Protein AF-A0A9D3Z2I5-F1 (afdb_monomer_lite)

Sequence (433 aa):
MPSQLVIQKYCATLNPNVELNVELECRASSSLKNYCTTLSPNVELNVELECRASSSLKKKHTTLFANAELNVELECRASSTFKKHCTTLSSNVVLNVELECRASSTFENKHTTLYANAELNVELECRASSTFENKHTTLYANAELNVELECRASSTFKKYCSTLSPNVELNVELECRASSTFENKHTILYANAELNVELECRASSTFENKHTTLYANAELNVELECRASSTFENKHTTLFANAELNVELECRASSTYKKHCTTLSPNVELNVKLECRASSSFKNKHTTLFANAELNVELECRASSTFKKHCTTLSSNVELNVELECRASSTFENKHTTLCECRTECRAGMPSQLHIQKLLYNTISECRTECRAGMPSQLHIQKLLYNTISECRPECRAGMPSQLDIQKVLFNTFSECRTECPAGMPSQLDIRK

Foldseek 3Di:
DDDQPAPADDADEEEAQDEDEAAEEEEGAAEYEAAEYEYEYAAEYHHEYEEYHAAEYHYEYYEYEYAAEYHAAYAYEHAAEYEYYAHEYEYAHEYEYHEHYEHAAEYEYEHAEYEYAAEYEEHYAYEHAAEYEYYHAEYEYAAEYAYAEHYEYAAEYEYYAYEYEYAHEYHEHYAYEHAAEYEYEHAEYEYAAEYAYAYAEEYAAEYEYEEEEYEYAHEYAEEAHYEYAAEYEYEEEEYEYAAEYAEAYAYEYAAEYEYEEYEYEYAHEYHEAAHYEYAAEYEYAEYEYEYAAEYAYHYAYEYAAEYYYHEDEHEYQAEYHYHDHYDYNHYYYYPAHEPPDNEHEADPDDEGEYEAADDAAYEHAEHEDEYDDDYEYEYEHEEDHHYEYEEAEYEYPYAAEYEYAAAYYDDYHYNDYDYDDPPPYDYDDHHHD

Structure (mmCIF, N/CA/C/O backbone):
data_AF-A0A9D3Z2I5-F1
#
_entry.id   AF-A0A9D3Z2I5-F1
#
loop_
_atom_site.group_PDB
_atom_site.id
_atom_site.type_symbol
_atom_site.label_atom_id
_atom_site.label_alt_id
_atom_site.label_comp_id
_atom_site.label_asym_id
_atom_site.label_entity_id
_atom_site.label_seq_id
_atom_site.pdbx_PDB_ins_code
_atom_site.Cartn_x
_atom_site.Cartn_y
_atom_site.Cartn_z
_atom_site.occupancy
_atom_site.B_iso_or_equiv
_atom_site.auth_seq_id
_atom_site.auth_comp_id
_atom_site.auth_asym_id
_atom_site.auth_atom_id
_atom_site.pdbx_PDB_model_num
ATOM 1 N N . MET A 1 1 ? -29.043 20.376 36.461 1.00 28.53 1 MET A N 1
ATOM 2 C CA . MET A 1 1 ? -27.597 20.100 36.599 1.00 28.53 1 MET A CA 1
ATOM 3 C C . MET A 1 1 ? -27.360 18.671 36.138 1.00 28.53 1 MET A C 1
ATOM 5 O O . ME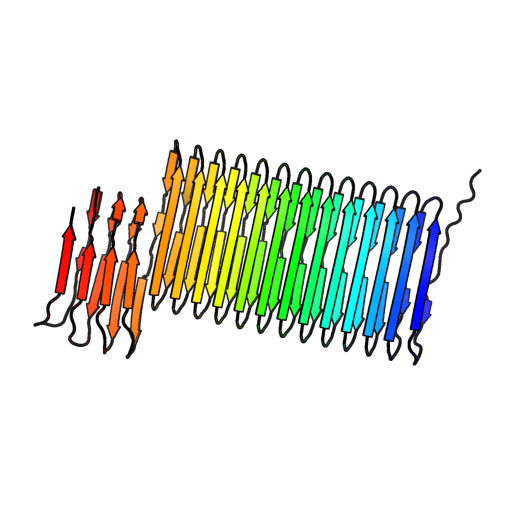T A 1 1 ? -27.882 17.780 36.795 1.00 28.53 1 MET A O 1
ATOM 9 N N . PRO A 1 2 ? -26.715 18.424 34.987 1.00 29.16 2 PRO A N 1
ATOM 10 C CA . PRO A 1 2 ? -26.521 17.065 34.500 1.00 29.16 2 PRO A CA 1
ATOM 11 C C . PRO A 1 2 ? -25.420 16.396 35.321 1.00 29.16 2 PRO A C 1
ATOM 13 O O . PRO A 1 2 ? -24.300 16.898 35.406 1.00 29.16 2 PRO A O 1
ATOM 16 N N . SER A 1 3 ? -25.770 15.283 35.951 1.00 26.14 3 SER A N 1
ATOM 17 C CA . SER A 1 3 ? -24.883 14.411 36.705 1.00 26.14 3 SER A CA 1
ATOM 18 C C . SER A 1 3 ? -23.795 13.837 35.793 1.00 26.14 3 SER A C 1
ATOM 20 O O . SER A 1 3 ? -24.055 13.216 34.763 1.00 26.14 3 SER A O 1
ATOM 22 N N . GLN A 1 4 ? -22.547 14.069 36.186 1.00 30.52 4 GLN A N 1
ATOM 23 C CA . GLN A 1 4 ? -21.349 13.548 35.545 1.00 30.52 4 GLN A CA 1
ATOM 24 C C . GLN A 1 4 ? -21.224 12.058 35.907 1.00 30.52 4 GLN A C 1
ATOM 26 O O . GLN A 1 4 ? -20.570 11.707 36.884 1.00 30.52 4 GLN A O 1
ATOM 31 N N . LEU A 1 5 ? -21.893 11.168 35.166 1.00 29.02 5 LEU A N 1
ATOM 32 C CA . LEU A 1 5 ? -21.716 9.727 35.358 1.00 29.02 5 LEU A CA 1
ATOM 33 C C . LEU A 1 5 ? -20.385 9.305 34.714 1.00 29.02 5 LEU A C 1
ATOM 35 O O . LEU A 1 5 ? -20.323 8.889 33.559 1.00 29.02 5 LEU A O 1
ATOM 39 N N . VAL A 1 6 ? -19.288 9.484 35.450 1.00 32.84 6 VAL A N 1
ATOM 40 C CA . VAL A 1 6 ? -17.993 8.898 35.099 1.00 32.84 6 VAL A CA 1
ATOM 41 C C . VAL A 1 6 ? -18.071 7.419 35.463 1.00 32.84 6 VAL A C 1
ATOM 43 O O . VAL A 1 6 ? -17.883 7.053 36.619 1.00 32.84 6 VAL A O 1
ATOM 46 N N . ILE A 1 7 ? -18.348 6.555 34.487 1.00 33.38 7 ILE A N 1
ATOM 47 C CA . ILE A 1 7 ? -18.140 5.115 34.667 1.00 33.38 7 ILE A CA 1
ATOM 48 C C . ILE A 1 7 ? -16.620 4.886 34.656 1.00 33.38 7 ILE A C 1
ATOM 50 O O . ILE A 1 7 ? -16.010 4.679 33.610 1.00 33.38 7 ILE A O 1
ATOM 54 N N . GLN A 1 8 ? -15.986 5.002 35.825 1.00 33.47 8 GLN A N 1
ATOM 55 C CA . GLN A 1 8 ? -14.657 4.454 36.093 1.00 33.47 8 GLN A CA 1
ATOM 56 C C . GLN A 1 8 ? -14.826 2.939 36.241 1.00 33.47 8 GLN A C 1
ATOM 58 O O . GLN A 1 8 ? -15.100 2.452 37.334 1.00 33.47 8 GLN A O 1
ATOM 63 N N . LYS A 1 9 ? -14.734 2.181 35.143 1.00 42.97 9 LYS A N 1
ATOM 64 C CA . LYS A 1 9 ? -14.610 0.721 35.246 1.00 42.97 9 LYS A CA 1
ATOM 65 C C . LYS A 1 9 ? -13.136 0.339 35.409 1.00 42.97 9 LYS A C 1
ATOM 67 O O . LYS A 1 9 ? -12.250 0.904 34.771 1.00 42.97 9 LYS A O 1
ATOM 72 N N . TYR A 1 10 ? -12.947 -0.549 36.376 1.00 37.25 10 TYR A N 1
ATOM 73 C CA . TYR A 1 10 ? -11.715 -0.990 37.016 1.00 37.25 10 TYR A CA 1
ATOM 74 C C . TYR A 1 10 ? -10.821 -1.820 36.088 1.00 37.25 10 TYR A C 1
ATOM 76 O O . TYR A 1 10 ? -11.314 -2.455 35.158 1.00 37.25 10 TYR A O 1
ATOM 84 N N . CYS A 1 11 ? -9.522 -1.871 36.407 1.00 34.12 11 CYS A N 1
ATOM 85 C CA . CYS A 1 11 ? -8.625 -2.920 35.929 1.00 34.12 11 CYS A CA 1
ATOM 86 C C . CYS A 1 11 ? -9.239 -4.283 36.277 1.00 34.12 11 CYS A C 1
ATOM 88 O O . CYS A 1 11 ? -9.377 -4.604 37.457 1.00 34.12 11 CYS A O 1
ATOM 90 N N . ALA A 1 12 ? -9.612 -5.067 35.272 1.00 49.56 12 ALA A N 1
ATOM 91 C CA . ALA A 1 12 ? -9.951 -6.471 35.445 1.00 49.56 12 ALA A CA 1
ATOM 92 C C . ALA A 1 12 ? -8.783 -7.298 34.907 1.00 49.56 12 ALA A C 1
ATOM 94 O O . ALA A 1 12 ? -8.370 -7.080 33.768 1.00 49.56 12 ALA A O 1
ATOM 95 N N . THR A 1 13 ? -8.259 -8.200 35.740 1.00 50.25 13 THR A N 1
ATOM 96 C CA . THR A 1 13 ? -7.368 -9.285 35.322 1.00 50.25 13 THR A CA 1
ATOM 97 C C . THR A 1 13 ? -8.170 -10.574 35.398 1.00 50.25 13 THR A C 1
ATOM 99 O O . THR A 1 13 ? -8.555 -10.983 36.493 1.00 50.25 13 THR A O 1
ATOM 102 N N . LEU A 1 14 ? -8.453 -11.195 34.256 1.00 57.19 14 LEU A N 1
ATOM 103 C CA . LEU A 1 14 ? -9.148 -12.483 34.186 1.00 57.19 14 LEU A CA 1
ATOM 104 C C . LEU A 1 14 ? -8.237 -13.491 33.483 1.00 57.19 14 LEU A C 1
ATOM 106 O O . LEU A 1 14 ? -7.759 -13.230 32.380 1.00 57.19 14 LEU A O 1
ATOM 110 N N . ASN A 1 15 ? -8.003 -14.631 34.133 1.00 58.53 15 ASN A N 1
ATOM 111 C CA . ASN A 1 15 ? -7.206 -15.741 33.606 1.00 58.53 15 ASN A CA 1
ATOM 112 C C . ASN A 1 15 ? -8.009 -17.055 33.697 1.00 58.53 15 ASN A C 1
ATOM 114 O O . ASN A 1 15 ? -7.761 -17.869 34.590 1.00 58.53 15 ASN A O 1
ATOM 118 N N . PRO A 1 16 ? -9.064 -17.223 32.880 1.00 60.34 16 PRO A N 1
ATOM 119 C CA . PRO A 1 16 ? -9.836 -18.455 32.874 1.00 60.34 16 PRO A CA 1
ATOM 120 C C . PRO A 1 16 ? -9.155 -19.550 32.033 1.00 60.34 16 PRO A C 1
ATOM 122 O O . PRO A 1 16 ? -8.525 -19.291 31.010 1.00 60.34 16 PRO A O 1
ATOM 125 N N . ASN A 1 17 ? -9.335 -20.806 32.449 1.00 61.91 17 ASN A N 1
ATOM 126 C CA . ASN A 1 17 ? -8.875 -22.001 31.722 1.00 61.91 17 ASN A CA 1
ATOM 127 C C . ASN A 1 17 ? -9.851 -22.456 30.619 1.00 61.91 17 ASN A C 1
ATOM 129 O O . ASN A 1 17 ? -9.841 -23.620 30.229 1.00 61.91 17 ASN A O 1
ATOM 133 N N . VAL A 1 18 ? -10.736 -21.572 30.172 1.00 67.00 18 VAL A N 1
ATOM 134 C CA . VAL A 1 18 ? -11.818 -21.853 29.220 1.00 67.00 18 VAL A CA 1
ATOM 135 C C . VAL A 1 18 ? -11.879 -20.739 28.181 1.00 67.00 18 VAL A C 1
ATOM 137 O O . VAL A 1 18 ? -11.293 -19.675 28.399 1.00 67.00 18 VAL A O 1
ATOM 140 N N . GLU A 1 19 ? -12.593 -20.988 27.084 1.00 72.44 19 GLU A N 1
ATOM 141 C CA . GLU A 1 19 ? -13.039 -19.940 26.162 1.00 72.44 19 GLU A CA 1
ATOM 142 C C . GLU A 1 19 ? -13.715 -18.813 26.955 1.00 72.44 19 GLU A C 1
ATOM 144 O O . GLU A 1 19 ? -14.550 -19.059 27.835 1.00 72.44 19 GLU A O 1
ATOM 149 N N . LEU A 1 20 ? -13.305 -17.576 26.682 1.00 74.00 20 LEU A N 1
ATOM 150 C CA . LEU A 1 20 ? -13.863 -16.392 27.312 1.00 74.00 20 LEU A CA 1
ATOM 151 C C . LEU A 1 20 ? -14.396 -15.450 26.240 1.00 74.00 20 LEU A C 1
ATOM 153 O O . LEU A 1 20 ? -13.626 -14.852 25.496 1.00 74.00 20 LEU A O 1
ATOM 157 N N . ASN A 1 21 ? -15.708 -15.240 26.272 1.00 76.44 21 ASN A N 1
ATOM 158 C CA . ASN A 1 21 ? -16.381 -14.250 25.445 1.00 76.44 21 ASN A CA 1
ATOM 159 C C . ASN A 1 21 ? -16.703 -13.032 26.317 1.00 76.44 21 ASN A C 1
ATOM 161 O O . ASN A 1 21 ? -17.388 -13.139 27.339 1.00 76.44 21 ASN A O 1
ATOM 165 N N . VAL A 1 22 ? -16.146 -11.877 25.955 1.00 73.69 22 VAL A N 1
ATOM 166 C CA . VAL A 1 22 ? -16.341 -10.601 26.645 1.00 73.69 22 VAL A CA 1
ATOM 167 C C . VAL A 1 22 ? -17.054 -9.647 25.709 1.00 73.69 22 VAL A C 1
ATOM 169 O O . VAL A 1 22 ? -16.431 -9.052 24.839 1.00 73.69 22 VAL A O 1
ATOM 172 N N . GLU A 1 23 ? -18.339 -9.443 25.963 1.00 75.19 23 GLU A N 1
ATOM 173 C CA . GLU A 1 23 ? -19.144 -8.434 25.284 1.00 75.19 23 GLU A CA 1
ATOM 174 C C . GLU A 1 23 ? -19.370 -7.246 26.227 1.00 75.19 23 GLU A C 1
ATOM 176 O O . GLU A 1 23 ? -19.780 -7.395 27.388 1.00 75.19 23 GLU A O 1
ATOM 181 N N . LEU A 1 24 ? -19.041 -6.042 25.765 1.00 67.88 24 LEU A N 1
ATOM 182 C CA . LEU A 1 24 ? -19.105 -4.830 26.577 1.00 67.88 24 LEU A CA 1
ATOM 183 C C . LEU A 1 24 ? -19.623 -3.644 25.764 1.00 67.88 24 LEU A C 1
ATOM 185 O O . LEU A 1 24 ? -18.855 -2.918 25.135 1.00 67.88 24 LEU A O 1
ATOM 189 N N . GLU A 1 25 ? -20.914 -3.352 25.912 1.00 73.88 25 GLU A N 1
ATOM 190 C CA . GLU A 1 25 ? -21.498 -2.111 25.411 1.00 73.88 25 GLU A CA 1
ATOM 191 C C . GLU A 1 25 ? -21.351 -0.979 26.442 1.00 73.88 25 GLU A C 1
ATOM 193 O O . GLU A 1 25 ? -21.756 -1.078 27.607 1.00 73.88 25 GLU A O 1
ATOM 198 N N . CYS A 1 26 ? -20.772 0.145 26.020 1.00 68.12 26 CYS A N 1
ATOM 199 C CA . CYS A 1 26 ? -20.610 1.320 26.863 1.00 68.12 26 CYS A CA 1
ATOM 200 C C . CYS A 1 26 ? -21.120 2.597 26.187 1.00 68.12 26 CYS A C 1
ATOM 202 O O . CYS A 1 26 ? -20.591 3.039 25.166 1.00 68.12 26 CYS A O 1
ATOM 204 N N . ARG A 1 27 ? -22.074 3.281 26.832 1.00 71.56 27 ARG A N 1
ATOM 205 C CA . ARG A 1 27 ? -22.586 4.589 26.393 1.00 71.56 27 ARG A CA 1
ATOM 206 C C . ARG A 1 27 ? -22.344 5.657 27.453 1.00 71.56 27 ARG A C 1
ATOM 208 O O . ARG A 1 27 ? -22.752 5.508 28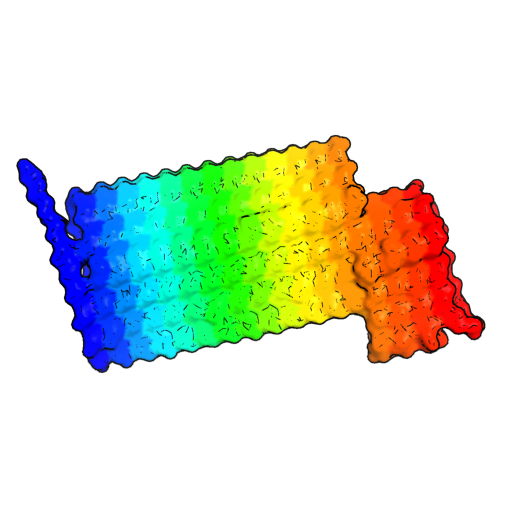.601 1.00 71.56 27 ARG A O 1
ATOM 215 N N . ALA A 1 28 ? -21.708 6.760 27.066 1.00 67.69 28 ALA A N 1
ATOM 216 C CA . ALA A 1 28 ? -21.479 7.910 27.936 1.00 67.69 28 ALA A CA 1
ATOM 217 C C . ALA A 1 28 ? -22.059 9.198 27.338 1.00 67.69 28 ALA A C 1
ATOM 219 O O . ALA A 1 28 ? -21.757 9.580 26.206 1.00 67.69 28 ALA A O 1
ATOM 220 N N . SER A 1 29 ? -22.829 9.927 28.150 1.00 69.94 29 SER A N 1
ATOM 221 C CA . SER A 1 29 ? -23.426 11.223 27.791 1.00 69.94 29 SER A CA 1
ATOM 222 C C . SER A 1 29 ? -22.418 12.368 27.682 1.00 69.94 29 SER A C 1
ATOM 224 O O . SER A 1 29 ? -22.796 13.466 27.277 1.00 69.94 29 SER A O 1
ATOM 226 N N . SER A 1 30 ? -21.152 12.137 28.041 1.00 73.19 30 SER A N 1
ATOM 227 C CA . SER A 1 30 ? -20.064 13.111 27.923 1.00 73.19 30 SER A CA 1
ATOM 228 C C . SER A 1 30 ? -18.767 12.436 27.474 1.00 73.19 30 SER A C 1
ATOM 230 O O . SER A 1 30 ? -18.436 12.445 26.290 1.00 73.19 30 SER A O 1
ATOM 232 N N . SER A 1 31 ? -18.011 11.836 28.386 1.00 75.44 31 SER A N 1
ATOM 233 C CA . SER A 1 31 ? -16.723 11.212 28.086 1.00 75.44 31 SER A CA 1
ATOM 234 C C . SER A 1 31 ? -16.627 9.825 28.686 1.00 75.44 31 SER A C 1
ATOM 236 O O . SER A 1 31 ? -17.022 9.638 29.836 1.00 75.44 31 SER A O 1
ATOM 238 N N . LEU A 1 32 ? -16.013 8.902 27.955 1.00 70.00 32 LEU A N 1
ATOM 239 C CA . LEU A 1 32 ? -15.672 7.585 28.465 1.00 70.00 32 LEU A CA 1
ATOM 240 C C . LEU A 1 32 ? -14.155 7.431 28.520 1.00 70.00 32 LEU A C 1
ATOM 242 O O . LEU A 1 32 ? -13.430 7.756 27.574 1.00 70.00 32 LEU A O 1
ATOM 246 N N . LYS A 1 33 ? -13.676 6.962 29.672 1.00 68.69 33 LYS A N 1
ATOM 247 C CA . LYS A 1 33 ? -12.266 6.676 29.908 1.00 68.69 33 LYS A CA 1
ATOM 248 C C . LYS A 1 33 ? -12.142 5.237 30.383 1.00 68.69 33 LYS A C 1
ATOM 250 O O . LYS A 1 33 ? -12.650 4.920 31.452 1.00 68.69 33 LYS A O 1
ATOM 255 N N . ASN A 1 34 ? -11.455 4.407 29.610 1.00 66.88 34 ASN A N 1
ATOM 256 C CA . ASN A 1 34 ? -11.047 3.079 30.048 1.00 66.88 34 ASN A CA 1
ATOM 257 C C . ASN A 1 34 ? -9.535 3.109 30.294 1.00 66.88 34 ASN A C 1
ATOM 259 O O . ASN A 1 34 ? -8.795 3.628 29.455 1.00 66.88 34 ASN A O 1
ATOM 263 N N . TYR A 1 35 ? -9.098 2.674 31.474 1.00 50.97 35 TYR A N 1
ATOM 264 C CA . TYR A 1 35 ? -7.749 2.962 31.964 1.00 50.97 35 TYR A CA 1
ATOM 265 C C . TYR A 1 35 ? -6.783 1.788 31.884 1.00 50.97 35 TYR A C 1
ATOM 267 O O . TYR A 1 35 ? -5.597 2.069 31.730 1.00 50.97 35 TYR A O 1
ATOM 275 N N . CYS A 1 36 ? -7.271 0.548 32.005 1.00 48.38 36 CYS A N 1
ATOM 276 C CA . CYS A 1 36 ? -6.490 -0.684 31.902 1.00 48.38 36 CYS A CA 1
ATOM 277 C C . CYS A 1 36 ? -7.432 -1.891 31.771 1.00 48.38 36 CYS A C 1
ATOM 279 O O . CYS A 1 36 ? -8.377 -2.029 32.549 1.00 48.38 36 CYS A O 1
ATOM 281 N N . THR A 1 37 ? -7.162 -2.793 30.834 1.00 65.62 37 THR A N 1
ATOM 282 C CA . THR A 1 37 ? -7.836 -4.100 30.753 1.00 65.62 37 THR A CA 1
ATOM 283 C C . THR A 1 37 ? -6.788 -5.150 30.412 1.00 65.62 37 THR A C 1
ATOM 285 O O . THR A 1 37 ? -6.103 -4.990 29.399 1.00 65.62 37 THR A O 1
ATOM 288 N N . THR A 1 38 ? -6.658 -6.177 31.260 1.00 63.59 38 THR A N 1
ATOM 289 C CA . THR A 1 38 ? -5.756 -7.309 31.030 1.00 63.59 38 THR A CA 1
ATOM 290 C C . THR A 1 38 ? -6.549 -8.609 31.030 1.00 63.59 38 THR A C 1
ATOM 292 O O . THR A 1 38 ? -7.073 -9.013 32.061 1.00 63.59 38 THR A O 1
ATOM 295 N N . LEU A 1 39 ? -6.647 -9.286 29.891 1.00 68.12 39 LEU A N 1
ATOM 296 C CA . LEU A 1 39 ? -7.293 -10.601 29.803 1.00 68.12 39 LEU A CA 1
ATOM 297 C C . LEU A 1 39 ? -6.272 -11.606 29.286 1.00 68.12 39 LEU A C 1
ATOM 299 O O . LEU A 1 39 ? -5.497 -11.283 28.386 1.00 68.12 39 LEU A O 1
ATOM 303 N N . SER A 1 40 ? -6.219 -12.785 29.898 1.00 68.94 40 SER A N 1
ATOM 304 C CA . SER A 1 40 ? -5.220 -13.806 29.570 1.00 68.94 40 SER A CA 1
ATOM 305 C C . SER A 1 40 ? -5.775 -15.230 29.683 1.00 68.94 40 SER A C 1
ATOM 307 O O . SER A 1 40 ? -5.272 -15.983 30.511 1.00 68.94 40 SER A O 1
ATOM 309 N N . PRO A 1 41 ? -6.838 -15.615 28.953 1.00 66.50 41 PRO A N 1
ATOM 310 C CA . PRO A 1 41 ? -7.310 -16.996 28.955 1.00 66.50 41 PRO A CA 1
ATOM 311 C C . PRO A 1 41 ? -6.328 -17.971 28.297 1.00 66.50 41 PRO A C 1
ATOM 313 O O . PRO A 1 41 ? -5.558 -17.631 27.397 1.00 66.50 41 PRO A O 1
ATOM 316 N N . ASN A 1 42 ? -6.410 -19.229 28.729 1.00 65.31 42 ASN A N 1
ATOM 317 C CA . ASN A 1 42 ? -5.556 -20.314 28.240 1.00 65.31 42 ASN A CA 1
ATOM 318 C C . ASN A 1 42 ? -6.047 -20.986 26.946 1.00 65.31 42 ASN A C 1
ATOM 320 O O . ASN A 1 42 ? -5.368 -21.892 26.468 1.00 65.31 42 ASN A O 1
ATOM 324 N N . VAL A 1 43 ? -7.194 -20.584 26.398 1.00 72.81 43 VAL A N 1
ATOM 325 C CA . VAL A 1 43 ? -7.770 -21.188 25.186 1.00 72.81 43 VAL A CA 1
ATOM 326 C C . VAL A 1 43 ? -8.060 -20.085 24.173 1.00 72.81 43 VAL A C 1
ATOM 328 O O . VAL A 1 43 ? -7.130 -19.613 23.525 1.00 72.81 43 VAL A O 1
ATOM 331 N N . GLU A 1 44 ? -9.301 -19.625 24.096 1.00 79.75 44 GLU A N 1
ATOM 332 C CA . GLU A 1 44 ? -9.763 -18.623 23.142 1.00 79.75 44 GLU A CA 1
ATOM 333 C C . GLU A 1 44 ? -10.313 -17.403 23.885 1.00 79.75 44 GLU A C 1
ATOM 335 O O . GLU A 1 44 ? -10.887 -17.522 24.977 1.00 79.75 44 GLU A O 1
ATOM 340 N N . LEU A 1 45 ? -10.087 -16.224 23.312 1.00 78.44 45 LEU A N 1
ATOM 341 C CA . LEU A 1 45 ? -10.589 -14.957 23.815 1.00 78.44 45 LEU A CA 1
ATOM 342 C C . LEU A 1 45 ? -11.283 -14.194 22.696 1.00 78.44 45 LEU A C 1
ATOM 344 O O . LEU A 1 45 ? -10.610 -13.670 21.812 1.00 78.44 45 LEU A O 1
ATOM 348 N N . ASN A 1 46 ? -12.593 -14.025 22.821 1.00 80.62 46 ASN A N 1
ATOM 349 C CA . ASN A 1 46 ? -13.351 -13.132 21.959 1.00 80.62 46 ASN A CA 1
ATOM 350 C C . ASN A 1 46 ? -13.714 -11.879 22.756 1.00 80.62 46 ASN A C 1
ATOM 352 O O . ASN A 1 46 ? -14.334 -11.958 23.821 1.00 80.62 46 ASN A O 1
ATOM 356 N N . VAL A 1 47 ? -13.280 -10.712 22.286 1.00 78.00 47 VAL A N 1
ATOM 357 C CA . VAL A 1 47 ? -13.591 -9.420 22.904 1.00 78.00 47 VAL A CA 1
ATOM 358 C C . VAL A 1 47 ? -14.329 -8.557 21.905 1.00 78.00 47 VAL A C 1
ATOM 360 O O . VAL A 1 47 ? -13.722 -8.050 20.968 1.00 78.00 47 VAL A O 1
ATOM 363 N N . GLU A 1 48 ? -15.598 -8.308 22.193 1.00 78.94 48 GLU A N 1
ATOM 364 C CA . GLU A 1 48 ? -16.439 -7.376 21.458 1.00 78.94 48 GLU A CA 1
ATOM 365 C C . GLU A 1 48 ? -16.724 -6.159 22.344 1.00 78.94 48 GLU A C 1
ATOM 367 O O . GLU A 1 48 ? -17.174 -6.268 23.495 1.00 78.94 48 GLU A O 1
ATOM 372 N N . LEU A 1 49 ? -16.391 -4.964 21.855 1.00 74.62 49 LEU A N 1
ATOM 373 C CA . LEU A 1 49 ? -16.481 -3.757 22.673 1.00 74.62 49 LEU A CA 1
ATOM 374 C C . LEU A 1 49 ? -17.004 -2.556 21.894 1.00 74.62 49 LEU A C 1
ATOM 376 O O . LEU A 1 49 ? -16.231 -1.765 21.341 1.00 74.62 49 LEU A O 1
ATOM 380 N N . GLU A 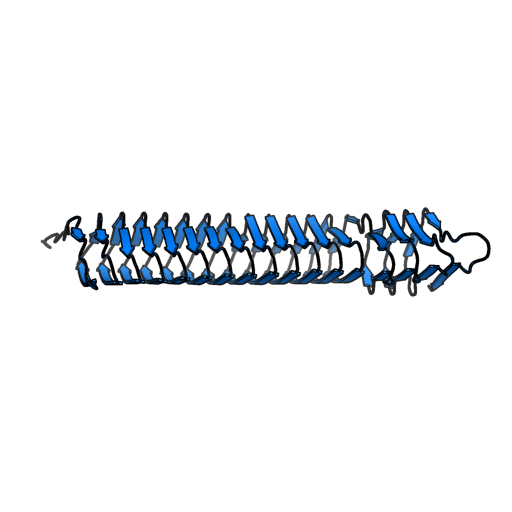1 50 ? -18.311 -2.338 21.998 1.00 79.06 50 GLU A N 1
ATOM 381 C CA . GLU A 1 50 ? -18.970 -1.161 21.455 1.00 79.06 50 GLU A CA 1
ATOM 382 C C . GLU A 1 50 ? -18.899 0.021 22.440 1.00 79.06 50 GLU A C 1
ATOM 384 O O . GLU A 1 50 ? -19.370 -0.015 23.581 1.00 79.06 50 GLU A O 1
ATOM 389 N N . CYS A 1 51 ? -18.303 1.130 22.007 1.00 72.75 51 CYS A N 1
ATOM 390 C CA . CYS A 1 51 ? -18.161 2.343 22.806 1.00 72.75 51 CYS A CA 1
ATOM 391 C C . CYS A 1 51 ? -18.751 3.561 22.099 1.00 72.75 51 CYS A C 1
ATOM 393 O O . CYS A 1 51 ? -18.254 3.987 21.057 1.00 72.75 51 CYS A O 1
ATOM 395 N N . ARG A 1 52 ? -19.714 4.234 22.738 1.00 75.81 52 ARG A N 1
ATOM 396 C CA . ARG A 1 52 ? -20.264 5.515 22.269 1.00 75.81 52 ARG A CA 1
ATOM 397 C C . ARG A 1 52 ? -20.090 6.613 23.314 1.00 75.81 52 ARG A C 1
ATOM 399 O O . ARG A 1 52 ? -20.565 6.493 24.444 1.00 75.81 52 ARG A O 1
ATOM 406 N N . ALA A 1 53 ? -19.453 7.719 22.935 1.00 76.12 53 ALA A N 1
ATOM 407 C CA . ALA A 1 53 ? -19.371 8.920 23.768 1.00 76.12 53 ALA A CA 1
ATOM 408 C C . ALA A 1 53 ? -19.764 10.180 22.990 1.00 76.12 53 ALA A C 1
ATOM 410 O O . ALA A 1 53 ? -19.269 10.431 21.891 1.00 76.12 53 ALA A O 1
ATOM 411 N N . SER A 1 54 ? -20.594 11.026 23.600 1.00 75.75 54 SER A N 1
ATOM 412 C CA . SER A 1 54 ? -21.035 12.295 22.997 1.00 75.75 54 SER A CA 1
ATOM 413 C C . SER A 1 54 ? -19.931 13.355 22.865 1.00 75.75 54 SER A C 1
ATOM 415 O O . SER A 1 54 ? -20.135 14.377 22.221 1.00 75.75 54 SER A O 1
ATOM 417 N N . SER A 1 55 ? -18.768 13.166 23.496 1.00 79.19 55 SER A N 1
ATOM 418 C CA . SER A 1 55 ? -17.620 14.064 23.330 1.00 79.19 55 SER A CA 1
ATOM 419 C C . SER A 1 55 ? -16.329 13.296 23.075 1.00 79.19 55 SER A C 1
ATOM 421 O O . SER A 1 55 ? -15.751 13.402 21.996 1.00 79.19 55 SER A O 1
ATOM 423 N N . SER A 1 56 ? -15.847 12.508 24.037 1.00 80.56 56 SER A N 1
ATOM 424 C CA . SER A 1 56 ? -14.515 11.918 23.940 1.00 80.56 56 SER A CA 1
ATOM 425 C C . SER A 1 56 ? -14.426 10.506 24.486 1.00 80.56 56 SER A C 1
ATOM 427 O O . SER A 1 56 ? -14.954 10.190 25.551 1.00 80.56 56 SER A O 1
ATOM 429 N N . LEU A 1 57 ? -13.687 9.686 23.746 1.00 76.69 57 LEU A N 1
ATOM 430 C CA . LEU A 1 57 ? -13.269 8.349 24.125 1.00 76.69 57 LEU A CA 1
ATOM 431 C C . LEU A 1 57 ? -11.765 8.361 24.361 1.00 76.69 57 LEU A C 1
ATOM 433 O O . LEU A 1 57 ? -10.993 8.805 23.510 1.00 76.69 57 LEU A O 1
ATOM 437 N N . LYS A 1 58 ? -11.346 7.887 25.532 1.00 77.12 58 LYS A N 1
ATOM 438 C CA . LYS A 1 58 ? -9.935 7.681 25.857 1.00 77.12 58 LYS A CA 1
ATOM 439 C C . LYS A 1 58 ? -9.756 6.259 26.369 1.00 77.12 58 LYS A C 1
ATOM 441 O O . LYS A 1 58 ? -10.163 5.966 27.489 1.00 77.12 58 LYS A O 1
ATOM 446 N N . LYS A 1 59 ? -9.137 5.397 25.567 1.00 72.62 59 LYS A N 1
ATOM 447 C CA . LYS A 1 59 ? -8.682 4.071 25.996 1.00 72.62 59 LYS A CA 1
ATOM 448 C C . LYS A 1 59 ? -7.184 4.162 26.289 1.00 72.62 59 LYS A C 1
ATOM 450 O O . LYS A 1 59 ? -6.412 4.622 25.447 1.00 72.62 59 LYS A O 1
ATOM 455 N N . LYS A 1 60 ? -6.783 3.796 27.501 1.00 65.31 60 LYS A N 1
ATOM 456 C CA . LYS A 1 60 ? -5.385 3.680 27.916 1.00 65.31 60 LYS A CA 1
ATOM 457 C C . LYS A 1 60 ? -5.101 2.221 28.258 1.00 65.31 60 LYS A C 1
ATOM 459 O O . LYS A 1 60 ? -5.916 1.616 28.938 1.00 65.31 60 LYS A O 1
ATOM 464 N N . HIS A 1 61 ? -3.958 1.718 27.796 1.00 64.25 61 HIS A N 1
ATOM 465 C CA . HIS A 1 61 ? -3.354 0.435 28.157 1.00 64.25 61 HIS A CA 1
ATOM 466 C C . HIS A 1 61 ? -4.314 -0.756 28.060 1.00 64.25 61 HIS A C 1
ATOM 468 O O . HIS A 1 61 ? -4.961 -1.150 29.025 1.00 64.25 61 HIS A O 1
ATOM 474 N N . THR A 1 62 ? -4.388 -1.359 26.881 1.00 74.88 62 THR A N 1
ATOM 475 C CA . THR A 1 62 ? -5.112 -2.620 26.687 1.00 74.88 62 THR A CA 1
ATOM 476 C C . THR A 1 62 ? -4.097 -3.716 26.430 1.00 74.88 62 THR A C 1
ATOM 478 O O . THR A 1 62 ? -3.317 -3.595 25.488 1.00 74.88 62 THR A O 1
ATOM 481 N N . THR A 1 63 ? -4.102 -4.760 27.256 1.00 76.94 63 THR A N 1
ATOM 482 C CA . THR A 1 63 ? -3.253 -5.936 27.065 1.00 76.94 63 THR A CA 1
ATOM 483 C C . THR A 1 63 ? -4.121 -7.181 27.011 1.00 76.94 63 THR A C 1
ATOM 485 O O . THR A 1 63 ? -4.679 -7.574 28.026 1.00 76.94 63 THR A O 1
ATOM 488 N N . LEU A 1 64 ? -4.259 -7.804 25.849 1.00 77.62 64 LEU A N 1
ATOM 489 C CA . LEU A 1 64 ? -4.998 -9.060 25.718 1.00 77.62 64 LEU A CA 1
ATOM 490 C C . LEU A 1 64 ? -4.030 -10.143 25.265 1.00 77.62 64 LEU A C 1
ATOM 492 O O . LEU A 1 64 ? -3.191 -9.905 24.398 1.00 77.62 64 LEU A O 1
ATOM 496 N N . PHE A 1 65 ? -4.131 -11.304 25.887 1.00 78.62 65 PHE A N 1
ATOM 497 C CA . PHE A 1 65 ? -3.324 -12.468 25.578 1.00 78.62 65 PHE A CA 1
ATOM 498 C C . PHE A 1 65 ? -4.237 -13.683 25.454 1.00 78.62 65 PHE A C 1
ATOM 500 O O . PHE A 1 65 ? -5.103 -13.860 26.304 1.00 78.62 65 PHE A O 1
ATOM 507 N N . ALA A 1 66 ? -4.039 -14.526 24.451 1.00 74.25 66 ALA A N 1
ATOM 508 C CA . ALA A 1 66 ? -4.675 -15.837 24.392 1.00 74.25 66 ALA A CA 1
ATOM 509 C C . ALA A 1 66 ? -3.665 -16.904 23.975 1.00 74.25 66 ALA A C 1
ATOM 511 O O . ALA A 1 66 ? -2.805 -16.675 23.128 1.00 74.25 66 ALA A O 1
ATOM 512 N N . ASN A 1 67 ? -3.762 -18.096 24.555 1.00 75.00 67 ASN A N 1
ATOM 513 C CA . ASN A 1 67 ? -2.856 -19.180 24.180 1.00 75.00 67 ASN A CA 1
ATOM 514 C C . ASN A 1 67 ? -3.201 -19.824 22.835 1.00 75.00 67 ASN A C 1
ATOM 516 O O . ASN A 1 67 ? -2.287 -20.347 22.212 1.00 75.00 67 ASN A O 1
ATOM 520 N N . ALA A 1 68 ? -4.461 -19.837 22.401 1.00 80.06 68 ALA A N 1
ATOM 521 C CA . ALA A 1 68 ? -4.831 -20.321 21.075 1.00 80.06 68 ALA A CA 1
ATOM 522 C C . ALA A 1 68 ? -5.190 -19.134 20.181 1.00 80.06 68 ALA A C 1
ATOM 524 O O . ALA A 1 68 ? -4.338 -18.638 19.444 1.00 80.06 68 ALA A O 1
ATOM 525 N N . GLU A 1 69 ? -6.412 -18.633 20.315 1.00 84.88 69 GLU A N 1
ATOM 526 C CA . GLU A 1 69 ? -6.978 -17.628 19.422 1.00 84.88 69 GLU A CA 1
ATOM 527 C C . GLU A 1 69 ? -7.449 -16.397 20.197 1.00 84.88 69 GLU A C 1
ATOM 529 O O . GLU A 1 69 ? -8.002 -16.500 21.295 1.00 84.88 69 GLU A O 1
ATOM 534 N N . LEU A 1 70 ? -7.174 -15.219 19.643 1.00 84.94 70 LEU A N 1
ATOM 535 C CA . LEU A 1 70 ? -7.626 -13.942 20.177 1.00 84.94 70 LEU A CA 1
ATOM 536 C C . LEU A 1 70 ? -8.326 -13.169 19.065 1.00 84.94 70 LEU A C 1
ATOM 538 O O . LEU A 1 70 ? -7.664 -12.697 18.144 1.00 84.94 70 LEU A O 1
ATOM 542 N N . ASN A 1 71 ? -9.632 -12.981 19.210 1.00 86.56 71 ASN A N 1
ATOM 543 C CA . ASN A 1 71 ? -10.437 -12.150 18.328 1.00 86.56 71 ASN A CA 1
ATOM 544 C C . ASN A 1 71 ? -10.842 -10.883 19.075 1.00 86.56 71 ASN A C 1
ATOM 546 O O . ASN A 1 71 ? -11.372 -10.928 20.190 1.00 86.56 71 ASN A O 1
ATOM 550 N N . VAL A 1 72 ? -10.539 -9.727 18.494 1.00 84.19 72 VAL A N 1
ATOM 551 C CA . VAL A 1 72 ? -10.816 -8.427 19.105 1.00 84.19 72 VAL A CA 1
ATOM 552 C C . VAL A 1 72 ? -11.541 -7.552 18.106 1.00 84.19 72 VAL A C 1
ATOM 554 O O . VAL A 1 72 ? -10.915 -7.023 17.194 1.00 84.19 72 VAL A O 1
ATOM 557 N N . GLU A 1 73 ? -12.820 -7.320 18.364 1.00 86.12 73 GLU A N 1
ATOM 558 C CA . GLU A 1 73 ? -13.665 -6.406 17.610 1.00 86.12 73 GLU A CA 1
ATOM 559 C C . GLU A 1 73 ? -13.971 -5.177 18.477 1.00 86.12 73 GLU A C 1
ATOM 561 O O . GLU A 1 73 ? -14.536 -5.274 19.574 1.00 86.12 73 GLU A O 1
ATOM 566 N N . LEU A 1 74 ? -13.549 -3.985 18.042 1.00 80.56 74 LEU A N 1
ATOM 567 C CA . LEU A 1 74 ? -13.877 -2.742 18.752 1.00 80.56 74 LEU A CA 1
ATOM 568 C C . LEU A 1 74 ? -14.538 -1.729 17.821 1.00 80.56 74 LEU A C 1
AT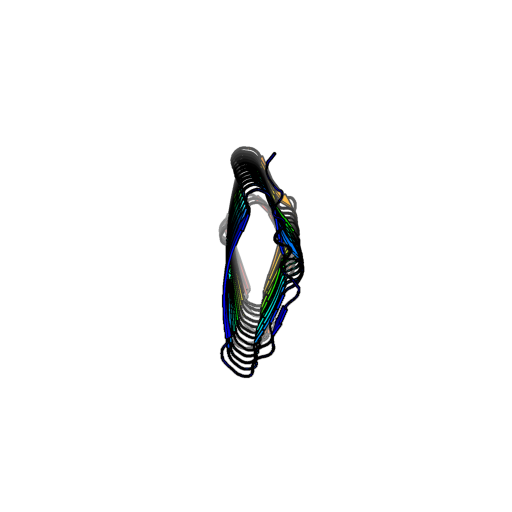OM 570 O O . LEU A 1 74 ? -13.848 -1.008 17.100 1.00 80.56 74 LEU A O 1
ATOM 574 N N . GLU A 1 75 ? -15.843 -1.529 17.998 1.00 84.25 75 GLU A N 1
ATOM 575 C CA . GLU A 1 75 ? -16.547 -0.394 17.409 1.00 84.25 75 GLU A CA 1
ATOM 576 C C . GLU A 1 75 ? -16.522 0.814 18.365 1.00 84.25 75 GLU A C 1
ATOM 578 O O . GLU A 1 75 ? -16.956 0.772 19.521 1.00 84.25 75 GLU A O 1
ATOM 583 N N . CYS A 1 76 ? -15.989 1.948 17.912 1.00 78.56 76 CYS A N 1
ATOM 584 C CA . CYS A 1 76 ? -15.862 3.150 18.735 1.00 78.56 76 CYS A CA 1
ATOM 585 C C . CYS A 1 76 ? -16.370 4.405 18.020 1.00 78.56 76 CYS A C 1
ATOM 587 O O . CYS A 1 76 ? -15.814 4.844 17.015 1.00 78.56 76 CYS A O 1
ATOM 589 N N . ARG A 1 77 ? -17.361 5.082 18.615 1.00 82.12 77 ARG A N 1
ATOM 590 C CA . ARG A 1 77 ? -17.914 6.352 18.115 1.00 82.12 77 ARG A CA 1
ATOM 591 C C . ARG A 1 77 ? -17.754 7.478 19.135 1.00 82.12 77 ARG A C 1
ATOM 593 O O . ARG A 1 77 ? -18.299 7.425 20.240 1.00 82.12 77 ARG A O 1
ATOM 600 N N . ALA A 1 78 ? -17.042 8.536 18.752 1.00 81.25 78 ALA A N 1
ATOM 601 C CA . ALA A 1 78 ? -16.904 9.759 19.544 1.00 81.25 78 ALA A CA 1
ATOM 602 C C . ALA A 1 78 ? -17.337 10.992 18.742 1.00 81.25 78 ALA A C 1
ATOM 604 O O . ALA A 1 78 ? -16.799 11.261 17.669 1.00 81.25 78 ALA A O 1
ATOM 605 N N . SER A 1 79 ? -18.236 11.820 19.284 1.00 80.19 79 SER A N 1
ATOM 606 C CA . SER A 1 79 ? -18.672 13.039 18.573 1.00 80.19 79 SER A CA 1
ATOM 607 C C . SER A 1 79 ? -17.620 14.156 18.539 1.00 80.19 79 SER A C 1
ATOM 609 O O . SER A 1 79 ? -17.859 15.208 17.957 1.00 80.19 79 SER A O 1
ATOM 611 N N . SER A 1 80 ? -16.451 13.972 19.157 1.00 83.31 80 SER A N 1
ATOM 612 C CA . SER A 1 80 ? -15.311 14.877 18.990 1.00 83.31 80 SER A CA 1
ATOM 613 C C . SER A 1 80 ? -13.998 14.112 18.861 1.00 83.31 80 SER A C 1
ATOM 615 O O . SER A 1 80 ? -13.396 14.114 17.790 1.00 83.31 80 SER A O 1
ATOM 617 N N . THR A 1 81 ? -13.525 13.457 19.923 1.00 83.12 81 THR A N 1
ATOM 618 C CA . THR A 1 81 ? -12.156 12.915 19.940 1.00 83.12 81 THR A CA 1
ATOM 619 C C . THR A 1 81 ? -12.110 11.462 20.386 1.00 83.12 81 THR A C 1
ATOM 621 O O . THR A 1 81 ? -12.585 11.136 21.473 1.00 83.12 81 THR A O 1
ATOM 624 N N . PHE A 1 82 ? -11.441 10.620 19.606 1.00 81.12 82 PHE A N 1
ATOM 625 C CA . PHE A 1 82 ? -11.051 9.273 20.003 1.00 81.12 82 PHE A CA 1
ATOM 626 C C . PHE A 1 82 ? -9.535 9.207 20.206 1.00 81.12 82 PHE A C 1
ATOM 628 O O . PHE A 1 82 ? -8.772 9.574 19.314 1.00 81.12 82 PHE A O 1
ATOM 635 N N . LYS A 1 83 ? -9.095 8.756 21.387 1.00 81.38 83 LYS A N 1
ATOM 636 C CA . LYS A 1 83 ? -7.680 8.508 21.689 1.00 81.38 83 LYS A CA 1
ATOM 637 C C . LYS A 1 83 ? -7.473 7.092 22.205 1.00 81.38 83 LYS A C 1
ATOM 639 O O . LYS A 1 83 ? -8.017 6.746 23.258 1.00 81.38 83 LYS A O 1
ATOM 644 N N . LYS A 1 84 ? -6.627 6.325 21.522 1.00 77.44 84 LYS A N 1
ATOM 645 C CA . LYS A 1 84 ? -6.119 5.028 21.979 1.00 77.44 84 LYS A CA 1
ATOM 646 C C . LYS A 1 84 ? -4.641 5.176 22.325 1.00 77.44 84 LYS A C 1
ATOM 648 O O . LYS A 1 84 ? -3.858 5.708 21.540 1.00 77.44 84 LYS A O 1
ATOM 653 N N . HIS A 1 85 ? -4.268 4.750 23.523 1.00 70.88 85 HIS A N 1
ATOM 654 C CA . HIS A 1 85 ? -2.886 4.749 23.985 1.00 70.88 85 HIS A CA 1
ATOM 655 C C . HIS A 1 85 ? -2.490 3.342 24.410 1.00 70.88 85 HIS A C 1
ATOM 657 O O . HIS A 1 85 ? -3.092 2.825 25.346 1.00 70.88 85 HIS A O 1
ATOM 663 N N . CYS A 1 86 ? -1.447 2.801 23.784 1.00 60.56 86 CYS A N 1
ATOM 664 C CA . CYS A 1 86 ? -0.775 1.554 24.134 1.00 60.56 86 CYS A CA 1
ATOM 665 C C . CYS A 1 86 ? -1.723 0.351 24.108 1.00 60.56 86 CYS A C 1
ATOM 667 O O . CYS A 1 86 ? -2.383 0.033 25.096 1.00 60.56 86 CYS A O 1
ATOM 669 N N . THR A 1 87 ? -1.777 -0.315 22.961 1.00 80.81 87 THR A N 1
ATOM 670 C CA . THR A 1 87 ? -2.485 -1.591 22.806 1.00 80.81 87 THR A CA 1
ATOM 671 C C . THR A 1 87 ? -1.453 -2.677 22.572 1.00 80.81 87 THR A C 1
ATOM 673 O O . THR A 1 87 ? -0.646 -2.540 21.657 1.00 80.81 87 THR A O 1
ATOM 676 N N . THR A 1 88 ? -1.488 -3.731 23.377 1.00 82.88 88 THR A N 1
ATOM 677 C CA . THR A 1 88 ? -0.676 -4.931 23.196 1.00 82.88 88 THR A CA 1
ATOM 678 C C . THR A 1 88 ? -1.610 -6.123 23.097 1.00 82.88 88 THR A C 1
ATOM 680 O O . THR A 1 88 ? -2.257 -6.460 24.081 1.00 82.88 88 THR A O 1
ATOM 683 N N . LEU A 1 89 ? -1.717 -6.737 21.928 1.00 83.56 89 LEU A N 1
ATOM 684 C CA . LEU A 1 89 ? -2.509 -7.955 21.749 1.00 83.56 89 LEU A CA 1
ATOM 685 C C . LEU A 1 89 ? -1.564 -9.076 21.339 1.00 83.56 89 LEU A C 1
ATOM 687 O O . LEU A 1 89 ? -0.653 -8.846 20.544 1.00 83.56 89 LEU A O 1
ATOM 691 N N . SER A 1 90 ? -1.743 -10.255 21.918 1.00 84.50 90 SER A N 1
ATOM 692 C CA . SER A 1 90 ? -0.874 -11.390 21.651 1.00 84.50 90 SER A CA 1
ATOM 693 C C . SER A 1 90 ? -1.654 -12.696 21.617 1.00 84.50 90 SER A C 1
ATOM 695 O O . SER A 1 90 ? -2.481 -12.944 22.492 1.00 84.50 90 SER A O 1
ATOM 697 N N . SER A 1 91 ? -1.354 -13.543 20.638 1.00 84.31 91 SER A N 1
ATOM 698 C CA . SER A 1 91 ? -1.801 -14.934 20.626 1.00 84.31 91 SER A CA 1
ATOM 699 C C . SER A 1 91 ? -0.677 -15.905 20.253 1.00 84.31 91 SER A C 1
ATOM 701 O O . SER A 1 91 ? 0.291 -15.513 19.593 1.00 84.31 91 SER A O 1
ATOM 703 N N . ASN A 1 92 ? -0.781 -17.177 20.669 1.00 80.50 92 ASN A N 1
ATOM 704 C CA . ASN A 1 92 ? 0.163 -18.208 20.207 1.00 80.50 92 ASN A CA 1
ATOM 705 C C . ASN A 1 92 ? -0.294 -18.958 18.945 1.00 80.50 92 ASN A C 1
ATOM 707 O O . ASN A 1 92 ? 0.467 -19.797 18.462 1.00 80.50 92 ASN A O 1
ATOM 711 N N . VAL A 1 93 ? -1.489 -18.706 18.417 1.00 84.19 93 VAL A N 1
ATOM 712 C CA . VAL A 1 93 ? -1.914 -19.285 17.137 1.00 84.19 93 VAL A CA 1
ATOM 713 C C . VAL A 1 93 ? -2.397 -18.159 16.235 1.00 84.19 93 VAL A C 1
ATOM 715 O O . VAL A 1 93 ? -1.581 -17.638 15.476 1.00 84.19 93 VAL A O 1
ATOM 718 N N . VAL A 1 94 ? -3.653 -17.732 16.373 1.00 87.50 94 VAL A N 1
ATOM 719 C CA . VAL A 1 94 ? -4.277 -16.722 15.503 1.00 87.50 94 VAL A CA 1
ATOM 720 C C . VAL A 1 94 ? -4.654 -15.483 16.305 1.00 87.50 94 VAL A C 1
ATOM 722 O O . VAL A 1 94 ? -5.120 -15.582 17.443 1.00 87.50 94 VAL A O 1
ATOM 725 N N . LEU A 1 95 ? -4.374 -14.299 15.770 1.00 88.50 95 LEU A N 1
ATOM 726 C CA . LEU A 1 95 ? -4.836 -13.024 16.315 1.00 88.50 95 LEU A CA 1
ATOM 727 C C . LEU A 1 95 ? -5.582 -12.270 15.219 1.00 88.50 95 LEU A C 1
ATOM 729 O O . LEU A 1 95 ? -4.956 -11.804 14.272 1.00 88.50 95 LEU A O 1
ATOM 733 N N . ASN A 1 96 ? -6.888 -12.095 15.400 1.00 90.00 96 ASN A N 1
ATOM 734 C CA . ASN A 1 96 ? -7.712 -11.267 14.530 1.00 90.00 96 ASN A CA 1
ATOM 735 C C . ASN A 1 96 ? -8.090 -9.983 15.267 1.00 90.00 96 ASN A C 1
ATOM 737 O O . ASN A 1 96 ? -8.550 -10.001 16.414 1.00 90.00 96 ASN A O 1
ATOM 741 N N . VAL A 1 97 ? -7.852 -8.843 14.627 1.00 88.12 97 VAL A N 1
ATOM 742 C CA . VAL A 1 97 ? -8.126 -7.528 15.204 1.00 88.12 97 VAL A CA 1
ATOM 743 C C . VAL A 1 97 ? -8.902 -6.702 14.201 1.00 88.12 97 VAL A C 1
ATOM 745 O O . VAL A 1 97 ? -8.322 -6.216 13.237 1.00 88.12 97 VAL A O 1
ATOM 748 N N . GLU A 1 98 ? -10.174 -6.475 14.500 1.00 90.00 98 GLU A N 1
ATOM 749 C CA . GLU A 1 98 ? -11.059 -5.607 13.737 1.00 90.00 98 GLU A CA 1
ATOM 750 C C . GLU A 1 98 ? -11.377 -4.349 14.551 1.00 90.00 98 GLU A C 1
ATOM 752 O O . GLU A 1 98 ? -11.723 -4.380 15.741 1.00 90.00 98 GLU A O 1
ATOM 757 N N . LEU A 1 99 ? -11.184 -3.188 13.936 1.00 84.25 99 LEU A N 1
ATOM 758 C CA . LEU A 1 99 ? -11.322 -1.905 14.608 1.00 84.25 99 LEU A CA 1
ATOM 759 C C . LEU A 1 99 ? -12.057 -0.908 13.719 1.00 84.25 99 LEU A C 1
ATOM 761 O O . LEU A 1 99 ? -11.434 -0.228 12.908 1.00 84.25 99 LEU A O 1
ATOM 765 N N . GLU A 1 100 ? -13.347 -0.700 13.979 1.00 88.00 100 GLU A N 1
ATOM 766 C CA . GLU A 1 100 ? -14.098 0.391 13.361 1.00 88.00 100 GLU A CA 1
ATOM 767 C C . GLU A 1 100 ? -14.139 1.610 14.294 1.00 88.00 100 GLU A C 1
ATOM 769 O O . GLU A 1 100 ? -14.697 1.598 15.398 1.00 88.00 100 GLU A O 1
ATOM 774 N N . CYS A 1 101 ? -13.548 2.725 13.869 1.00 82.31 101 CYS A N 1
ATOM 775 C CA . CYS A 1 101 ? -13.496 3.936 14.681 1.00 82.31 101 CYS A CA 1
ATOM 776 C C . CYS A 1 101 ? -13.974 5.180 13.932 1.00 82.31 101 CYS A C 1
ATOM 778 O O . CYS A 1 101 ? -13.410 5.600 12.921 1.00 82.31 101 CYS A O 1
ATOM 780 N N . ARG A 1 102 ? -14.962 5.872 14.510 1.00 85.25 102 ARG A N 1
ATOM 781 C CA . ARG A 1 102 ? -15.504 7.132 13.987 1.00 85.25 102 ARG A CA 1
ATOM 782 C C . ARG A 1 102 ? -15.339 8.266 14.992 1.00 85.25 102 ARG A C 1
ATOM 784 O O . ARG A 1 102 ? -15.858 8.216 16.110 1.00 85.25 102 ARG A O 1
ATOM 791 N N . ALA A 1 103 ? -14.658 9.329 14.573 1.00 83.69 103 ALA A N 1
ATOM 792 C CA . ALA A 1 103 ? -14.503 10.554 15.350 1.00 83.69 103 ALA A CA 1
ATOM 793 C C . ALA A 1 103 ? -14.909 11.788 14.533 1.00 83.69 103 ALA A C 1
ATOM 795 O O . ALA A 1 103 ? -14.339 12.061 13.477 1.00 83.69 103 ALA A O 1
ATOM 796 N N . SER A 1 104 ? -15.831 12.610 15.041 1.00 83.50 104 SER A N 1
ATOM 797 C CA . SER A 1 104 ? -16.249 13.823 14.309 1.00 83.50 104 SER A CA 1
ATOM 798 C C . SER A 1 104 ? -15.194 14.936 14.289 1.00 83.50 104 SER A C 1
ATOM 800 O O . SER A 1 104 ? -15.415 15.987 13.699 1.00 83.50 104 SER A O 1
ATOM 802 N N . SER A 1 105 ? -14.047 14.758 14.945 1.00 85.69 105 SER A N 1
ATOM 803 C CA . SER A 1 105 ? -12.908 15.666 14.807 1.00 85.69 105 SER A CA 1
ATOM 804 C C . SER A 1 105 ? -11.599 14.897 14.690 1.00 85.69 105 SER A C 1
ATOM 806 O O . SER A 1 105 ? -11.005 14.875 13.613 1.00 85.69 105 SER A O 1
ATOM 808 N N . THR A 1 106 ? -11.138 14.256 15.765 1.00 85.88 106 THR A N 1
ATOM 809 C CA . THR A 1 106 ? -9.781 13.693 15.805 1.00 85.88 106 THR A CA 1
ATOM 810 C C . THR A 1 106 ? -9.781 12.235 16.230 1.00 85.88 106 THR A C 1
ATOM 812 O O . THR A 1 106 ? -10.330 11.897 17.281 1.00 85.88 106 THR A O 1
ATOM 815 N N . PHE A 1 107 ? -9.100 11.405 15.447 1.00 84.12 107 PHE A N 1
ATOM 816 C CA . PHE A 1 107 ? -8.692 10.061 15.824 1.00 84.12 107 PHE A CA 1
ATOM 817 C C . PHE A 1 107 ? -7.179 10.044 16.056 1.00 84.12 107 PHE A C 1
ATOM 819 O O . PHE A 1 107 ? -6.410 10.450 15.185 1.00 84.12 107 PHE A O 1
ATOM 826 N N . GLU A 1 108 ? -6.753 9.591 17.232 1.00 84.94 108 GLU A N 1
ATOM 827 C CA . GLU A 1 108 ? -5.342 9.474 17.601 1.00 84.94 108 GLU A CA 1
ATOM 828 C C . GLU A 1 108 ? -5.077 8.079 18.183 1.00 84.94 108 GLU A C 1
ATOM 830 O O . GLU A 1 108 ? -5.585 7.742 19.255 1.00 84.94 108 GLU A O 1
ATOM 835 N N . ASN A 1 109 ? -4.251 7.283 17.507 1.00 82.50 109 ASN A N 1
ATOM 836 C CA . ASN A 1 109 ? -3.732 6.020 18.026 1.00 82.50 109 ASN A CA 1
ATOM 837 C C . ASN A 1 109 ? -2.230 6.156 18.305 1.00 82.50 109 ASN A C 1
ATOM 839 O O . ASN A 1 109 ? -1.467 6.585 17.438 1.00 82.50 109 ASN A O 1
ATOM 843 N N . LYS A 1 110 ? -1.802 5.812 19.523 1.00 77.62 110 LYS A N 1
ATOM 844 C CA . LYS A 1 110 ? -0.388 5.787 19.912 1.00 77.62 110 LYS A CA 1
ATOM 845 C C . LYS A 1 110 ? 0.006 4.416 20.413 1.00 77.62 110 LYS A C 1
ATOM 847 O O . LYS A 1 110 ? -0.553 3.979 21.415 1.00 77.62 110 LYS A O 1
ATOM 852 N N . HIS A 1 111 ? 1.055 3.856 19.821 1.00 78.50 111 HIS A N 1
ATOM 853 C CA . HIS A 1 111 ? 1.701 2.610 20.217 1.00 78.50 111 HIS A CA 1
ATOM 854 C C . HIS A 1 111 ? 0.736 1.426 20.150 1.00 78.50 111 HIS A C 1
ATOM 856 O O . HIS A 1 111 ? -0.013 1.149 21.086 1.00 78.50 111 HIS A O 1
ATOM 862 N N . THR A 1 112 ? 0.755 0.732 19.022 1.00 85.00 112 THR A N 1
ATOM 863 C CA . THR A 1 112 ? 0.066 -0.548 18.860 1.00 85.00 112 THR A CA 1
ATOM 864 C C . THR A 1 112 ? 1.112 -1.624 18.625 1.00 85.00 112 THR A C 1
ATOM 866 O O . THR A 1 112 ? 1.950 -1.473 17.741 1.00 85.00 112 THR A O 1
ATOM 869 N N . THR A 1 113 ? 1.074 -2.678 19.431 1.00 86.31 113 THR A N 1
ATOM 870 C CA . THR A 1 113 ? 1.915 -3.862 19.289 1.00 86.31 113 THR A CA 1
ATOM 871 C C . THR A 1 113 ? 1.008 -5.075 19.194 1.00 86.31 113 THR A C 1
ATOM 873 O O . THR A 1 113 ? 0.294 -5.366 20.150 1.00 86.31 113 THR A O 1
ATOM 876 N N . LEU A 1 114 ? 1.017 -5.758 18.057 1.00 86.69 114 LEU A N 1
ATOM 877 C CA . LEU A 1 114 ? 0.264 -6.994 17.859 1.00 86.69 114 LEU A CA 1
ATOM 878 C C . LEU A 1 114 ? 1.250 -8.117 17.555 1.00 86.69 114 LEU A C 1
ATOM 880 O O . LEU A 1 114 ? 2.204 -7.915 16.801 1.00 86.69 114 LEU A O 1
ATOM 884 N N . TYR A 1 115 ? 1.033 -9.264 18.182 1.00 86.56 115 TYR A N 1
ATOM 885 C CA . TYR A 1 115 ? 1.894 -10.428 18.064 1.00 86.56 115 TYR A CA 1
ATOM 886 C C . TYR A 1 115 ? 1.048 -11.680 17.855 1.00 86.56 115 TYR A C 1
ATOM 888 O O . TYR A 1 115 ? 0.201 -11.988 18.691 1.00 86.56 115 TYR A O 1
ATOM 896 N N . ALA A 1 116 ? 1.326 -12.432 16.802 1.00 83.75 116 ALA A N 1
ATOM 897 C CA . ALA A 1 116 ? 0.843 -13.796 16.658 1.00 83.75 116 ALA A CA 1
ATOM 898 C C . ALA A 1 116 ? 2.015 -14.747 16.438 1.00 83.75 116 ALA A C 1
ATOM 900 O O . ALA A 1 116 ? 3.027 -14.395 15.835 1.00 83.75 116 ALA A O 1
ATOM 901 N N . ASN A 1 117 ? 1.887 -15.982 16.905 1.00 80.88 117 ASN A N 1
ATOM 902 C CA . ASN A 1 117 ? 2.867 -17.009 16.567 1.00 80.88 117 ASN A CA 1
ATOM 903 C C . ASN A 1 117 ? 2.590 -17.664 15.217 1.00 80.88 117 ASN A C 1
ATOM 905 O O . ASN A 1 117 ? 3.557 -18.106 14.617 1.00 80.88 117 ASN A O 1
ATOM 909 N N . ALA A 1 118 ? 1.347 -17.785 14.751 1.00 84.75 118 ALA A N 1
ATOM 910 C CA . ALA A 1 118 ? 1.071 -18.301 13.413 1.00 84.75 118 ALA A CA 1
ATOM 911 C C . ALA A 1 118 ? 0.602 -17.155 12.519 1.00 84.75 118 ALA A C 1
ATOM 913 O O . ALA A 1 118 ? 1.396 -16.662 11.721 1.00 84.75 118 ALA A O 1
ATOM 914 N N . GLU A 1 119 ? -0.618 -16.675 12.732 1.00 89.12 119 GLU A N 1
ATOM 915 C CA . GLU A 1 119 ? -1.303 -15.767 11.812 1.00 89.12 119 GLU A CA 1
ATOM 916 C C . GLU A 1 119 ? -1.825 -14.526 12.539 1.00 89.12 119 GLU A C 1
ATOM 918 O O . GLU A 1 119 ? -2.414 -14.619 13.622 1.00 89.12 119 GLU A O 1
ATOM 923 N N . LEU A 1 120 ? -1.584 -13.356 11.955 1.00 89.06 120 LEU A N 1
ATOM 924 C CA . LEU A 1 120 ? -2.083 -12.076 12.444 1.00 89.06 120 LEU A CA 1
ATOM 925 C C . LEU A 1 120 ? -2.862 -11.378 11.333 1.00 89.06 120 LEU A C 1
ATOM 927 O O . LEU A 1 120 ? -2.262 -10.930 10.359 1.00 89.06 120 LEU A O 1
ATOM 931 N N . ASN A 1 121 ? -4.162 -11.199 11.543 1.00 91.69 121 ASN A N 1
ATOM 932 C CA . ASN A 1 121 ? -5.028 -10.434 10.655 1.00 91.69 121 ASN A CA 1
ATOM 933 C C . ASN A 1 121 ? -5.451 -9.140 11.348 1.00 91.69 121 ASN A C 1
ATOM 935 O O . ASN A 1 121 ? -5.923 -9.141 12.492 1.00 91.69 121 ASN A O 1
ATOM 939 N N . VAL A 1 122 ? -5.240 -8.011 10.677 1.00 89.00 122 VAL A N 1
ATOM 940 C CA . VAL A 1 122 ? -5.549 -6.685 11.214 1.00 89.00 122 VAL A CA 1
ATOM 941 C C . VAL A 1 122 ? -6.355 -5.908 10.196 1.00 89.00 122 VAL A C 1
ATOM 943 O O . VAL A 1 122 ? -5.809 -5.490 9.181 1.00 89.00 122 VAL A O 1
ATOM 946 N N . GLU A 1 123 ? -7.604 -5.625 10.539 1.00 90.94 123 GLU A N 1
ATOM 947 C CA . GLU A 1 123 ? -8.488 -4.753 9.779 1.00 90.94 123 GLU A CA 1
ATOM 948 C C . GLU A 1 123 ? -8.787 -3.495 10.603 1.00 90.94 123 GLU A C 1
ATOM 950 O O . GLU A 1 123 ? -9.185 -3.540 11.775 1.00 90.94 123 GLU A O 1
ATOM 955 N N . LEU A 1 124 ? -8.523 -2.326 10.025 1.00 85.62 124 LEU A N 1
ATOM 956 C CA . LEU A 1 124 ? -8.727 -1.048 10.701 1.00 85.62 124 LEU A CA 1
ATOM 957 C C . LEU A 1 124 ? -9.450 -0.071 9.774 1.00 85.62 124 LEU A C 1
ATOM 959 O O . LEU A 1 124 ? -8.822 0.591 8.949 1.00 85.62 124 LEU A O 1
ATOM 963 N N . GLU A 1 125 ? -10.751 0.114 10.002 1.00 88.88 125 GLU A N 1
ATOM 964 C CA . GLU A 1 125 ? -11.538 1.158 9.350 1.00 88.88 125 GLU A CA 1
ATOM 965 C C . GLU A 1 125 ? -11.628 2.394 10.256 1.00 88.88 125 GLU A C 1
ATOM 967 O O . GLU A 1 125 ? -12.173 2.384 11.366 1.00 88.88 125 GLU A O 1
ATOM 972 N N . CYS A 1 126 ? -11.093 3.523 9.795 1.00 82.75 126 CYS A N 1
ATOM 973 C CA . CYS A 1 126 ? -11.072 4.747 10.588 1.00 82.75 126 CYS A CA 1
ATOM 974 C C . CYS A 1 126 ? -11.550 5.975 9.825 1.00 82.75 126 CYS A C 1
ATOM 976 O O . CYS A 1 126 ? -10.985 6.387 8.812 1.00 82.75 126 CYS A O 1
ATOM 978 N N . ARG A 1 127 ? -12.538 6.666 10.403 1.00 85.69 127 ARG A N 1
ATOM 979 C CA . ARG A 1 127 ? -13.096 7.908 9.856 1.00 85.69 127 ARG A CA 1
ATOM 980 C C . ARG A 1 127 ? -12.947 9.056 10.844 1.00 85.69 127 ARG A C 1
ATOM 982 O O . ARG A 1 127 ? -13.531 9.048 11.930 1.00 85.69 127 ARG A O 1
ATOM 989 N N . ALA A 1 128 ? -12.216 10.091 10.439 1.00 85.12 128 ALA A N 1
ATOM 990 C CA . ALA A 1 128 ? -12.067 11.331 11.191 1.00 85.12 128 ALA A CA 1
ATOM 991 C C . ALA A 1 128 ? -12.510 12.542 10.357 1.00 85.12 128 ALA A C 1
ATOM 993 O O . ALA A 1 128 ? -12.002 12.779 9.262 1.00 85.12 128 ALA A O 1
ATOM 994 N N . SER A 1 129 ? -13.416 13.379 10.870 1.00 84.56 129 SER A N 1
ATOM 995 C CA . SER A 1 129 ? -13.845 14.570 10.108 1.00 84.56 129 SER A CA 1
ATOM 996 C C . SER A 1 129 ? -12.811 15.701 10.086 1.00 84.56 129 SER A C 1
ATOM 998 O O . SER A 1 129 ? -13.024 16.700 9.409 1.00 84.56 129 SER A O 1
ATOM 1000 N N . SER A 1 130 ? -11.693 15.581 10.802 1.00 86.25 130 SER A N 1
ATOM 1001 C CA . SER A 1 130 ? -10.569 16.512 10.682 1.00 86.25 130 SER A CA 1
ATOM 1002 C C . SER A 1 130 ? -9.246 15.766 10.561 1.00 86.25 130 SER A C 1
ATOM 1004 O O . SER A 1 130 ? -8.651 15.753 9.484 1.00 86.25 130 SER A O 1
ATOM 1006 N N . THR A 1 131 ? -8.779 15.132 11.636 1.00 86.56 131 THR A N 1
ATOM 1007 C CA . THR A 1 131 ? -7.423 14.570 11.684 1.00 86.56 131 THR A CA 1
ATOM 1008 C C . THR A 1 131 ? -7.436 13.105 12.081 1.00 86.56 131 THR A C 1
ATOM 1010 O O . THR A 1 131 ? -7.990 12.747 13.119 1.00 86.56 131 THR A O 1
ATOM 1013 N N . PHE A 1 132 ? -6.765 12.285 11.279 1.00 85.25 132 PHE A N 1
ATOM 1014 C CA . PHE A 1 132 ? -6.357 10.941 11.651 1.00 85.25 132 PHE A CA 1
ATOM 1015 C C . PHE A 1 132 ? -4.851 10.929 11.913 1.00 85.25 132 PHE A C 1
ATOM 1017 O O . PHE A 1 132 ? -4.062 11.368 11.071 1.00 85.25 132 PHE A O 1
ATOM 1024 N N . GLU A 1 133 ? -4.450 10.428 13.077 1.00 86.44 133 GLU A N 1
ATOM 1025 C CA . GLU A 1 133 ? -3.050 10.257 13.440 1.00 86.44 133 GLU A CA 1
ATOM 1026 C C . GLU A 1 133 ? -2.805 8.861 14.023 1.00 86.44 133 GLU A C 1
ATOM 1028 O O . GLU A 1 133 ? -3.366 8.501 15.059 1.00 86.44 133 GLU A O 1
ATOM 1033 N N . ASN A 1 134 ? -1.915 8.100 13.387 1.00 83.31 134 ASN A N 1
ATOM 1034 C CA . ASN A 1 134 ? -1.393 6.840 13.906 1.00 83.31 134 ASN A CA 1
ATOM 1035 C C . ASN A 1 134 ? 0.116 6.975 14.152 1.00 83.31 134 ASN A C 1
ATOM 1037 O O . ASN A 1 134 ? 0.884 7.345 13.260 1.00 83.31 134 ASN A O 1
ATOM 1041 N N . LYS A 1 135 ? 0.528 6.701 15.390 1.00 80.44 135 LYS A N 1
ATOM 1042 C CA . LYS A 1 135 ? 1.912 6.757 15.855 1.00 80.44 135 LYS A CA 1
ATOM 1043 C C . LYS A 1 135 ? 2.360 5.391 16.343 1.00 80.44 135 LYS A C 1
ATOM 1045 O O . LYS A 1 135 ? 1.784 4.893 17.306 1.00 80.44 135 LYS A O 1
ATOM 1050 N N . HIS A 1 136 ? 3.469 4.900 15.793 1.00 78.12 136 HIS A N 1
ATOM 1051 C CA . HIS A 1 136 ? 4.188 3.706 16.235 1.00 78.12 136 HIS A CA 1
ATOM 1052 C C . HIS A 1 136 ? 3.311 2.454 16.224 1.00 78.12 136 HIS A C 1
ATOM 1054 O O . HIS A 1 136 ? 2.645 2.132 17.207 1.00 78.12 136 HIS A O 1
ATOM 1060 N N . THR A 1 137 ? 3.336 1.743 15.105 1.00 84.94 137 THR A N 1
ATOM 1061 C CA . THR A 1 137 ? 2.687 0.438 14.975 1.00 84.94 137 THR A CA 1
ATOM 1062 C C . THR A 1 137 ? 3.756 -0.624 14.756 1.00 84.94 137 THR A C 1
ATOM 1064 O O . THR A 1 137 ? 4.607 -0.467 13.882 1.00 84.94 137 THR A O 1
ATOM 1067 N N . THR A 1 138 ? 3.719 -1.683 15.557 1.00 85.94 138 THR A N 1
ATOM 1068 C CA . THR A 1 138 ? 4.591 -2.850 15.438 1.00 85.94 138 THR A CA 1
ATOM 1069 C C . THR A 1 138 ? 3.721 -4.090 15.334 1.00 85.94 138 THR A C 1
ATOM 1071 O O . THR A 1 138 ? 2.977 -4.384 16.267 1.00 85.94 138 THR A O 1
ATOM 1074 N N . LEU A 1 139 ? 3.805 -4.799 14.216 1.00 85.38 139 LEU A N 1
ATOM 1075 C CA . LEU A 1 139 ? 3.059 -6.031 13.978 1.00 85.38 139 LEU A CA 1
ATOM 1076 C C . LEU A 1 139 ? 4.052 -7.153 13.697 1.00 85.38 139 LEU A C 1
ATOM 1078 O O . LEU A 1 139 ? 5.002 -6.969 12.930 1.00 85.38 139 LEU A O 1
ATOM 1082 N N . TYR A 1 140 ? 3.843 -8.291 14.340 1.00 85.00 140 TYR A N 1
ATOM 1083 C CA . TYR A 1 140 ? 4.705 -9.452 14.212 1.00 85.00 140 TYR A CA 1
ATOM 1084 C C . TYR A 1 140 ? 3.867 -10.723 14.115 1.00 85.00 140 TYR A C 1
ATOM 1086 O O . TYR A 1 140 ? 2.954 -10.918 14.918 1.00 85.00 140 TYR A O 1
ATOM 1094 N N . ALA A 1 141 ? 4.225 -11.584 13.167 1.00 81.88 141 ALA A N 1
ATOM 1095 C CA . ALA A 1 141 ? 3.699 -12.937 13.028 1.00 81.88 141 ALA A CA 1
ATOM 1096 C C . ALA A 1 141 ? 4.862 -13.904 12.752 1.00 81.88 141 ALA A C 1
ATOM 1098 O O . ALA A 1 141 ? 5.843 -13.484 12.144 1.00 81.88 141 ALA A O 1
ATOM 1099 N N . ASN A 1 142 ? 4.813 -15.187 13.139 1.00 79.50 142 ASN A N 1
ATOM 1100 C CA . ASN A 1 142 ? 5.837 -16.106 12.607 1.00 79.50 142 ASN A CA 1
ATOM 1101 C C . ASN A 1 142 ? 5.481 -16.659 11.233 1.00 79.50 142 ASN A C 1
ATOM 1103 O O . ASN A 1 142 ? 6.408 -16.931 10.487 1.00 79.50 142 ASN A O 1
ATOM 1107 N N . ALA A 1 143 ? 4.213 -16.864 10.885 1.00 83.25 143 ALA A N 1
ATOM 1108 C CA . ALA A 1 143 ? 3.863 -17.314 9.542 1.00 83.25 143 ALA A CA 1
ATOM 1109 C C . ALA A 1 143 ? 3.403 -16.116 8.715 1.00 83.25 143 ALA A C 1
ATOM 1111 O O . ALA A 1 143 ? 4.216 -15.516 8.012 1.00 83.25 143 ALA A O 1
ATOM 1112 N N . GLU A 1 144 ? 2.150 -15.721 8.880 1.00 87.19 144 GLU A N 1
ATOM 1113 C CA . GLU A 1 144 ? 1.464 -14.811 7.970 1.00 87.19 144 GLU A CA 1
ATOM 1114 C C . GLU A 1 144 ? 0.962 -13.570 8.708 1.00 87.19 144 GLU A C 1
ATOM 1116 O O . GLU A 1 144 ? 0.477 -13.642 9.843 1.00 87.19 144 GLU A O 1
ATOM 1121 N N . LEU A 1 145 ? 1.126 -12.412 8.075 1.00 88.06 145 LEU A N 1
ATOM 1122 C CA . LEU A 1 145 ? 0.596 -11.144 8.550 1.00 88.06 145 LEU A CA 1
ATOM 1123 C C . LEU A 1 145 ? -0.179 -10.472 7.420 1.00 88.06 145 LEU A C 1
ATOM 1125 O O . LEU A 1 145 ? 0.429 -10.012 6.455 1.00 88.06 145 LEU A O 1
ATOM 1129 N N . ASN A 1 146 ? -1.487 -10.331 7.614 1.00 90.94 146 ASN A N 1
ATOM 1130 C CA . ASN A 1 146 ? -2.371 -9.592 6.723 1.00 90.94 146 ASN A CA 1
ATOM 1131 C C . ASN A 1 146 ? -2.819 -8.300 7.407 1.00 90.94 146 ASN A C 1
ATOM 1133 O O . ASN A 1 146 ? -3.276 -8.298 8.555 1.00 90.94 146 ASN A O 1
ATOM 1137 N N . VAL A 1 147 ? -2.637 -7.173 6.724 1.00 88.50 147 VAL A N 1
ATOM 1138 C CA . VAL A 1 147 ? -2.980 -5.852 7.255 1.00 88.50 147 VAL A CA 1
ATOM 1139 C C . VAL A 1 147 ? -3.762 -5.073 6.222 1.00 88.50 147 VAL A C 1
ATOM 1141 O O . VAL A 1 147 ? -3.190 -4.633 5.230 1.00 88.50 147 VAL A O 1
ATOM 1144 N N . GLU A 1 148 ? -5.021 -4.808 6.541 1.00 90.81 148 GLU A N 1
ATOM 1145 C CA . GLU A 1 148 ? -5.907 -3.944 5.777 1.00 90.81 148 GLU A CA 1
ATOM 1146 C C . GLU A 1 148 ? -6.195 -2.663 6.573 1.00 90.81 148 GLU A C 1
ATOM 1148 O O . GLU A 1 148 ? -6.545 -2.673 7.761 1.00 90.81 148 GLU A O 1
ATOM 1153 N N . LEU A 1 149 ? -5.985 -1.511 5.937 1.00 86.06 149 LEU A N 1
ATOM 1154 C CA . LEU A 1 149 ? -6.225 -0.207 6.550 1.00 86.06 149 LEU A CA 1
ATOM 1155 C C . LEU A 1 149 ? -7.008 0.698 5.608 1.00 86.06 149 LEU A C 1
ATOM 1157 O O . LEU A 1 149 ? -6.409 1.348 4.749 1.00 86.06 149 LEU A O 1
ATOM 1161 N N . GLU A 1 150 ? -8.297 0.879 5.881 1.00 89.00 150 GLU A N 1
ATOM 1162 C CA . GLU A 1 150 ? -9.088 1.931 5.249 1.00 89.00 150 GLU A CA 1
ATOM 1163 C C . GLU A 1 150 ? -9.169 3.154 6.173 1.00 89.00 150 GLU A C 1
ATOM 1165 O O . GLU A 1 150 ? -9.731 3.144 7.274 1.00 89.00 150 GLU A O 1
ATOM 1170 N N . CYS A 1 151 ? -8.593 4.272 5.738 1.00 83.12 151 CYS A N 1
ATOM 1171 C CA . CYS A 1 151 ? -8.575 5.491 6.533 1.00 83.12 151 CYS A CA 1
ATOM 1172 C C . CYS A 1 151 ? -9.041 6.716 5.760 1.00 83.12 151 CYS A C 1
ATOM 1174 O O . CYS A 1 151 ? -8.445 7.141 4.767 1.00 83.12 151 CYS A O 1
ATOM 1176 N N . ARG A 1 152 ? -10.043 7.401 6.317 1.00 85.94 152 ARG A N 1
ATOM 1177 C CA . ARG A 1 152 ? -10.581 8.642 5.761 1.00 85.94 152 ARG A CA 1
ATOM 1178 C C . ARG A 1 152 ? -10.474 9.803 6.738 1.00 85.94 152 ARG A C 1
ATOM 1180 O O . ARG A 1 152 ? -11.081 9.803 7.810 1.00 85.94 152 ARG A O 1
ATOM 1187 N N . ALA A 1 153 ? -9.772 10.852 6.317 1.00 84.94 153 ALA A N 1
ATOM 1188 C CA . ALA A 1 153 ? -9.680 12.116 7.034 1.00 84.94 153 ALA A CA 1
ATOM 1189 C C . ALA A 1 153 ? -10.172 13.285 6.168 1.00 84.94 153 ALA A C 1
ATOM 1191 O O . ALA A 1 153 ? -9.637 13.540 5.090 1.00 84.94 153 ALA A O 1
ATOM 1192 N N . SER A 1 154 ? -11.140 14.076 6.641 1.00 84.38 154 SER A N 1
ATOM 1193 C CA . SER A 1 154 ? -11.596 15.242 5.856 1.00 84.38 154 SER A CA 1
ATOM 1194 C C . SER A 1 154 ? -10.594 16.402 5.831 1.00 84.38 154 SER A C 1
ATOM 1196 O O . SER A 1 154 ? -10.852 17.404 5.174 1.00 84.38 154 SER A O 1
ATOM 1198 N N . SER A 1 155 ? -9.465 16.309 6.535 1.00 86.38 155 SER A N 1
ATOM 1199 C CA . SER A 1 155 ? -8.364 17.264 6.399 1.00 86.38 155 SER A CA 1
ATOM 1200 C C . SER A 1 155 ? -7.020 16.550 6.322 1.00 86.38 155 SER A C 1
ATOM 1202 O O . SER A 1 155 ? -6.400 16.538 5.260 1.00 86.38 155 SER A O 1
ATOM 1204 N N . THR A 1 156 ? -6.557 15.947 7.417 1.00 86.62 156 THR A N 1
ATOM 1205 C CA . THR A 1 156 ? -5.171 15.474 7.519 1.00 86.62 156 THR A CA 1
ATOM 1206 C C . THR A 1 156 ? -5.093 14.017 7.948 1.00 86.62 156 THR A C 1
ATOM 1208 O O . THR A 1 156 ? -5.647 13.648 8.982 1.00 86.62 156 THR A O 1
ATOM 1211 N N . PHE A 1 157 ? -4.340 13.222 7.195 1.00 84.94 157 PHE A N 1
ATOM 1212 C CA . PHE A 1 157 ? -3.930 11.874 7.567 1.00 84.94 157 PHE A CA 1
ATOM 1213 C C . PHE A 1 157 ? -2.428 11.850 7.862 1.00 84.94 157 PHE A C 1
ATOM 1215 O O . PHE A 1 157 ? -1.626 12.351 7.070 1.00 84.94 157 PHE A O 1
ATOM 1222 N N . LYS A 1 158 ? -2.051 11.272 9.004 1.00 85.50 158 LYS A N 1
ATOM 1223 C CA . LYS A 1 158 ? -0.662 11.144 9.454 1.00 85.50 158 LYS A CA 1
ATOM 1224 C C . LYS A 1 158 ? -0.374 9.734 9.956 1.00 85.50 158 LYS A C 1
ATOM 1226 O O . LYS A 1 158 ? -0.959 9.311 10.954 1.00 85.50 158 LYS A O 1
ATOM 1231 N N . LYS A 1 159 ? 0.584 9.054 9.326 1.00 82.31 159 LYS A N 1
ATOM 1232 C CA . LYS A 1 159 ? 1.139 7.773 9.784 1.00 82.31 159 LYS A CA 1
ATOM 1233 C C . LYS A 1 159 ? 2.619 7.948 10.114 1.00 82.31 159 LYS A C 1
ATOM 1235 O O . LYS A 1 159 ? 3.396 8.450 9.301 1.00 82.31 159 LYS A O 1
ATOM 1240 N N . TYR A 1 160 ? 2.993 7.568 11.329 1.00 77.12 160 TYR A N 1
ATOM 1241 C CA . TYR A 1 160 ? 4.358 7.659 11.836 1.00 77.12 160 TYR A CA 1
ATOM 1242 C C . TYR A 1 160 ? 4.844 6.288 12.283 1.00 77.12 160 TYR A C 1
ATOM 1244 O O . TYR A 1 160 ? 4.227 5.700 13.168 1.00 77.12 160 TYR A O 1
ATOM 1252 N N . CYS A 1 161 ? 5.987 5.852 11.755 1.00 56.44 161 CYS A N 1
ATOM 1253 C CA . CYS A 1 161 ? 6.753 4.693 12.210 1.00 56.44 161 CYS A CA 1
ATOM 1254 C C . CYS A 1 161 ? 5.918 3.409 12.256 1.00 56.44 161 CYS A C 1
ATOM 1256 O O . CYS A 1 161 ? 5.289 3.094 13.266 1.00 56.44 161 CYS A O 1
ATOM 1258 N N . SER A 1 162 ? 5.913 2.662 11.160 1.00 80.75 162 SER A N 1
ATOM 1259 C CA . SER A 1 162 ? 5.310 1.327 11.111 1.00 80.75 162 SER A CA 1
ATOM 1260 C C . SER A 1 162 ? 6.384 0.283 10.850 1.00 80.75 162 SER A C 1
ATOM 1262 O O . SER A 1 162 ? 7.204 0.469 9.952 1.00 80.75 162 SER A O 1
ATOM 1264 N N . THR A 1 163 ? 6.385 -0.774 11.657 1.00 81.06 163 THR A N 1
ATOM 1265 C CA . THR A 1 163 ? 7.279 -1.924 11.523 1.00 81.06 163 THR A CA 1
ATOM 1266 C C . THR A 1 163 ? 6.443 -3.189 11.483 1.00 81.06 163 THR A C 1
ATOM 1268 O O . THR A 1 163 ? 5.760 -3.499 12.457 1.00 81.06 163 THR A O 1
ATOM 1271 N N . LEU A 1 164 ? 6.465 -3.879 10.351 1.00 83.12 164 LEU A N 1
ATOM 1272 C CA . LEU A 1 164 ? 5.742 -5.129 10.143 1.00 83.12 164 LEU A CA 1
ATOM 1273 C C . LEU A 1 164 ? 6.772 -6.187 9.756 1.00 83.12 164 LEU A C 1
ATOM 1275 O O . LEU A 1 164 ? 7.617 -5.921 8.899 1.00 83.12 164 LEU A O 1
ATOM 1279 N N . SER A 1 165 ? 6.755 -7.326 10.444 1.00 81.19 165 SER A N 1
ATOM 1280 C CA . SER A 1 165 ? 7.815 -8.327 10.316 1.00 81.19 165 SER A CA 1
ATOM 1281 C C . SER A 1 165 ? 7.305 -9.759 10.498 1.00 81.19 165 SER A C 1
ATOM 1283 O O . SER A 1 165 ? 7.536 -10.324 11.570 1.00 81.19 165 SER A O 1
ATOM 1285 N N . PRO A 1 166 ? 6.629 -10.366 9.510 1.00 76.12 166 PRO A N 1
ATOM 1286 C CA . PRO A 1 166 ? 6.373 -11.797 9.528 1.00 76.12 166 PRO A CA 1
ATOM 1287 C C . PRO A 1 166 ? 7.602 -12.618 9.128 1.00 76.12 166 PRO A C 1
ATOM 1289 O O . PRO A 1 166 ? 8.488 -12.122 8.424 1.00 76.12 166 PRO A O 1
ATOM 1292 N N . ASN A 1 167 ? 7.666 -13.891 9.546 1.00 75.44 167 ASN A N 1
ATOM 1293 C CA . ASN A 1 167 ? 8.728 -14.772 9.048 1.00 75.44 167 ASN A CA 1
ATOM 1294 C C . ASN A 1 167 ? 8.395 -15.441 7.714 1.00 75.44 167 ASN A C 1
ATOM 1296 O O . ASN A 1 167 ? 9.348 -15.887 7.090 1.00 75.44 167 ASN A O 1
ATOM 1300 N N . VAL A 1 168 ? 7.141 -15.543 7.267 1.00 79.06 168 VAL A N 1
ATOM 1301 C CA . VAL A 1 168 ? 6.818 -16.154 5.964 1.00 79.06 168 VAL A CA 1
ATOM 1302 C C . VAL A 1 168 ? 6.287 -15.089 5.017 1.00 79.06 168 VAL A C 1
ATOM 1304 O O . VAL A 1 168 ? 7.057 -14.608 4.187 1.00 79.06 168 VAL A O 1
ATOM 1307 N N . GLU A 1 169 ? 5.042 -14.662 5.192 1.00 86.31 169 GLU A N 1
ATOM 1308 C CA . GLU A 1 169 ? 4.334 -13.820 4.225 1.00 86.31 169 GLU A CA 1
ATOM 1309 C C . GLU A 1 169 ? 3.773 -12.558 4.880 1.00 86.31 169 GLU A C 1
ATOM 1311 O O . GLU A 1 169 ? 3.258 -12.597 6.003 1.00 86.31 169 GLU A O 1
ATOM 1316 N N . LEU A 1 170 ? 3.912 -11.429 4.184 1.00 86.06 170 LEU A N 1
ATOM 1317 C CA . LEU A 1 170 ? 3.339 -10.144 4.563 1.00 86.06 170 LEU A CA 1
ATOM 1318 C C . LEU A 1 170 ? 2.472 -9.603 3.429 1.00 86.06 170 LEU A C 1
ATOM 1320 O O . LEU A 1 170 ? 3.021 -9.179 2.413 1.00 86.06 170 LEU A O 1
ATOM 1324 N N . ASN A 1 171 ? 1.169 -9.483 3.665 1.00 89.75 171 ASN A N 1
ATOM 1325 C CA . ASN A 1 171 ? 0.262 -8.761 2.781 1.00 89.75 171 ASN A CA 1
ATOM 1326 C C . ASN A 1 171 ? -0.196 -7.470 3.461 1.00 89.75 171 ASN A C 1
ATOM 1328 O O . ASN A 1 171 ? -0.696 -7.466 4.590 1.00 89.75 171 ASN A O 1
ATOM 1332 N N . VAL A 1 172 ? 0.034 -6.340 2.797 1.00 88.19 172 VAL A N 1
ATOM 1333 C CA . VAL A 1 172 ? -0.318 -5.015 3.311 1.00 88.19 172 VAL A CA 1
ATOM 1334 C C . VAL A 1 172 ? -1.122 -4.273 2.264 1.00 88.19 172 VAL A C 1
ATOM 1336 O O . VAL A 1 172 ? -0.555 -3.828 1.270 1.00 88.19 172 VAL A O 1
ATOM 1339 N N . GLU A 1 173 ? -2.399 -4.057 2.555 1.00 90.12 173 GLU A N 1
ATOM 1340 C CA . GLU A 1 173 ? -3.300 -3.222 1.773 1.00 90.12 173 GLU A CA 1
ATOM 1341 C C . GLU A 1 173 ? -3.650 -1.961 2.567 1.00 90.12 173 GLU A C 1
ATOM 1343 O O . GLU A 1 173 ? -4.046 -1.988 3.738 1.00 90.12 173 GLU A O 1
ATOM 1348 N N . LEU A 1 174 ? -3.427 -0.801 1.959 1.00 86.19 174 LEU A N 1
ATOM 1349 C CA . LEU A 1 174 ? -3.622 0.484 2.616 1.00 86.19 174 LEU A CA 1
ATOM 1350 C C . LEU A 1 174 ? -4.380 1.430 1.683 1.00 86.19 174 LEU A C 1
ATOM 1352 O O . LEU A 1 174 ? -3.778 2.033 0.794 1.00 86.19 174 LEU A O 1
ATOM 1356 N N . GLU A 1 175 ? -5.660 1.673 1.966 1.00 88.94 175 GLU A N 1
ATOM 1357 C CA . GLU A 1 175 ? -6.444 2.707 1.293 1.00 88.94 175 GLU A CA 1
ATOM 1358 C C . GLU A 1 175 ? -6.572 3.949 2.186 1.00 88.94 175 GLU A C 1
ATOM 1360 O O . GLU A 1 175 ? -7.168 3.951 3.267 1.00 88.94 175 GLU A O 1
ATOM 1365 N N . CYS A 1 176 ? -6.007 5.072 1.743 1.00 83.88 176 CYS A N 1
ATOM 1366 C CA . CYS A 1 176 ? -6.012 6.302 2.529 1.00 83.88 176 CYS A CA 1
ATOM 1367 C C . CYS A 1 176 ? -6.502 7.514 1.738 1.00 83.88 176 CYS A C 1
ATOM 1369 O O . CYS A 1 176 ? -5.918 7.934 0.736 1.00 83.88 176 CYS A O 1
ATOM 13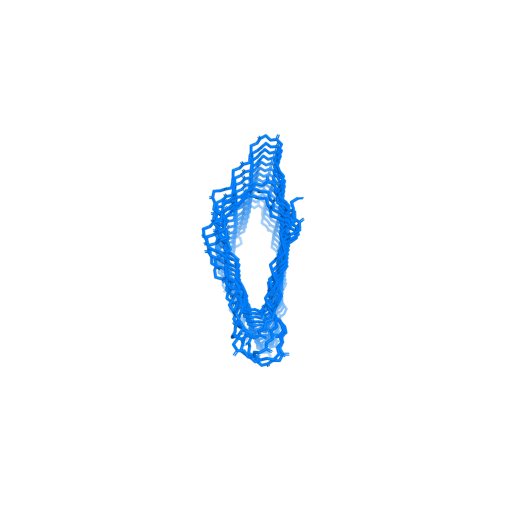71 N N . ARG A 1 177 ? -7.533 8.183 2.269 1.00 86.19 177 ARG A N 1
ATOM 1372 C CA . ARG A 1 177 ? -8.130 9.386 1.675 1.00 86.19 177 ARG A CA 1
ATOM 1373 C C . ARG A 1 177 ? -8.046 10.577 2.623 1.00 86.19 177 ARG A C 1
ATOM 1375 O O . ARG A 1 177 ? -8.656 10.586 3.693 1.00 86.19 177 ARG A O 1
ATOM 1382 N N . ALA A 1 178 ? -7.349 11.628 2.195 1.00 85.69 178 ALA A N 1
ATOM 1383 C CA . ALA A 1 178 ? -7.256 12.900 2.904 1.00 85.69 178 ALA A CA 1
ATOM 1384 C C . ALA A 1 178 ? -7.726 14.070 2.026 1.00 85.69 178 ALA A C 1
ATOM 1386 O O . ALA A 1 178 ? -7.183 14.311 0.949 1.00 85.69 178 ALA A O 1
ATOM 1387 N N . SER A 1 179 ? -8.687 14.878 2.485 1.00 85.06 179 SER A N 1
ATOM 1388 C CA . SER A 1 179 ? -9.128 16.035 1.680 1.00 85.06 179 SER A CA 1
ATOM 1389 C C . SER A 1 179 ? -8.125 17.195 1.652 1.00 85.06 179 SER A C 1
ATOM 1391 O O . SER A 1 179 ? -8.368 18.177 0.961 1.00 85.06 179 SER A O 1
ATOM 1393 N N . SER A 1 180 ? -7.020 17.132 2.398 1.00 87.00 180 SER A N 1
ATOM 1394 C CA . SER A 1 180 ? -5.939 18.118 2.308 1.00 87.00 180 SER A CA 1
ATOM 1395 C C . SER A 1 180 ? -4.580 17.432 2.234 1.00 87.00 180 SER A C 1
ATOM 1397 O O . SER A 1 180 ? -3.982 17.387 1.157 1.00 87.00 180 SER A O 1
ATOM 1399 N N . THR A 1 181 ? -4.111 16.845 3.337 1.00 87.12 181 THR A N 1
ATOM 1400 C CA . THR A 1 181 ? -2.730 16.359 3.442 1.00 87.12 181 THR A CA 1
ATOM 1401 C C . THR A 1 181 ? -2.676 14.904 3.869 1.00 87.12 181 THR A C 1
ATOM 1403 O O . THR A 1 181 ? -3.247 14.538 4.896 1.00 87.12 181 THR A O 1
ATOM 1406 N N . PHE A 1 182 ? -1.914 14.109 3.127 1.00 86.00 182 PHE A N 1
ATOM 1407 C CA . PHE A 1 182 ? -1.453 12.792 3.537 1.00 86.00 182 PHE A CA 1
ATOM 1408 C C . PHE A 1 182 ? 0.045 12.860 3.850 1.00 86.00 182 PHE A C 1
ATOM 1410 O O . PHE A 1 182 ? 0.839 13.281 3.007 1.00 86.00 182 PHE A O 1
ATOM 1417 N N . GLU A 1 183 ? 0.434 12.456 5.058 1.00 86.56 183 GLU A N 1
ATOM 1418 C CA . GLU A 1 183 ? 1.834 12.333 5.462 1.00 86.56 183 GLU A CA 1
ATOM 1419 C C . GLU A 1 183 ? 2.118 10.922 5.994 1.00 86.56 183 GLU A C 1
ATOM 1421 O O . GLU A 1 183 ? 1.552 10.508 7.008 1.00 86.56 183 GLU A O 1
ATOM 1426 N N . ASN A 1 184 ? 3.061 10.224 5.358 1.00 83.75 184 ASN A N 1
ATOM 1427 C CA . ASN A 1 184 ? 3.646 8.990 5.873 1.00 83.75 184 ASN A CA 1
ATOM 1428 C C . ASN A 1 184 ? 5.142 9.196 6.168 1.00 83.75 184 ASN A C 1
ATOM 1430 O O . ASN A 1 184 ? 5.929 9.622 5.313 1.00 83.75 184 ASN A O 1
ATOM 1434 N N . LYS A 1 185 ? 5.543 8.903 7.407 1.00 81.50 185 LYS A N 1
ATOM 1435 C CA . LYS A 1 185 ? 6.940 8.922 7.837 1.00 81.50 185 LYS A CA 1
ATOM 1436 C C . LYS A 1 185 ? 7.361 7.547 8.349 1.00 81.50 185 LYS A C 1
ATOM 1438 O O . LYS A 1 185 ? 6.756 7.048 9.292 1.00 81.50 185 LYS A O 1
ATOM 1443 N N . HIS A 1 186 ? 8.489 7.052 7.840 1.00 78.38 186 HIS A N 1
ATOM 1444 C CA . HIS A 1 186 ? 9.186 5.852 8.315 1.00 78.38 186 HIS A CA 1
ATOM 1445 C C . HIS A 1 186 ? 8.305 4.600 8.290 1.00 78.38 186 HIS A C 1
ATOM 1447 O O . HIS A 1 186 ? 7.683 4.230 9.281 1.00 78.38 186 HIS A O 1
ATOM 1453 N N . THR A 1 187 ? 8.277 3.928 7.149 1.00 84.62 187 THR A N 1
ATOM 1454 C CA . THR A 1 187 ? 7.698 2.588 7.025 1.00 84.62 187 THR A CA 1
ATOM 1455 C C . THR A 1 187 ? 8.830 1.590 6.818 1.00 84.62 187 THR A C 1
ATOM 1457 O O . THR A 1 187 ? 9.686 1.816 5.964 1.00 84.62 187 THR A O 1
ATOM 1460 N N . ILE A 1 188 ? 8.859 0.534 7.628 1.00 84.38 188 ILE A N 1
ATOM 1461 C CA . ILE A 1 188 ? 9.795 -0.585 7.510 1.00 84.38 188 ILE A CA 1
ATOM 1462 C C . ILE A 1 188 ? 8.961 -1.860 7.441 1.00 84.38 188 ILE A C 1
ATOM 1464 O O . ILE A 1 188 ? 8.293 -2.188 8.420 1.00 84.38 188 ILE A O 1
ATOM 1468 N N . LEU A 1 189 ? 8.995 -2.559 6.312 1.00 84.56 189 LEU A N 1
ATOM 1469 C CA . LEU A 1 189 ? 8.355 -3.868 6.162 1.00 84.56 189 LEU A CA 1
ATOM 1470 C C . LEU A 1 189 ? 9.432 -4.903 5.849 1.00 84.56 189 LEU A C 1
ATOM 1472 O O . LEU A 1 189 ? 10.351 -4.626 5.073 1.00 84.56 189 LEU A O 1
ATOM 1476 N N . TYR A 1 190 ? 9.331 -6.061 6.484 1.00 83.06 190 TYR A N 1
ATOM 1477 C CA . TYR A 1 190 ? 10.288 -7.150 6.362 1.00 83.06 190 TYR A CA 1
ATOM 1478 C C . TYR A 1 190 ? 9.542 -8.478 6.265 1.00 83.06 190 TYR A C 1
ATOM 1480 O O . TYR A 1 190 ? 8.721 -8.743 7.131 1.00 83.06 190 TYR A O 1
ATOM 1488 N N . ALA A 1 191 ? 9.857 -9.324 5.288 1.00 80.88 191 ALA A N 1
ATOM 1489 C CA . ALA A 1 191 ? 9.373 -10.707 5.232 1.00 80.88 191 ALA A CA 1
ATOM 1490 C C . ALA A 1 191 ? 10.508 -11.670 4.842 1.00 80.88 191 ALA A C 1
ATOM 1492 O O . ALA A 1 191 ? 11.384 -11.295 4.055 1.00 80.88 191 ALA A O 1
ATOM 1493 N N . ASN A 1 192 ? 10.523 -12.913 5.363 1.00 78.06 192 ASN A N 1
ATOM 1494 C CA . ASN A 1 192 ? 11.535 -13.888 4.910 1.00 78.06 192 ASN A CA 1
ATOM 1495 C C . ASN A 1 192 ? 11.143 -14.685 3.657 1.00 78.06 192 ASN A C 1
ATOM 1497 O O . ASN A 1 192 ? 12.023 -15.334 3.094 1.00 78.06 192 ASN A O 1
ATOM 1501 N N . ALA A 1 193 ? 9.886 -14.706 3.229 1.00 82.75 193 ALA A N 1
ATOM 1502 C CA . ALA A 1 193 ? 9.537 -15.276 1.933 1.00 82.75 193 ALA A CA 1
ATOM 1503 C C . ALA A 1 193 ? 9.024 -14.157 1.037 1.00 82.75 193 ALA A C 1
ATOM 1505 O O . ALA A 1 193 ? 9.810 -13.598 0.271 1.00 82.75 193 ALA A O 1
ATOM 1506 N N . GLU A 1 194 ? 7.769 -13.772 1.218 1.00 87.06 194 GLU A N 1
ATOM 1507 C CA . GLU A 1 194 ? 7.050 -12.906 0.292 1.00 87.06 194 GLU A CA 1
ATOM 1508 C C . GLU A 1 194 ? 6.512 -11.662 1.000 1.00 87.06 194 GLU A C 1
ATOM 1510 O O . GLU A 1 194 ? 6.050 -11.716 2.144 1.00 87.06 194 GLU A O 1
ATOM 1515 N N . LEU A 1 195 ? 6.628 -10.520 0.329 1.00 88.31 195 LEU A N 1
ATOM 1516 C CA . LEU A 1 195 ? 6.088 -9.248 0.783 1.00 88.31 195 LEU A CA 1
ATOM 1517 C C . LEU A 1 195 ? 5.297 -8.610 -0.356 1.00 88.31 195 LEU A C 1
ATOM 1519 O O . LEU A 1 195 ? 5.892 -8.125 -1.318 1.00 88.31 195 LEU A O 1
ATOM 1523 N N . ASN A 1 196 ? 3.982 -8.540 -0.181 1.00 90.69 196 ASN A N 1
ATOM 1524 C CA . ASN A 1 196 ? 3.061 -7.867 -1.082 1.00 90.69 196 ASN A CA 1
ATOM 1525 C C . ASN A 1 196 ? 2.561 -6.580 -0.424 1.00 90.69 196 ASN A C 1
ATOM 1527 O O . ASN A 1 196 ? 2.054 -6.573 0.702 1.00 90.69 196 ASN A O 1
ATOM 1531 N N . VAL A 1 197 ? 2.754 -5.457 -1.111 1.00 88.38 197 VAL A N 1
ATOM 1532 C CA . VAL A 1 197 ? 2.371 -4.136 -0.611 1.00 88.38 197 VAL A CA 1
ATOM 1533 C C . VAL A 1 197 ? 1.563 -3.416 -1.668 1.00 88.38 197 VAL A C 1
ATOM 1535 O O . VAL A 1 197 ? 2.120 -2.992 -2.678 1.00 88.38 197 VAL A O 1
ATOM 1538 N N . GLU A 1 198 ? 0.292 -3.191 -1.367 1.00 90.56 198 GLU A N 1
ATOM 1539 C CA . GLU A 1 198 ? -0.611 -2.360 -2.147 1.00 90.56 198 GLU A CA 1
ATOM 1540 C C . GLU A 1 198 ? -0.966 -1.100 -1.349 1.00 90.56 198 GLU A C 1
ATOM 1542 O O . GLU A 1 198 ? -1.379 -1.136 -0.184 1.00 90.56 198 GLU A O 1
ATOM 1547 N N . LEU A 1 199 ? -0.734 0.067 -1.949 1.00 86.06 199 LEU A N 1
ATOM 1548 C CA . LEU A 1 199 ? -0.994 1.348 -1.300 1.00 86.06 199 LEU A CA 1
ATOM 1549 C C . LEU A 1 199 ? -1.707 2.298 -2.264 1.00 86.06 199 LEU A C 1
ATOM 1551 O O . LEU A 1 199 ? -1.068 2.930 -3.110 1.00 86.06 199 LEU A O 1
ATOM 1555 N N . GLU A 1 200 ? -3.011 2.486 -2.049 1.00 89.31 200 GLU A N 1
ATOM 1556 C CA . GLU A 1 200 ? -3.807 3.514 -2.716 1.00 89.31 200 GLU A CA 1
ATOM 1557 C C . GLU A 1 200 ? -3.951 4.747 -1.812 1.00 89.31 200 GLU A C 1
ATOM 1559 O O . GLU A 1 200 ? -4.533 4.735 -0.722 1.00 89.31 200 GLU A O 1
ATOM 1564 N N . CYS A 1 201 ? -3.416 5.878 -2.263 1.00 84.38 201 CYS A N 1
ATOM 1565 C CA . CYS A 1 201 ? -3.452 7.119 -1.501 1.00 84.38 201 CYS A CA 1
ATOM 1566 C C . CYS A 1 201 ? -3.957 8.303 -2.309 1.00 84.38 201 CYS A C 1
ATOM 1568 O O . CYS A 1 201 ? -3.380 8.703 -3.325 1.00 84.38 201 CYS A O 1
ATOM 1570 N N . ARG A 1 202 ? -4.970 8.987 -1.768 1.00 86.69 202 ARG A N 1
ATOM 1571 C CA . ARG A 1 202 ? -5.537 10.193 -2.372 1.00 86.69 202 ARG A CA 1
ATOM 1572 C C . ARG A 1 202 ? -5.492 11.387 -1.428 1.00 86.69 202 ARG A C 1
ATOM 1574 O O . ARG A 1 202 ? -6.112 11.387 -0.366 1.00 86.69 202 ARG A O 1
ATOM 1581 N N . ALA A 1 203 ? -4.826 12.450 -1.874 1.00 86.69 203 ALA A N 1
ATOM 1582 C CA . ALA A 1 203 ? -4.781 13.742 -1.202 1.00 86.69 203 ALA A CA 1
ATOM 1583 C C . ALA A 1 203 ? -5.284 14.872 -2.118 1.00 86.69 203 ALA A C 1
ATOM 1585 O O . ALA A 1 203 ? -4.784 15.066 -3.229 1.00 86.69 203 ALA A O 1
ATOM 1586 N N . SER A 1 204 ? -6.236 15.693 -1.667 1.00 85.56 204 SER A N 1
ATOM 1587 C CA . SER A 1 204 ? -6.678 16.836 -2.492 1.00 85.56 204 SER A CA 1
ATOM 1588 C C . SER A 1 204 ? -5.679 17.996 -2.518 1.00 85.56 204 SER A C 1
ATOM 1590 O O . SER A 1 204 ? -5.853 18.917 -3.304 1.00 85.56 204 SER A O 1
ATOM 1592 N N . SER A 1 205 ? -4.629 17.989 -1.695 1.00 87.25 205 SER A N 1
ATOM 1593 C CA . SER A 1 205 ? -3.557 18.987 -1.774 1.00 87.25 205 SER A CA 1
ATOM 1594 C C . SER A 1 205 ? -2.190 18.319 -1.843 1.00 87.25 205 SER A C 1
ATOM 1596 O O . SER A 1 205 ? -1.585 18.274 -2.918 1.00 87.25 205 SER A O 1
ATOM 1598 N N . THR A 1 206 ? -1.721 17.746 -0.734 1.00 87.50 206 THR A N 1
ATOM 1599 C CA . THR A 1 206 ? -0.333 17.293 -0.609 1.00 87.50 206 THR A CA 1
ATOM 1600 C C . THR A 1 206 ? -0.256 15.838 -0.184 1.00 87.50 206 THR A C 1
ATOM 1602 O O . THR A 1 206 ? -0.845 15.450 0.822 1.00 87.50 206 THR A O 1
ATOM 1605 N N . PHE A 1 207 ? 0.536 15.062 -0.915 1.00 86.88 207 PHE A N 1
ATOM 1606 C CA . PHE A 1 207 ? 1.007 13.751 -0.499 1.00 86.88 207 PHE A CA 1
ATOM 1607 C C . PHE A 1 207 ? 2.504 13.834 -0.196 1.00 86.88 207 PHE A C 1
ATOM 1609 O O . PHE A 1 207 ? 3.284 14.263 -1.050 1.00 86.88 207 PHE A O 1
ATOM 1616 N N . GLU A 1 208 ? 2.910 13.422 1.005 1.00 86.75 208 GLU A N 1
ATOM 1617 C CA . GLU A 1 208 ? 4.316 13.341 1.394 1.00 86.75 208 GLU A CA 1
ATOM 1618 C C . GLU A 1 208 ? 4.671 11.964 1.976 1.00 86.75 208 GLU A C 1
ATOM 1620 O O . GLU A 1 208 ? 4.106 11.540 2.986 1.00 86.75 208 GLU A O 1
ATOM 1625 N N . ASN A 1 209 ? 5.675 11.311 1.384 1.00 84.50 209 ASN A N 1
ATOM 1626 C CA . ASN A 1 209 ? 6.327 10.116 1.917 1.00 84.50 209 ASN A CA 1
ATOM 1627 C C . ASN A 1 209 ? 7.828 10.383 2.116 1.00 84.50 209 ASN A C 1
ATOM 1629 O O . ASN A 1 209 ? 8.543 10.760 1.183 1.00 84.50 209 ASN A O 1
ATOM 1633 N N . LYS A 1 210 ? 8.320 10.225 3.349 1.00 78.94 210 LYS A N 1
ATOM 1634 C CA . LYS A 1 210 ? 9.700 10.600 3.697 1.00 78.94 210 LYS A CA 1
ATOM 1635 C C . LYS A 1 210 ? 10.703 9.441 3.656 1.00 78.94 210 LYS A C 1
ATOM 1637 O O . LYS A 1 210 ? 11.807 9.643 3.159 1.00 78.94 210 LYS A O 1
ATOM 1642 N N . HIS A 1 211 ? 10.343 8.268 4.176 1.00 81.44 211 HIS A N 1
ATOM 1643 C CA . HIS A 1 211 ? 11.256 7.129 4.326 1.00 81.44 211 HIS A CA 1
ATOM 1644 C C . HIS A 1 211 ? 10.475 5.819 4.290 1.00 81.44 211 HIS A C 1
ATOM 1646 O O . HIS A 1 211 ? 9.683 5.562 5.198 1.00 81.44 211 HIS A O 1
ATOM 1652 N N . THR A 1 212 ? 10.723 5.009 3.270 1.00 86.06 212 THR A N 1
ATOM 1653 C CA . THR A 1 212 ? 10.161 3.664 3.131 1.00 86.06 212 THR A CA 1
ATOM 1654 C C . THR A 1 212 ? 11.298 2.684 2.871 1.00 86.06 212 THR A C 1
ATOM 1656 O O . THR A 1 212 ? 12.088 2.904 1.953 1.00 86.06 212 THR A O 1
ATOM 1659 N N . THR A 1 213 ? 11.380 1.635 3.683 1.00 86.44 213 THR A N 1
ATOM 1660 C CA . THR A 1 213 ? 12.313 0.521 3.508 1.00 86.44 213 THR A CA 1
ATOM 1661 C C . THR A 1 213 ? 11.515 -0.769 3.464 1.00 86.44 213 THR A C 1
ATOM 1663 O O . THR A 1 213 ? 10.874 -1.107 4.456 1.00 86.44 213 THR A O 1
ATOM 1666 N N . LEU A 1 214 ? 11.557 -1.478 2.341 1.00 85.94 214 LEU A N 1
ATOM 1667 C CA . LEU A 1 214 ? 10.925 -2.787 2.192 1.00 85.94 214 LEU A CA 1
ATOM 1668 C C . LEU A 1 214 ? 12.006 -3.829 1.922 1.00 85.94 214 LEU A C 1
ATOM 1670 O O . LEU A 1 214 ? 12.927 -3.579 1.138 1.00 85.94 214 LEU A O 1
ATOM 1674 N N . TYR A 1 215 ? 11.900 -4.965 2.596 1.00 84.31 215 TYR A N 1
ATOM 1675 C CA . TYR A 1 215 ? 12.833 -6.071 2.471 1.00 84.31 215 TYR A CA 1
ATOM 1676 C C . TYR A 1 215 ? 12.068 -7.384 2.364 1.00 84.31 215 TYR A C 1
ATOM 1678 O O . TYR A 1 215 ? 11.281 -7.706 3.255 1.00 84.31 215 TYR A O 1
ATOM 1686 N N . ALA A 1 216 ? 12.361 -8.156 1.325 1.00 82.81 216 ALA A N 1
ATOM 1687 C CA . ALA A 1 216 ? 11.969 -9.552 1.233 1.00 82.81 216 ALA A CA 1
ATOM 1688 C C . ALA A 1 216 ? 13.193 -10.439 1.011 1.00 82.81 216 ALA A C 1
ATOM 1690 O O . ALA A 1 216 ? 14.183 -10.035 0.400 1.00 82.81 216 ALA A O 1
ATOM 1691 N N . ASN A 1 217 ? 13.137 -11.672 1.495 1.00 79.81 217 ASN A N 1
ATOM 1692 C CA . ASN A 1 217 ? 14.185 -12.646 1.212 1.00 79.81 217 ASN A CA 1
ATOM 1693 C C . ASN A 1 217 ? 13.928 -13.418 -0.082 1.00 79.81 217 ASN A C 1
ATOM 1695 O O . ASN A 1 217 ? 14.910 -13.771 -0.719 1.00 79.81 217 ASN A O 1
ATOM 1699 N N . ALA A 1 218 ? 12.683 -13.689 -0.480 1.00 83.94 218 ALA A N 1
ATOM 1700 C CA . ALA A 1 218 ? 12.394 -14.285 -1.782 1.00 83.94 218 ALA A CA 1
ATOM 1701 C C . ALA A 1 218 ? 11.863 -13.208 -2.728 1.00 83.94 218 ALA A C 1
ATOM 1703 O O . ALA A 1 218 ? 12.642 -12.685 -3.526 1.00 83.94 218 ALA A O 1
ATOM 1704 N N . GLU A 1 219 ? 10.604 -12.818 -2.572 1.00 87.12 219 GLU A N 1
ATOM 1705 C CA . GLU A 1 219 ? 9.884 -11.981 -3.531 1.00 87.12 219 GLU A CA 1
ATOM 1706 C C . GLU A 1 219 ? 9.289 -10.739 -2.863 1.00 87.12 219 GLU A C 1
ATOM 1708 O O . GLU A 1 219 ? 8.771 -10.792 -1.745 1.00 87.12 219 GLU A O 1
ATOM 1713 N N . LEU A 1 220 ? 9.408 -9.600 -3.542 1.00 88.38 220 LEU A N 1
ATOM 1714 C CA . LEU A 1 220 ? 8.824 -8.333 -3.122 1.00 88.38 220 LEU A CA 1
ATOM 1715 C C . LEU A 1 220 ? 7.997 -7.750 -4.265 1.00 88.38 220 LEU A C 1
ATOM 1717 O O . LEU A 1 220 ? 8.565 -7.290 -5.256 1.00 88.38 220 LEU A O 1
ATOM 1721 N N . ASN A 1 221 ? 6.685 -7.682 -4.067 1.00 90.81 221 ASN A N 1
ATOM 1722 C CA . ASN A 1 221 ? 5.752 -7.034 -4.977 1.00 90.81 221 ASN A CA 1
ATOM 1723 C C . ASN A 1 221 ? 5.240 -5.737 -4.346 1.00 90.81 221 ASN A C 1
ATOM 1725 O O . ASN A 1 221 ? 4.728 -5.715 -3.224 1.00 90.81 221 ASN A O 1
ATOM 1729 N N . VAL A 1 222 ? 5.424 -4.623 -5.051 1.00 88.88 222 VAL A N 1
ATOM 1730 C CA . VAL A 1 222 ? 5.025 -3.296 -4.573 1.00 88.88 222 VAL A CA 1
ATOM 1731 C C . VAL A 1 222 ? 4.200 -2.597 -5.634 1.00 88.88 222 VAL A C 1
ATOM 1733 O O . VAL A 1 222 ? 4.744 -2.173 -6.655 1.00 88.88 222 VAL A O 1
ATOM 1736 N N . GLU A 1 223 ? 2.926 -2.386 -5.329 1.00 90.50 223 GLU A N 1
ATOM 1737 C CA . GLU A 1 223 ? 2.011 -1.566 -6.107 1.00 90.50 223 GLU A CA 1
ATOM 1738 C C . GLU A 1 223 ? 1.658 -0.289 -5.333 1.00 90.50 223 GLU A C 1
ATOM 1740 O O . GLU A 1 223 ? 1.238 -0.299 -4.172 1.00 90.50 223 GLU A O 1
ATOM 1745 N N . LEU A 1 224 ? 1.886 0.862 -5.963 1.00 86.19 224 LEU A N 1
ATOM 1746 C CA . LEU A 1 224 ? 1.609 2.163 -5.366 1.00 86.19 224 LEU A CA 1
ATOM 1747 C C . LEU A 1 224 ? 0.820 3.032 -6.333 1.00 86.19 224 LEU A C 1
ATOM 1749 O O . LEU A 1 224 ? 1.401 3.596 -7.266 1.00 86.19 224 LEU A O 1
ATOM 1753 N N . GLU A 1 225 ? -0.445 3.286 -6.013 1.00 89.00 225 GLU A N 1
ATOM 1754 C CA . GLU A 1 225 ? -1.230 4.312 -6.686 1.00 89.00 225 GLU A CA 1
ATOM 1755 C C . GLU A 1 225 ? -1.384 5.547 -5.792 1.00 89.00 225 GLU A C 1
ATOM 1757 O O . GLU A 1 225 ? -2.005 5.544 -4.729 1.00 89.00 225 GLU A O 1
ATOM 1762 N N . CYS A 1 226 ? -0.819 6.672 -6.225 1.00 84.44 226 CYS A N 1
ATOM 1763 C CA . CYS A 1 226 ? -0.874 7.913 -5.462 1.00 84.44 226 CYS A CA 1
ATOM 1764 C C . CYS A 1 226 ? -1.372 9.095 -6.287 1.00 84.44 226 CYS A C 1
ATOM 1766 O O . CYS A 1 226 ? -0.801 9.466 -7.317 1.00 84.44 226 CYS A O 1
ATOM 1768 N N . ARG A 1 227 ? -2.388 9.790 -5.767 1.00 86.31 227 ARG A N 1
ATOM 1769 C CA . ARG A 1 227 ? -2.986 10.968 -6.406 1.00 86.31 227 ARG A CA 1
ATOM 1770 C C . ARG A 1 227 ? -2.959 12.177 -5.478 1.00 86.31 227 ARG A C 1
ATOM 1772 O O . ARG A 1 227 ? -3.590 12.180 -4.423 1.00 86.31 227 ARG A O 1
ATOM 1779 N N . ALA A 1 228 ? -2.289 13.243 -5.911 1.00 86.94 228 ALA A N 1
ATOM 1780 C CA . ALA A 1 228 ? -2.270 14.540 -5.238 1.00 86.94 228 ALA A CA 1
ATOM 1781 C C . ALA A 1 228 ? -2.765 15.656 -6.172 1.00 86.94 228 ALA A C 1
ATOM 1783 O O . ALA A 1 228 ? -2.249 15.823 -7.275 1.00 86.94 228 ALA A O 1
ATOM 1784 N N . SER A 1 229 ? -3.726 16.485 -5.750 1.00 85.31 229 SER A N 1
ATOM 1785 C CA . SER A 1 229 ? -4.190 17.581 -6.635 1.00 85.31 229 SER A CA 1
ATOM 1786 C C . SER A 1 229 ? -3.245 18.790 -6.662 1.00 85.31 229 SER A C 1
ATOM 1788 O O . SER A 1 229 ? -3.417 19.685 -7.479 1.00 85.31 229 SER A O 1
ATOM 1790 N N . SER A 1 230 ? -2.225 18.842 -5.803 1.00 86.69 230 SER A N 1
ATOM 1791 C CA . SER A 1 230 ? -1.181 19.867 -5.882 1.00 86.69 230 SER A CA 1
ATOM 1792 C C . SER A 1 230 ? 0.205 19.239 -5.913 1.00 86.69 230 SER A C 1
ATOM 1794 O O . SER A 1 230 ? 0.851 19.235 -6.963 1.00 86.69 230 SER A O 1
ATOM 1796 N N . THR A 1 231 ? 0.671 18.693 -4.790 1.00 86.38 231 THR A N 1
ATOM 1797 C CA . THR A 1 231 ? 2.066 18.261 -4.650 1.00 86.38 231 THR A CA 1
ATOM 1798 C C . THR A 1 231 ? 2.164 16.807 -4.226 1.00 86.38 231 THR A C 1
ATOM 1800 O O . THR A 1 231 ? 1.588 16.414 -3.217 1.00 86.38 231 THR A O 1
ATOM 1803 N N . PHE A 1 232 ? 2.957 16.039 -4.964 1.00 86.12 232 PHE A N 1
ATOM 1804 C CA . PHE A 1 232 ? 3.443 14.731 -4.549 1.00 86.12 232 PHE A CA 1
ATOM 1805 C C . PHE A 1 232 ? 4.939 14.831 -4.240 1.00 86.12 232 PHE A C 1
ATOM 1807 O O . PHE A 1 232 ? 5.721 15.284 -5.081 1.00 86.12 232 PHE A O 1
ATOM 1814 N N . GLU A 1 233 ? 5.342 14.418 -3.041 1.00 85.75 233 GLU A N 1
ATOM 1815 C CA . GLU A 1 233 ? 6.737 14.415 -2.604 1.00 85.75 233 GLU A CA 1
ATOM 1816 C C . GLU A 1 233 ? 7.117 13.055 -2.003 1.00 85.75 233 GLU A C 1
ATOM 1818 O O . GLU A 1 233 ? 6.586 12.653 -0.971 1.00 85.75 233 GLU A O 1
ATOM 1823 N N . ASN A 1 234 ? 8.071 12.364 -2.630 1.00 83.19 234 ASN A N 1
ATOM 1824 C CA . ASN A 1 234 ? 8.702 11.155 -2.101 1.00 83.19 234 ASN A CA 1
ATOM 1825 C C . ASN A 1 234 ? 10.207 11.404 -1.903 1.00 83.19 234 ASN A C 1
ATOM 1827 O O . ASN A 1 234 ? 10.910 11.815 -2.833 1.00 83.19 234 ASN A O 1
ATOM 1831 N N . LYS A 1 235 ? 10.711 11.203 -0.681 1.00 78.00 235 LYS A N 1
ATOM 1832 C CA . LYS A 1 235 ? 12.111 11.503 -0.351 1.00 78.00 235 LYS A CA 1
ATOM 1833 C C . LYS A 1 235 ? 13.037 10.301 -0.471 1.00 78.00 235 LYS A C 1
ATOM 1835 O O . LYS A 1 235 ? 13.959 10.357 -1.277 1.00 78.00 235 LYS A O 1
ATOM 1840 N N . HIS A 1 236 ? 12.824 9.255 0.318 1.00 80.19 236 HIS A N 1
ATOM 1841 C CA . HIS A 1 236 ? 13.712 8.097 0.357 1.00 80.19 236 HIS A CA 1
ATOM 1842 C C . HIS A 1 236 ? 12.904 6.808 0.308 1.00 80.19 236 HIS A C 1
ATOM 1844 O O . HIS A 1 236 ? 12.106 6.537 1.205 1.00 80.19 236 HIS A O 1
ATOM 1850 N N . THR A 1 237 ? 13.141 6.020 -0.733 1.00 85.50 237 THR A N 1
ATOM 1851 C CA . THR A 1 237 ? 12.580 4.676 -0.881 1.00 85.50 237 THR A CA 1
ATOM 1852 C C . THR A 1 237 ? 13.722 3.696 -1.127 1.00 85.50 237 THR A C 1
ATOM 1854 O O . THR A 1 237 ? 14.509 3.905 -2.050 1.00 85.50 237 THR A O 1
ATOM 1857 N N . THR A 1 238 ? 13.812 2.653 -0.312 1.00 85.38 238 THR A N 1
ATOM 1858 C CA . THR A 1 238 ? 14.782 1.566 -0.467 1.00 85.38 238 THR A CA 1
ATOM 1859 C C . THR A 1 238 ? 14.025 0.251 -0.510 1.00 85.38 238 THR A C 1
ATOM 1861 O O . THR A 1 238 ? 13.361 -0.083 0.467 1.00 85.38 238 THR A O 1
ATOM 1864 N N . LEU A 1 239 ? 14.125 -0.481 -1.615 1.00 86.19 239 LEU A N 1
ATOM 1865 C CA . LEU A 1 239 ? 13.509 -1.797 -1.771 1.00 86.19 239 LEU A CA 1
ATOM 1866 C C . LEU A 1 239 ? 14.601 -2.829 -2.051 1.00 86.19 239 LEU A C 1
ATOM 1868 O O . LEU A 1 239 ? 15.494 -2.591 -2.871 1.00 86.19 239 LEU A O 1
ATOM 1872 N N . PHE A 1 240 ? 14.531 -3.957 -1.359 1.00 83.06 240 PHE A N 1
ATOM 1873 C CA . PHE A 1 240 ? 15.480 -5.051 -1.493 1.00 83.06 240 PHE A CA 1
ATOM 1874 C C . PHE A 1 240 ? 14.735 -6.386 -1.508 1.00 83.06 240 PHE A C 1
ATOM 1876 O O . PHE A 1 240 ? 13.855 -6.606 -0.678 1.00 83.06 240 PHE A O 1
ATOM 1883 N N . ALA A 1 241 ? 15.137 -7.270 -2.417 1.00 81.62 241 ALA A N 1
ATOM 1884 C CA . ALA A 1 241 ? 14.708 -8.664 -2.462 1.00 81.62 241 ALA A CA 1
ATOM 1885 C C . ALA A 1 241 ? 15.933 -9.564 -2.697 1.00 81.62 241 ALA A C 1
ATOM 1887 O O . ALA A 1 241 ? 16.876 -9.111 -3.341 1.00 81.62 241 ALA A O 1
ATOM 1888 N N . ASN A 1 242 ? 15.988 -10.823 -2.240 1.00 78.62 242 ASN A N 1
ATOM 1889 C CA . ASN A 1 242 ? 17.070 -11.688 -2.748 1.00 78.62 242 ASN A CA 1
ATOM 1890 C C . ASN A 1 242 ? 16.724 -12.322 -4.091 1.00 78.62 242 ASN A C 1
ATOM 1892 O O . ASN A 1 242 ? 17.632 -12.441 -4.900 1.00 78.62 242 ASN A O 1
ATOM 1896 N N . ALA A 1 243 ? 15.487 -12.738 -4.356 1.00 82.12 243 ALA A N 1
ATOM 1897 C CA . ALA A 1 243 ? 15.148 -13.288 -5.665 1.00 82.12 243 ALA A CA 1
ATOM 1898 C C . ALA A 1 243 ? 14.613 -12.175 -6.567 1.00 82.12 243 ALA A C 1
ATOM 1900 O O . ALA A 1 243 ? 15.383 -11.576 -7.320 1.00 82.12 243 ALA A O 1
ATOM 1901 N N . GLU A 1 244 ? 13.338 -11.846 -6.425 1.00 86.12 244 GLU A N 1
ATOM 1902 C CA . GLU A 1 244 ? 12.609 -11.027 -7.386 1.00 86.12 244 GLU A CA 1
ATOM 1903 C C . GLU A 1 244 ? 12.028 -9.777 -6.724 1.00 86.12 244 GLU A C 1
ATOM 1905 O O . GLU A 1 244 ? 11.543 -9.810 -5.591 1.00 86.12 244 GLU A O 1
ATOM 1910 N N . LEU A 1 245 ? 12.126 -8.650 -7.425 1.00 87.75 245 LEU A N 1
ATOM 1911 C CA . LEU A 1 245 ? 11.517 -7.391 -7.024 1.00 87.75 245 LEU A CA 1
ATOM 1912 C C . LEU A 1 245 ? 10.684 -6.842 -8.180 1.00 87.75 245 LEU A C 1
ATOM 1914 O O . LEU A 1 245 ? 11.244 -6.368 -9.171 1.00 87.75 245 LEU A O 1
ATOM 1918 N N . ASN A 1 246 ? 9.367 -6.819 -7.992 1.00 89.88 246 ASN A N 1
ATOM 1919 C CA . ASN A 1 246 ? 8.412 -6.211 -8.907 1.00 89.88 246 ASN A CA 1
ATOM 1920 C C . ASN A 1 246 ? 7.873 -4.916 -8.298 1.00 89.88 246 ASN A C 1
ATOM 1922 O O . ASN A 1 246 ? 7.365 -4.882 -7.176 1.00 89.88 246 ASN A O 1
ATOM 1926 N N . VAL A 1 247 ? 8.026 -3.809 -9.022 1.00 88.00 247 VAL A N 1
ATOM 1927 C CA . VAL A 1 247 ? 7.637 -2.479 -8.544 1.00 88.00 247 VAL A CA 1
ATOM 1928 C C . VAL A 1 247 ? 6.821 -1.767 -9.606 1.00 88.00 247 VAL A C 1
ATOM 1930 O O . VAL A 1 247 ? 7.375 -1.322 -10.613 1.00 88.00 247 VAL A O 1
ATOM 1933 N N . GLU A 1 248 ? 5.538 -1.562 -9.329 1.00 89.44 248 GLU A N 1
ATOM 1934 C CA . GLU A 1 248 ? 4.643 -0.720 -10.115 1.00 89.44 248 GLU A CA 1
ATOM 1935 C C . GLU A 1 248 ? 4.272 0.527 -9.305 1.00 89.44 248 GLU A C 1
ATOM 1937 O O . GLU A 1 248 ? 3.636 0.455 -8.256 1.00 89.44 248 GLU A O 1
ATOM 1942 N N . LEU A 1 249 ? 4.706 1.710 -9.756 1.00 85.25 249 LEU A N 1
ATOM 1943 C CA . LEU A 1 249 ? 4.294 2.973 -9.134 1.00 85.25 249 LEU A CA 1
ATOM 1944 C C . LEU A 1 249 ? 3.575 3.849 -10.158 1.00 85.25 249 LEU A C 1
ATOM 1946 O O . LEU A 1 249 ? 4.208 4.376 -11.080 1.00 85.25 249 LEU A O 1
ATOM 1950 N N . GLU A 1 250 ? 2.292 4.114 -9.914 1.00 88.00 250 GLU A N 1
ATOM 1951 C CA . GLU A 1 250 ? 1.521 5.132 -10.614 1.00 88.00 250 GLU A CA 1
ATOM 1952 C C . GLU A 1 250 ? 1.329 6.358 -9.714 1.00 88.00 250 GLU A C 1
ATOM 1954 O O . GLU A 1 250 ? 0.685 6.335 -8.664 1.00 88.00 250 GLU A O 1
ATOM 1959 N N . CYS A 1 251 ? 1.888 7.494 -10.123 1.00 83.88 251 CYS A N 1
ATOM 1960 C CA . CYS A 1 251 ? 1.771 8.728 -9.360 1.00 83.88 251 CYS A CA 1
ATOM 1961 C C . CYS A 1 251 ? 1.281 9.897 -10.210 1.00 83.88 251 CYS A C 1
ATOM 1963 O O . CYS A 1 251 ? 1.890 10.275 -11.216 1.00 83.88 251 CYS A O 1
ATOM 1965 N N . ARG A 1 252 ? 0.225 10.569 -9.743 1.00 84.81 252 ARG A N 1
ATOM 1966 C CA . ARG A 1 252 ? -0.356 11.742 -10.407 1.00 84.81 252 ARG A CA 1
ATOM 1967 C C . ARG A 1 252 ? -0.353 12.958 -9.489 1.00 84.81 252 ARG A C 1
ATOM 1969 O O . ARG A 1 252 ? -0.931 12.936 -8.405 1.00 84.81 252 ARG A O 1
ATOM 1976 N N . ALA A 1 253 ? 0.248 14.048 -9.961 1.00 85.44 253 ALA A N 1
ATOM 1977 C CA . ALA A 1 253 ? 0.222 15.355 -9.314 1.00 85.44 253 ALA A CA 1
ATOM 1978 C C . ALA A 1 253 ? -0.313 16.434 -10.270 1.00 85.44 253 ALA A C 1
ATOM 1980 O O . ALA A 1 253 ? 0.255 16.653 -11.339 1.00 85.44 253 ALA A O 1
ATOM 1981 N N . SER A 1 254 ? -1.361 17.181 -9.908 1.00 83.56 254 SER A N 1
ATOM 1982 C CA . SER A 1 254 ? -1.859 18.243 -10.811 1.00 83.56 254 SER A CA 1
ATOM 1983 C C . SER A 1 254 ? -0.962 19.484 -10.859 1.00 83.56 254 SER A C 1
ATOM 1985 O O . SER A 1 254 ? -1.157 20.344 -11.707 1.00 83.56 254 SER A O 1
ATOM 1987 N N . SER A 1 255 ? 0.045 19.603 -9.991 1.00 85.31 255 SER A N 1
ATOM 1988 C CA . SER A 1 255 ? 1.050 20.664 -10.101 1.00 85.31 255 SER A CA 1
ATOM 1989 C C . SER A 1 255 ? 2.461 20.098 -10.088 1.00 85.31 255 SER A C 1
ATOM 1991 O O . SER A 1 255 ? 3.150 20.138 -11.109 1.00 85.31 255 SER A O 1
ATOM 1993 N N . THR A 1 256 ? 2.912 19.566 -8.955 1.00 84.25 256 THR A N 1
ATOM 1994 C CA . THR A 1 256 ? 4.331 19.269 -8.747 1.00 84.25 256 THR A CA 1
ATOM 1995 C C . THR A 1 256 ? 4.553 17.848 -8.263 1.00 84.25 256 THR A C 1
ATOM 1997 O O . THR A 1 256 ? 4.014 17.443 -7.238 1.00 84.25 256 THR A O 1
ATOM 2000 N N . TYR A 1 257 ? 5.424 17.127 -8.961 1.00 82.44 257 TYR A N 1
ATOM 2001 C CA . TYR A 1 257 ? 5.955 15.840 -8.539 1.00 82.44 257 TYR A CA 1
ATOM 2002 C C . TYR A 1 257 ? 7.431 15.983 -8.162 1.00 82.44 257 TYR A C 1
ATOM 2004 O O . TYR A 1 257 ? 8.230 16.501 -8.951 1.00 82.44 257 TYR A O 1
ATOM 2012 N N . LYS A 1 258 ? 7.808 15.526 -6.964 1.00 82.62 258 LYS A N 1
ATOM 2013 C CA . LYS A 1 258 ? 9.198 15.483 -6.496 1.00 82.62 258 LYS A CA 1
ATOM 2014 C C . LYS A 1 258 ? 9.561 14.093 -5.986 1.00 82.62 258 LYS A C 1
ATOM 2016 O O . LYS A 1 258 ? 8.931 13.595 -5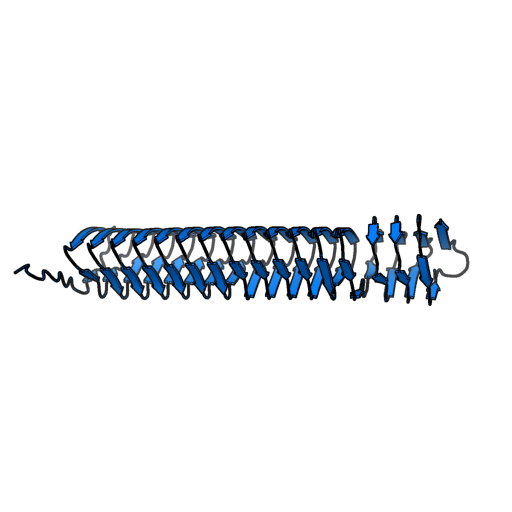.058 1.00 82.62 258 LYS A O 1
ATOM 2021 N N . LYS A 1 259 ? 10.640 13.532 -6.523 1.00 79.94 259 LYS A N 1
ATOM 2022 C CA . LYS A 1 259 ? 11.283 12.301 -6.053 1.00 79.94 259 LYS A CA 1
ATOM 2023 C C . LYS A 1 259 ? 12.755 12.590 -5.769 1.00 79.94 259 LYS A C 1
ATOM 2025 O O . LYS A 1 259 ? 13.437 13.179 -6.606 1.00 79.94 259 LYS A O 1
ATOM 2030 N N . HIS A 1 260 ? 13.244 12.274 -4.573 1.00 68.56 260 HIS A N 1
ATOM 2031 C CA . HIS A 1 260 ? 14.627 12.595 -4.204 1.00 68.56 260 HIS A CA 1
ATOM 2032 C C . HIS A 1 260 ? 15.577 11.416 -4.382 1.00 68.56 260 HIS A C 1
ATOM 2034 O O . HIS A 1 260 ? 16.512 11.551 -5.160 1.00 68.56 260 HIS A O 1
ATOM 2040 N N . CYS A 1 261 ? 15.355 10.301 -3.691 1.00 62.75 261 CYS A N 1
ATOM 2041 C CA . CYS A 1 261 ? 16.239 9.142 -3.710 1.00 62.75 261 CYS A CA 1
ATOM 2042 C C . CYS A 1 261 ? 15.430 7.847 -3.753 1.00 62.75 261 CYS A C 1
ATOM 2044 O O . CYS A 1 261 ? 14.545 7.616 -2.924 1.00 62.75 261 CYS A O 1
ATOM 2046 N N . THR A 1 262 ? 15.765 6.975 -4.693 1.00 81.06 262 THR A N 1
ATOM 2047 C CA . THR A 1 262 ? 15.220 5.619 -4.750 1.00 81.06 262 THR A CA 1
ATOM 2048 C C . THR A 1 262 ? 16.326 4.633 -5.047 1.00 81.06 262 THR A C 1
ATOM 2050 O O . THR A 1 262 ? 17.072 4.850 -5.998 1.00 81.06 262 THR A O 1
ATOM 2053 N N . THR A 1 263 ? 16.411 3.582 -4.239 1.00 80.81 263 THR A N 1
ATOM 2054 C CA . THR A 1 263 ? 17.369 2.490 -4.403 1.00 80.81 263 THR A CA 1
ATOM 2055 C C . THR A 1 263 ? 16.604 1.179 -4.463 1.00 80.81 263 THR A C 1
ATOM 2057 O O . THR A 1 263 ? 15.944 0.832 -3.486 1.00 80.81 263 THR A O 1
ATOM 2060 N N . LEU A 1 264 ? 16.688 0.475 -5.588 1.00 82.94 264 LEU A N 1
ATOM 2061 C CA . LEU A 1 264 ? 16.102 -0.853 -5.781 1.00 82.94 264 LEU A CA 1
ATOM 2062 C C . LEU A 1 264 ? 17.237 -1.835 -6.073 1.00 82.94 264 LEU A C 1
ATOM 2064 O O . LEU A 1 264 ? 18.074 -1.539 -6.928 1.00 82.94 264 LEU A O 1
ATOM 2068 N N . SER A 1 265 ? 17.304 -2.943 -5.334 1.00 79.75 265 SER A N 1
ATOM 2069 C CA . SER A 1 265 ? 18.448 -3.859 -5.407 1.00 79.75 265 SER A CA 1
ATOM 2070 C C . SER A 1 265 ? 18.076 -5.323 -5.146 1.00 79.75 265 SER A C 1
ATOM 2072 O O . SER A 1 265 ? 18.346 -5.797 -4.041 1.00 79.75 265 SER A O 1
ATOM 2074 N N . PRO A 1 266 ? 17.479 -6.058 -6.101 1.00 76.31 266 PRO A N 1
ATOM 2075 C CA . PRO A 1 266 ? 17.343 -7.501 -5.979 1.00 76.31 266 PRO A CA 1
ATOM 2076 C C . PRO A 1 266 ? 18.619 -8.262 -6.353 1.00 76.31 266 PRO A C 1
ATOM 2078 O O . PRO A 1 266 ? 19.449 -7.757 -7.115 1.00 76.31 266 PRO A O 1
ATOM 2081 N N . ASN A 1 267 ? 18.780 -9.500 -5.860 1.00 73.94 267 ASN A N 1
ATOM 2082 C CA . ASN A 1 267 ? 19.898 -10.330 -6.321 1.00 73.94 267 ASN A CA 1
ATOM 2083 C C . ASN A 1 267 ? 19.617 -11.073 -7.627 1.00 73.94 267 ASN A C 1
ATOM 2085 O O . ASN A 1 267 ? 20.601 -11.410 -8.272 1.00 73.94 267 ASN A O 1
ATOM 2089 N N . VAL A 1 268 ? 18.375 -11.354 -8.028 1.00 75.50 268 VAL A N 1
ATOM 2090 C CA . VAL A 1 268 ? 18.103 -12.071 -9.289 1.00 75.50 268 VAL A CA 1
ATOM 2091 C C . VAL A 1 268 ? 17.483 -11.122 -10.304 1.00 75.50 268 VAL A C 1
ATOM 2093 O O . VAL A 1 268 ? 18.204 -10.653 -11.184 1.00 75.50 268 VAL A O 1
ATOM 2096 N N . GLU A 1 269 ? 16.210 -10.778 -10.147 1.00 82.50 269 GLU A N 1
ATOM 2097 C CA . GLU A 1 269 ? 15.445 -10.045 -11.158 1.00 82.50 269 GLU A CA 1
ATOM 2098 C C . GLU A 1 269 ? 14.799 -8.784 -10.582 1.00 82.50 269 GLU A C 1
ATOM 2100 O O . GLU A 1 269 ? 14.271 -8.786 -9.467 1.00 82.50 269 GLU A O 1
ATOM 2105 N N . LEU A 1 270 ? 14.871 -7.691 -11.345 1.00 82.50 270 LEU A N 1
ATOM 2106 C CA . LEU A 1 270 ? 14.222 -6.420 -11.046 1.00 82.50 270 LEU A CA 1
ATOM 2107 C C . LEU A 1 270 ? 13.304 -6.013 -12.198 1.00 82.50 270 LEU A C 1
ATOM 2109 O O . LEU A 1 270 ? 13.802 -5.589 -13.242 1.00 82.50 270 LEU A O 1
ATOM 2113 N N . ASN A 1 271 ? 11.994 -6.011 -11.960 1.00 86.38 271 ASN A N 1
ATOM 2114 C CA . ASN A 1 271 ? 11.009 -5.436 -12.870 1.00 86.38 271 ASN A CA 1
ATOM 2115 C C . ASN A 1 271 ? 10.453 -4.140 -12.280 1.00 86.38 271 ASN A C 1
ATOM 2117 O O . ASN A 1 271 ? 9.897 -4.104 -11.182 1.00 86.38 271 ASN A O 1
ATOM 2121 N N . VAL A 1 272 ? 10.626 -3.035 -13.001 1.00 84.00 272 VAL A N 1
ATOM 2122 C CA . VAL A 1 272 ? 10.234 -1.705 -12.530 1.00 84.00 272 VAL A CA 1
ATOM 2123 C C . VAL A 1 272 ? 9.405 -1.015 -13.587 1.00 84.00 272 VAL A C 1
ATOM 2125 O O . VAL A 1 272 ? 9.927 -0.655 -14.640 1.00 84.00 272 VAL A O 1
ATOM 2128 N N . LYS A 1 273 ? 8.150 -0.729 -13.253 1.00 85.81 273 LYS A N 1
ATOM 2129 C CA . LYS A 1 273 ? 7.249 0.091 -14.050 1.00 85.81 273 LYS A CA 1
ATOM 2130 C C . LYS A 1 273 ? 6.887 1.355 -13.284 1.00 85.81 273 LYS A C 1
ATOM 2132 O O . LYS A 1 273 ? 6.317 1.327 -12.196 1.00 85.81 273 LYS A O 1
ATOM 2137 N N . LEU A 1 274 ? 7.271 2.502 -13.831 1.00 81.44 274 LEU A N 1
ATOM 2138 C CA . LEU A 1 274 ? 7.067 3.800 -13.193 1.00 81.44 274 LEU A CA 1
ATOM 2139 C C . LEU A 1 274 ? 6.304 4.733 -14.117 1.00 81.44 274 LEU A C 1
ATOM 2141 O O . LEU A 1 274 ? 6.893 5.299 -15.038 1.00 81.44 274 LEU A O 1
ATOM 2145 N N . GLU A 1 275 ? 5.037 4.990 -13.798 1.00 83.56 275 GLU A N 1
ATOM 2146 C CA . GLU A 1 275 ? 4.232 5.996 -14.477 1.00 83.56 275 GLU A CA 1
ATOM 2147 C C . GLU A 1 275 ? 4.044 7.228 -13.584 1.00 83.56 275 GLU A C 1
ATOM 2149 O O . GLU A 1 275 ? 3.396 7.204 -12.538 1.00 83.56 275 GLU A O 1
ATOM 2154 N N . CYS A 1 276 ? 4.615 8.361 -13.989 1.00 78.69 276 CYS A N 1
ATOM 2155 C CA . CYS A 1 276 ? 4.504 9.607 -13.238 1.00 78.69 276 CYS A CA 1
ATOM 2156 C C . CYS A 1 276 ? 3.981 10.749 -14.107 1.00 78.69 276 CYS A C 1
ATOM 2158 O O . CYS A 1 276 ? 4.588 11.132 -15.110 1.00 78.69 276 CYS A O 1
ATOM 2160 N N . ARG A 1 277 ? 2.890 11.385 -13.673 1.00 77.81 277 ARG A N 1
ATOM 2161 C CA . ARG A 1 277 ? 2.286 12.528 -14.371 1.00 77.81 277 ARG A CA 1
ATOM 2162 C C . ARG A 1 277 ? 2.251 13.763 -13.481 1.00 77.81 277 ARG A C 1
ATOM 2164 O O . ARG A 1 277 ? 1.676 13.742 -12.396 1.00 77.81 277 ARG A O 1
ATOM 2171 N N . ALA A 1 278 ? 2.815 14.862 -13.975 1.00 80.25 278 ALA A N 1
ATOM 2172 C CA . ALA A 1 278 ? 2.741 16.180 -13.357 1.00 80.25 278 ALA A CA 1
ATOM 2173 C C . ALA A 1 278 ? 2.189 17.218 -14.345 1.00 80.25 278 ALA A C 1
ATOM 2175 O O . ALA A 1 278 ? 2.766 17.427 -15.410 1.00 80.25 278 ALA A O 1
ATOM 2176 N N . SER A 1 279 ? 1.113 17.939 -14.020 1.00 79.62 279 SER A N 1
ATOM 2177 C CA . SER A 1 279 ? 0.594 18.947 -14.970 1.00 79.62 279 SER A CA 1
ATOM 2178 C C . SER A 1 279 ? 1.444 20.219 -15.045 1.00 79.62 279 SER A C 1
ATOM 2180 O O . SER A 1 279 ? 1.227 21.029 -15.937 1.00 79.62 279 SER A O 1
ATOM 2182 N N . SER A 1 280 ? 2.419 20.418 -14.152 1.00 81.19 280 SER A N 1
ATOM 2183 C CA . SER A 1 280 ? 3.349 21.549 -14.240 1.00 81.19 280 SER A CA 1
ATOM 2184 C C . SER A 1 280 ? 4.803 21.101 -14.171 1.00 81.19 280 SER A C 1
ATOM 2186 O O . SER A 1 280 ? 5.508 21.184 -15.180 1.00 81.19 280 SER A O 1
ATOM 2188 N N . SER A 1 281 ? 5.265 20.600 -13.021 1.00 76.94 281 SER A N 1
ATOM 2189 C CA . SER A 1 281 ? 6.683 20.298 -12.822 1.00 76.94 281 SER A CA 1
ATOM 2190 C C . SER A 1 281 ? 6.947 18.898 -12.281 1.00 76.94 281 SER A C 1
ATOM 2192 O O . SER A 1 281 ? 6.346 18.468 -11.301 1.00 76.94 281 SER A O 1
ATOM 2194 N N . PHE A 1 282 ? 7.900 18.209 -12.901 1.00 74.31 282 PHE A N 1
ATOM 2195 C CA . PHE A 1 282 ? 8.454 16.945 -12.438 1.00 74.31 282 PHE A CA 1
ATOM 2196 C C . PHE A 1 282 ? 9.921 17.146 -12.064 1.00 74.31 282 PHE A C 1
ATOM 2198 O O . PHE A 1 282 ? 10.697 17.707 -12.842 1.00 74.31 282 PHE A O 1
ATOM 2205 N N . LYS A 1 283 ? 10.307 16.699 -10.869 1.00 77.12 283 LYS A N 1
ATOM 2206 C CA . LYS A 1 283 ? 11.685 16.744 -10.374 1.00 77.12 283 LYS A CA 1
ATOM 2207 C C . LYS A 1 283 ? 12.070 15.386 -9.796 1.00 77.12 283 LYS A C 1
ATOM 2209 O O . LYS A 1 283 ? 11.512 14.989 -8.780 1.00 77.12 283 LYS A O 1
ATOM 2214 N N . ASN A 1 284 ? 13.054 14.721 -10.386 1.00 73.81 284 ASN A N 1
ATOM 2215 C CA . ASN A 1 284 ? 13.699 13.537 -9.819 1.00 73.81 284 ASN A CA 1
ATOM 2216 C C . ASN A 1 284 ? 15.197 13.822 -9.603 1.00 73.81 284 ASN A C 1
ATOM 2218 O O . ASN A 1 284 ? 15.814 14.441 -10.470 1.00 73.81 284 ASN A O 1
ATOM 2222 N N . LYS A 1 285 ? 15.777 13.449 -8.454 1.00 71.00 285 LYS A N 1
ATOM 2223 C CA . LYS A 1 285 ? 17.185 13.754 -8.137 1.00 71.00 285 LYS A CA 1
ATOM 2224 C C . LYS A 1 285 ? 18.159 12.580 -8.189 1.00 71.00 285 LYS A C 1
ATOM 2226 O O . LYS A 1 285 ? 19.278 12.795 -8.636 1.00 71.00 285 LYS A O 1
ATOM 2231 N N . HIS A 1 286 ? 17.794 11.426 -7.644 1.00 71.00 286 HIS A N 1
ATOM 2232 C CA . HIS A 1 286 ? 18.665 10.261 -7.530 1.00 71.00 286 HIS A CA 1
ATOM 2233 C C . HIS A 1 286 ? 17.832 8.989 -7.652 1.00 71.00 286 HIS A C 1
ATOM 2235 O O . HIS A 1 286 ? 16.858 8.783 -6.925 1.00 71.00 286 HIS A O 1
ATOM 2241 N N . THR A 1 287 ? 18.202 8.117 -8.579 1.00 77.56 287 THR A N 1
ATOM 2242 C CA . THR A 1 287 ? 17.602 6.786 -8.710 1.00 77.56 287 THR A CA 1
ATOM 2243 C C . THR A 1 287 ? 18.708 5.786 -9.010 1.00 77.56 287 THR A C 1
ATOM 2245 O O . THR A 1 287 ? 19.441 5.974 -9.976 1.00 77.56 287 THR A O 1
ATOM 2248 N N . THR A 1 288 ? 18.826 4.752 -8.188 1.00 78.25 288 THR A N 1
ATOM 2249 C CA . THR A 1 288 ? 19.791 3.664 -8.345 1.00 78.25 288 THR A CA 1
ATOM 2250 C C . THR A 1 288 ? 19.020 2.361 -8.453 1.00 78.25 288 THR A C 1
ATOM 2252 O O . THR A 1 288 ? 18.328 1.991 -7.508 1.00 78.25 288 THR A O 1
ATOM 2255 N N . LEU A 1 289 ? 19.124 1.692 -9.596 1.00 78.00 289 LEU A N 1
ATOM 2256 C CA . LEU A 1 289 ? 18.543 0.374 -9.831 1.00 78.00 289 LEU A CA 1
ATOM 2257 C C . LEU A 1 289 ? 19.683 -0.604 -10.107 1.00 78.00 289 LEU A C 1
ATOM 2259 O O . LEU A 1 289 ? 20.537 -0.325 -10.951 1.00 78.00 289 LEU A O 1
ATOM 2263 N N . PHE A 1 290 ? 19.707 -1.711 -9.380 1.00 75.25 290 PHE A N 1
ATOM 2264 C CA . PHE A 1 290 ? 20.740 -2.732 -9.489 1.00 75.25 290 PHE A CA 1
ATOM 2265 C C . PHE A 1 290 ? 20.104 -4.118 -9.451 1.00 75.25 290 PHE A C 1
ATOM 2267 O O . PHE A 1 290 ? 19.291 -4.356 -8.573 1.00 75.25 290 PHE A O 1
ATOM 2274 N N . ALA A 1 291 ? 20.485 -5.026 -10.342 1.00 72.56 291 ALA A N 1
ATOM 2275 C CA . ALA A 1 291 ? 20.102 -6.438 -10.260 1.00 72.56 291 ALA A CA 1
ATOM 2276 C C . ALA A 1 291 ? 21.298 -7.322 -10.623 1.00 72.56 291 ALA A C 1
ATOM 2278 O O . ALA A 1 291 ? 22.034 -6.970 -11.541 1.00 72.56 291 ALA A O 1
ATOM 2279 N N . ASN A 1 292 ? 21.530 -8.473 -9.973 1.00 69.06 292 ASN A N 1
ATOM 2280 C CA . ASN A 1 292 ? 22.671 -9.291 -10.419 1.00 69.06 292 ASN A CA 1
ATOM 2281 C C . ASN A 1 292 ? 22.397 -10.032 -11.727 1.00 69.06 292 ASN A C 1
ATOM 2283 O O . ASN A 1 292 ? 23.357 -10.231 -12.465 1.00 69.06 292 ASN A O 1
ATOM 2287 N N . ALA A 1 293 ? 21.164 -10.460 -12.012 1.00 68.44 293 ALA A N 1
ATOM 2288 C CA . ALA A 1 293 ? 20.846 -11.109 -13.281 1.00 68.44 293 ALA A CA 1
ATOM 2289 C C . ALA A 1 293 ? 20.179 -10.116 -14.234 1.00 68.44 293 ALA A C 1
ATOM 2291 O O . ALA A 1 293 ? 20.866 -9.518 -15.067 1.00 68.44 293 ALA A O 1
ATOM 2292 N N . GLU A 1 294 ? 18.880 -9.892 -14.074 1.00 74.44 294 GLU A N 1
ATOM 2293 C CA . GLU A 1 294 ? 18.061 -9.192 -15.063 1.00 74.44 294 GLU A CA 1
ATOM 2294 C C . GLU A 1 294 ? 17.465 -7.908 -14.484 1.00 74.44 294 GLU A C 1
ATOM 2296 O O . GLU A 1 294 ? 16.955 -7.880 -13.363 1.00 74.44 294 GLU A O 1
ATOM 2301 N N . LEU A 1 295 ? 17.564 -6.821 -15.249 1.00 73.75 295 LEU A N 1
ATOM 2302 C CA . LEU A 1 295 ? 16.984 -5.526 -14.909 1.00 73.75 295 LEU A CA 1
ATOM 2303 C C . LEU A 1 295 ? 16.093 -5.047 -16.056 1.00 73.75 295 LEU A C 1
ATOM 2305 O O . LEU A 1 295 ? 16.601 -4.597 -17.084 1.00 73.75 295 LEU A O 1
ATOM 2309 N N . ASN A 1 296 ? 14.779 -5.077 -15.838 1.00 75.81 296 ASN A N 1
ATOM 2310 C CA . ASN A 1 296 ? 13.761 -4.574 -16.752 1.00 75.81 296 ASN A CA 1
ATOM 2311 C C . ASN A 1 296 ? 13.152 -3.288 -16.178 1.00 75.81 296 ASN A C 1
ATOM 2313 O O . ASN A 1 296 ? 12.554 -3.276 -15.101 1.00 75.81 296 ASN A O 1
ATOM 2317 N N . VAL A 1 297 ? 13.323 -2.169 -16.881 1.00 72.62 297 VAL A N 1
ATOM 2318 C CA . VAL A 1 297 ? 12.866 -0.852 -16.420 1.00 72.62 297 VAL A CA 1
ATOM 2319 C C . VAL A 1 297 ? 12.044 -0.175 -17.500 1.00 72.62 297 VAL A C 1
ATOM 2321 O O . VAL A 1 297 ? 12.586 0.248 -18.519 1.00 72.62 297 VAL A O 1
ATOM 2324 N N . GLU A 1 298 ? 10.766 0.034 -17.213 1.00 72.12 298 GLU A N 1
ATOM 2325 C CA . GLU A 1 298 ? 9.866 0.894 -17.967 1.00 72.12 298 GLU A CA 1
ATOM 2326 C C . GLU A 1 298 ? 9.580 2.160 -17.149 1.00 72.12 298 GLU A C 1
ATOM 2328 O O . GLU A 1 298 ? 9.065 2.123 -16.029 1.00 72.12 298 GLU A O 1
ATOM 2333 N N . LEU A 1 299 ? 9.943 3.322 -17.685 1.00 70.44 299 LEU A N 1
ATOM 2334 C CA . LEU A 1 299 ? 9.682 4.601 -17.032 1.00 70.44 299 LEU A CA 1
ATOM 2335 C C . LEU A 1 299 ? 8.993 5.554 -17.991 1.00 70.44 299 LEU A C 1
ATOM 2337 O O . LEU A 1 299 ? 9.611 6.088 -18.916 1.00 70.44 299 LEU A O 1
ATOM 2341 N N . GLU A 1 300 ? 7.740 5.858 -17.679 1.00 70.88 300 GLU A N 1
ATOM 2342 C CA . GLU A 1 300 ? 6.961 6.880 -18.348 1.00 70.88 300 GLU A CA 1
ATOM 2343 C C . GLU A 1 300 ? 6.778 8.090 -17.426 1.00 70.88 300 GLU A C 1
ATOM 2345 O O . GLU A 1 300 ? 6.133 8.042 -16.380 1.00 70.88 300 GLU A O 1
ATOM 2350 N N . CYS A 1 301 ? 7.347 9.231 -17.807 1.00 69.06 301 CYS A N 1
ATOM 2351 C CA . CYS A 1 301 ? 7.177 10.474 -17.066 1.00 69.06 301 CYS A CA 1
ATOM 2352 C C . CYS A 1 301 ? 6.665 11.595 -17.963 1.00 69.06 301 CYS A C 1
ATOM 2354 O O . CYS A 1 301 ? 7.297 11.972 -18.950 1.00 69.06 301 CYS A O 1
ATOM 2356 N N . ARG A 1 302 ? 5.551 12.217 -17.579 1.00 64.94 302 ARG A N 1
ATOM 2357 C CA . ARG A 1 302 ? 4.962 13.340 -18.315 1.00 64.94 302 ARG A CA 1
ATOM 2358 C C . ARG A 1 302 ? 4.891 14.579 -17.436 1.00 64.94 302 ARG A C 1
ATOM 2360 O O . ARG A 1 302 ? 4.280 14.553 -16.370 1.00 64.94 302 ARG A O 1
ATOM 2367 N N . ALA A 1 303 ? 5.474 15.676 -17.909 1.00 65.50 303 ALA A N 1
ATOM 2368 C CA . ALA A 1 303 ? 5.333 16.998 -17.315 1.00 65.50 303 ALA A CA 1
ATOM 2369 C C . ALA A 1 303 ? 4.801 17.992 -18.353 1.00 65.50 303 ALA A C 1
ATOM 2371 O O . ALA A 1 303 ? 5.400 18.136 -19.413 1.00 65.50 303 ALA A O 1
ATOM 2372 N N . SER A 1 304 ? 3.718 18.731 -18.094 1.00 68.00 304 SER A N 1
ATOM 2373 C CA . SER A 1 304 ? 3.233 19.663 -19.134 1.00 68.00 304 SER A CA 1
ATOM 2374 C C . SER A 1 304 ? 4.149 20.872 -19.326 1.00 68.00 304 SER A C 1
ATOM 2376 O O . SER A 1 304 ? 4.166 21.429 -20.418 1.00 68.00 304 SER A O 1
ATOM 2378 N N . SER A 1 305 ? 4.929 21.269 -18.314 1.00 65.50 305 SER A N 1
ATOM 2379 C CA . SER A 1 305 ? 5.892 22.369 -18.432 1.00 65.50 305 SER A CA 1
ATOM 2380 C C . SER A 1 305 ? 7.324 21.879 -18.241 1.00 65.50 305 SER A C 1
ATOM 2382 O O . SER A 1 305 ? 8.068 21.736 -19.211 1.00 65.50 305 SER A O 1
ATOM 2384 N N . THR A 1 306 ? 7.723 21.598 -17.002 1.00 63.97 306 THR A N 1
ATOM 2385 C CA . THR A 1 306 ? 9.135 21.411 -16.655 1.00 63.97 306 THR A CA 1
ATOM 2386 C C . THR A 1 306 ? 9.420 19.995 -16.193 1.00 63.97 306 THR A C 1
ATOM 2388 O O . THR A 1 306 ? 8.849 19.534 -15.209 1.00 63.97 306 THR A O 1
ATOM 2391 N N . PHE A 1 307 ? 10.386 19.346 -16.830 1.00 64.81 307 PHE A N 1
ATOM 2392 C CA . PHE A 1 307 ? 10.944 18.076 -16.393 1.00 64.81 307 PHE A CA 1
ATOM 2393 C C . PHE A 1 307 ? 12.407 18.266 -15.995 1.00 64.81 307 PHE A C 1
ATOM 2395 O O . PHE A 1 307 ? 13.214 18.733 -16.799 1.00 64.81 307 PHE A O 1
ATOM 2402 N N . LYS A 1 308 ? 12.748 17.910 -14.753 1.00 63.47 308 LYS A N 1
ATOM 2403 C CA . LYS A 1 308 ? 14.127 17.882 -14.258 1.00 63.47 308 LYS A CA 1
ATOM 2404 C C . LYS A 1 308 ? 14.467 16.504 -13.722 1.00 63.47 308 LYS A C 1
ATOM 2406 O O . LYS A 1 308 ? 13.821 16.039 -12.784 1.00 63.47 308 LYS A O 1
ATOM 2411 N N . LYS A 1 309 ? 15.509 15.889 -14.267 1.00 66.00 309 LYS A N 1
ATOM 2412 C CA . LYS A 1 309 ? 16.082 14.643 -13.763 1.00 66.00 309 LYS A CA 1
ATOM 2413 C C . LYS A 1 309 ? 17.566 14.854 -13.474 1.00 66.00 309 LYS A C 1
ATOM 2415 O O . LYS A 1 309 ? 18.320 15.368 -14.301 1.00 66.00 309 LYS A O 1
ATOM 2420 N N . HIS A 1 310 ? 17.973 14.500 -12.268 1.00 58.09 310 HIS A N 1
ATOM 2421 C CA . HIS A 1 310 ? 19.370 14.397 -11.883 1.00 58.09 310 HIS A CA 1
ATOM 2422 C C . HIS A 1 310 ? 19.665 12.924 -11.572 1.00 58.09 310 HIS A C 1
ATOM 2424 O O . HIS A 1 310 ? 18.757 12.187 -11.197 1.00 58.09 310 HIS A O 1
ATOM 2430 N N . CYS A 1 311 ? 20.905 12.514 -11.826 1.00 51.56 311 CYS A N 1
ATOM 2431 C CA . CYS A 1 311 ? 21.543 11.246 -11.463 1.00 51.56 311 CYS A CA 1
ATOM 2432 C C . CYS A 1 311 ? 20.637 10.006 -11.450 1.00 51.56 311 CYS A C 1
ATOM 2434 O O . CYS A 1 311 ? 19.993 9.684 -10.454 1.00 51.56 311 CYS A O 1
ATOM 2436 N N . THR A 1 312 ? 20.641 9.246 -12.540 1.00 68.56 312 THR A N 1
ATOM 2437 C CA . THR A 1 312 ? 20.135 7.866 -12.534 1.00 68.56 312 THR A CA 1
ATOM 2438 C C . THR A 1 312 ? 21.257 6.898 -12.863 1.00 68.56 312 THR A C 1
ATOM 2440 O O . THR A 1 312 ? 21.982 7.138 -13.826 1.00 68.56 312 THR A O 1
ATOM 2443 N N . THR A 1 313 ? 21.376 5.848 -12.055 1.00 68.31 313 THR A N 1
ATOM 2444 C CA . THR A 1 313 ? 22.327 4.747 -12.204 1.00 68.31 313 THR A CA 1
ATOM 2445 C C . THR A 1 313 ? 21.533 3.462 -12.369 1.00 68.31 313 THR A C 1
ATOM 2447 O O . THR A 1 313 ? 20.695 3.151 -11.524 1.00 68.31 313 THR A O 1
ATOM 2450 N N . LEU A 1 314 ? 21.780 2.746 -13.460 1.00 68.62 314 LEU A N 1
ATOM 2451 C CA . LEU A 1 314 ? 21.191 1.441 -13.755 1.00 68.62 314 LEU A CA 1
ATOM 2452 C C . LEU A 1 314 ? 22.341 0.464 -13.975 1.00 68.62 314 LEU A C 1
ATOM 2454 O O . LEU A 1 314 ? 23.275 0.808 -14.703 1.00 68.62 314 LEU A O 1
ATOM 2458 N N . SER A 1 315 ? 22.286 -0.710 -13.357 1.00 67.06 315 SER A N 1
ATOM 2459 C CA . SER A 1 315 ? 23.326 -1.728 -13.492 1.00 67.06 315 SER A CA 1
ATOM 2460 C C . SER A 1 315 ? 22.732 -3.130 -13.376 1.00 67.06 315 SER A C 1
ATOM 2462 O O . SER A 1 315 ? 21.877 -3.382 -12.526 1.00 67.06 315 SER A O 1
ATOM 2464 N N . SER A 1 316 ? 23.192 -4.028 -14.243 1.00 66.12 316 SER A N 1
ATOM 2465 C CA . SER A 1 316 ? 22.995 -5.466 -14.102 1.00 66.12 316 SER A CA 1
ATOM 2466 C C . SER A 1 316 ? 24.199 -6.249 -14.618 1.00 66.12 316 SER A C 1
ATOM 2468 O O . SER A 1 316 ? 24.979 -5.721 -15.420 1.00 66.12 316 SER A O 1
ATOM 2470 N N . ASN A 1 317 ? 24.382 -7.493 -14.147 1.00 62.88 317 ASN A N 1
ATOM 2471 C CA . ASN A 1 317 ? 25.517 -8.319 -14.585 1.00 62.88 317 ASN A CA 1
ATOM 2472 C C . ASN A 1 317 ? 25.190 -9.229 -15.779 1.00 62.88 317 ASN A C 1
ATOM 2474 O O . ASN A 1 317 ? 26.128 -9.707 -16.421 1.00 62.88 317 ASN A O 1
ATOM 2478 N N . VAL A 1 318 ? 23.910 -9.498 -16.071 1.00 59.97 318 VAL A N 1
ATOM 2479 C CA . VAL A 1 318 ? 23.509 -10.401 -17.166 1.00 59.97 318 VAL A CA 1
ATOM 2480 C C . VAL A 1 318 ? 22.764 -9.641 -18.256 1.00 59.97 318 VAL A C 1
ATOM 2482 O O . VAL A 1 318 ? 23.313 -9.487 -19.349 1.00 59.97 318 VAL A O 1
ATOM 2485 N N . GLU A 1 319 ? 21.567 -9.133 -17.958 1.00 63.00 319 GLU A N 1
ATOM 2486 C CA . GLU A 1 319 ? 20.701 -8.479 -18.944 1.00 63.00 319 GLU A CA 1
ATOM 2487 C C . GLU A 1 319 ? 20.116 -7.170 -18.414 1.00 63.00 319 GLU A C 1
ATOM 2489 O O . GLU A 1 319 ? 19.756 -7.043 -17.240 1.00 63.00 319 GLU A O 1
ATOM 2494 N N . LEU A 1 320 ? 20.064 -6.165 -19.285 1.00 63.88 320 LEU A N 1
ATOM 2495 C CA . LEU A 1 320 ? 19.528 -4.843 -18.983 1.00 63.88 320 LEU A CA 1
ATOM 2496 C C . LEU A 1 320 ? 18.608 -4.400 -20.119 1.00 63.88 320 LEU A C 1
ATOM 2498 O O . LEU A 1 320 ? 19.086 -4.062 -21.206 1.00 63.88 320 LEU A O 1
ATOM 2502 N N . ASN A 1 321 ? 17.312 -4.327 -19.825 1.00 64.44 321 ASN A N 1
ATOM 2503 C CA . ASN A 1 321 ? 16.277 -3.833 -20.723 1.00 64.44 321 ASN A CA 1
ATOM 2504 C C . ASN A 1 321 ? 15.683 -2.547 -20.158 1.00 64.44 321 ASN A C 1
ATOM 2506 O O . ASN A 1 321 ? 15.118 -2.516 -19.065 1.00 64.44 321 ASN A O 1
ATOM 2510 N N . VAL A 1 322 ? 15.839 -1.447 -20.893 1.00 63.94 322 VAL A N 1
ATOM 2511 C CA . VAL A 1 322 ? 15.453 -0.119 -20.406 1.00 63.94 322 VAL A CA 1
ATOM 2512 C C . VAL A 1 322 ? 14.644 0.624 -21.462 1.00 63.94 322 VAL A C 1
ATOM 2514 O O . VAL A 1 322 ? 15.172 1.024 -22.505 1.00 63.94 322 VAL A O 1
ATOM 2517 N N . GLU A 1 323 ? 13.381 0.893 -21.139 1.00 61.62 323 GLU A N 1
ATOM 2518 C CA . GLU A 1 323 ? 12.486 1.769 -21.886 1.00 61.62 323 GLU A CA 1
ATOM 2519 C C . GLU A 1 323 ? 12.211 3.051 -21.087 1.00 61.62 323 GLU A C 1
ATOM 2521 O O . GLU A 1 323 ? 11.664 3.039 -19.985 1.00 61.62 323 GLU A O 1
ATOM 2526 N N . LEU A 1 324 ? 12.620 4.197 -21.641 1.00 62.22 324 LEU A N 1
ATOM 2527 C CA . LEU A 1 324 ? 12.441 5.503 -21.007 1.00 62.22 324 LEU A CA 1
ATOM 2528 C C . LEU A 1 324 ? 11.663 6.442 -21.930 1.00 62.22 324 LEU A C 1
ATOM 2530 O O . LEU A 1 324 ? 12.175 6.921 -22.950 1.00 62.22 324 LEU A O 1
ATOM 2534 N N . GLU A 1 325 ? 10.455 6.805 -21.515 1.00 60.97 325 GLU A N 1
ATOM 2535 C CA . GLU A 1 325 ? 9.633 7.819 -22.159 1.00 60.97 325 GLU A CA 1
ATOM 2536 C C . GLU A 1 325 ? 9.389 9.002 -21.212 1.00 60.97 325 GLU A C 1
ATOM 2538 O O . GLU A 1 325 ? 8.447 9.044 -20.427 1.00 60.97 325 GLU A O 1
ATOM 2543 N N . CYS A 1 326 ? 10.222 10.037 -21.336 1.00 62.03 326 CYS A N 1
ATOM 2544 C CA . CYS A 1 326 ? 10.010 11.303 -20.637 1.00 62.03 326 CYS A CA 1
ATOM 2545 C C . CYS A 1 326 ? 9.543 12.388 -21.612 1.00 62.03 326 CYS A C 1
ATOM 2547 O O . CYS A 1 326 ? 10.195 12.640 -22.628 1.00 62.03 326 CYS A O 1
ATOM 2549 N N . ARG A 1 327 ? 8.443 13.077 -21.292 1.00 58.31 327 ARG A N 1
ATOM 2550 C CA . ARG A 1 327 ? 7.891 14.168 -22.109 1.00 58.31 327 ARG A CA 1
ATOM 2551 C C . ARG A 1 327 ? 7.747 15.452 -21.300 1.00 58.31 327 ARG A C 1
ATOM 2553 O O . ARG A 1 327 ? 7.206 15.440 -20.194 1.00 58.31 327 ARG A O 1
ATOM 2560 N N . ALA A 1 328 ? 8.197 16.558 -21.891 1.00 56.25 328 ALA A N 1
ATOM 2561 C CA . ALA A 1 328 ? 7.984 17.911 -21.393 1.00 56.25 328 ALA A CA 1
ATOM 2562 C C . ALA A 1 328 ? 7.601 18.850 -22.537 1.00 56.25 328 ALA A C 1
ATOM 2564 O O . ALA A 1 328 ? 8.236 18.798 -23.589 1.00 56.25 328 ALA A O 1
ATOM 2565 N N . SER A 1 329 ? 6.596 19.711 -22.346 1.00 51.62 329 SER A N 1
ATOM 2566 C CA . SER A 1 329 ? 6.164 20.626 -23.420 1.00 51.62 329 SER A CA 1
ATOM 2567 C C . SER A 1 329 ? 6.965 21.926 -23.481 1.00 51.62 329 SER A C 1
ATOM 2569 O O . SER A 1 329 ? 6.901 22.607 -24.499 1.00 51.62 329 SER A O 1
ATOM 2571 N N . SER A 1 330 ? 7.690 22.304 -22.418 1.00 53.19 330 SER A N 1
ATOM 2572 C CA . SER A 1 330 ? 8.458 23.559 -22.404 1.00 53.19 330 SER A CA 1
ATOM 2573 C C . SER A 1 330 ? 9.935 23.362 -22.084 1.00 53.19 330 SER A C 1
ATOM 2575 O O . SER A 1 330 ? 10.794 23.757 -22.866 1.00 53.19 330 SER A O 1
ATOM 2577 N N . THR A 1 331 ? 10.257 22.760 -20.942 1.00 50.25 331 THR A N 1
ATOM 2578 C CA . THR A 1 331 ? 11.628 22.713 -20.426 1.00 50.25 331 THR A CA 1
ATOM 2579 C C . THR A 1 331 ? 11.985 21.305 -19.994 1.00 50.25 331 THR A C 1
ATOM 2581 O O . THR A 1 331 ? 11.336 20.719 -19.129 1.00 50.25 331 THR A O 1
ATOM 2584 N N . PHE A 1 332 ? 13.048 20.773 -20.587 1.00 54.69 332 PHE A N 1
ATOM 2585 C CA . PHE A 1 332 ? 13.584 19.459 -20.273 1.00 54.69 332 PHE A CA 1
ATOM 2586 C C . PHE A 1 332 ? 15.045 19.605 -19.849 1.00 54.69 332 PHE A C 1
ATOM 2588 O O . PHE A 1 332 ? 15.872 20.098 -20.611 1.00 54.69 332 PHE A O 1
ATOM 2595 N N . GLU A 1 333 ? 15.357 19.207 -18.619 1.00 53.00 333 GLU A N 1
ATOM 2596 C CA . GLU A 1 333 ? 16.702 19.251 -18.053 1.00 53.00 333 GLU A CA 1
ATOM 2597 C C . GLU A 1 333 ? 17.053 17.870 -17.486 1.00 53.00 333 GLU A C 1
ATOM 2599 O O . GLU A 1 333 ? 16.514 17.453 -16.461 1.00 53.00 333 GLU A O 1
ATOM 2604 N N . ASN A 1 334 ? 17.976 17.165 -18.137 1.00 57.34 334 ASN A N 1
ATOM 2605 C CA . ASN A 1 334 ? 18.564 15.928 -17.631 1.00 57.34 334 ASN A CA 1
ATOM 2606 C C . ASN A 1 334 ? 20.073 16.140 -17.495 1.00 57.34 334 ASN A C 1
ATOM 2608 O O . ASN A 1 334 ? 20.760 16.283 -18.502 1.00 57.34 334 ASN A O 1
ATOM 2612 N N . LYS A 1 335 ? 20.582 16.266 -16.263 1.00 47.12 335 LYS A N 1
ATOM 2613 C CA . LYS A 1 335 ? 21.991 16.659 -16.053 1.00 47.12 335 LYS A CA 1
ATOM 2614 C C . LYS A 1 335 ? 22.962 15.484 -16.088 1.00 47.12 335 LYS A C 1
ATOM 2616 O O . LYS A 1 335 ? 24.071 15.651 -16.572 1.00 47.12 335 LYS A O 1
ATOM 2621 N N . HIS A 1 336 ? 22.555 14.331 -15.562 1.00 52.12 336 HIS A N 1
ATOM 2622 C CA . HIS A 1 336 ? 23.393 13.139 -15.447 1.00 52.12 336 HIS A CA 1
ATOM 2623 C C . HIS A 1 336 ? 22.475 11.917 -15.362 1.00 52.12 336 HIS A C 1
ATOM 2625 O O . HIS A 1 336 ? 21.892 11.664 -14.319 1.00 52.12 336 HIS A O 1
ATOM 2631 N N . THR A 1 337 ? 22.291 11.147 -16.424 1.00 52.44 337 THR A N 1
ATOM 2632 C CA . THR A 1 337 ? 21.971 9.723 -16.256 1.00 52.44 337 THR A CA 1
ATOM 2633 C C . THR A 1 337 ? 23.219 8.998 -16.684 1.00 52.44 337 THR A C 1
ATOM 2635 O O . THR A 1 337 ? 23.660 9.155 -17.823 1.00 52.44 337 THR A O 1
ATOM 2638 N N . THR A 1 338 ? 23.814 8.284 -15.745 1.00 50.22 338 THR A N 1
ATOM 2639 C CA . THR A 1 338 ? 25.022 7.529 -15.998 1.00 50.22 338 THR A CA 1
ATOM 2640 C C . THR A 1 338 ? 24.611 6.075 -16.039 1.00 50.22 338 THR A C 1
ATOM 2642 O O . THR A 1 338 ? 24.268 5.482 -15.020 1.00 50.22 338 THR A O 1
ATOM 2645 N N . LEU A 1 339 ? 24.639 5.503 -17.235 1.00 56.16 339 LEU A N 1
ATOM 2646 C CA . LEU A 1 339 ? 24.749 4.058 -17.375 1.00 56.16 339 LEU A CA 1
ATOM 2647 C C . LEU A 1 339 ? 26.208 3.741 -17.033 1.00 56.16 339 LEU A C 1
ATOM 2649 O O . LEU A 1 339 ? 27.093 3.875 -17.876 1.00 56.16 339 LEU A O 1
ATOM 2653 N N . CYS A 1 340 ? 26.461 3.522 -15.745 1.00 37.06 340 CYS A N 1
ATOM 2654 C CA . CYS A 1 340 ? 27.790 3.350 -15.171 1.00 37.06 340 CYS A CA 1
ATOM 2655 C C . CYS A 1 340 ? 27.953 1.872 -14.825 1.00 37.06 340 CYS A C 1
ATOM 2657 O O . CYS A 1 340 ? 27.089 1.332 -14.139 1.00 37.06 340 CYS A O 1
ATOM 2659 N N . GLU A 1 341 ? 29.036 1.253 -15.300 1.00 41.31 341 GLU A N 1
ATOM 2660 C CA . GLU A 1 341 ? 29.341 -0.171 -15.099 1.00 41.31 341 GLU A CA 1
ATOM 2661 C C . GLU A 1 341 ? 28.237 -1.108 -15.612 1.00 41.31 341 GLU A C 1
ATOM 2663 O O . GLU A 1 341 ? 27.653 -1.907 -14.881 1.00 41.31 341 GLU A O 1
ATOM 2668 N N . CYS A 1 342 ? 27.991 -1.070 -16.924 1.00 43.78 342 CYS A N 1
ATOM 2669 C CA . CYS A 1 342 ? 27.472 -2.253 -17.611 1.00 43.78 342 CYS A CA 1
ATOM 2670 C C . CYS A 1 342 ? 28.638 -3.232 -17.744 1.00 43.78 342 CYS A C 1
ATOM 2672 O O . CYS A 1 342 ? 29.302 -3.247 -18.781 1.00 43.78 342 CYS A O 1
ATOM 2674 N N . ARG A 1 343 ? 28.956 -3.964 -16.671 1.00 41.94 343 ARG A N 1
ATOM 2675 C CA . ARG A 1 343 ? 29.908 -5.069 -16.726 1.00 41.94 343 ARG A CA 1
ATOM 2676 C C . ARG A 1 343 ? 29.122 -6.358 -16.892 1.00 41.94 343 ARG A C 1
ATOM 2678 O O . ARG A 1 343 ? 28.800 -7.013 -15.908 1.00 41.94 343 ARG A O 1
ATOM 2685 N N . THR A 1 344 ? 28.818 -6.723 -18.134 1.00 40.34 344 THR A N 1
ATOM 2686 C CA . THR A 1 344 ? 28.272 -8.058 -18.374 1.00 40.34 344 THR A CA 1
ATOM 2687 C C . THR A 1 344 ? 29.428 -9.053 -18.320 1.00 40.34 344 THR A C 1
ATOM 2689 O O . THR A 1 344 ? 30.305 -9.052 -19.183 1.00 40.34 344 THR A O 1
ATOM 2692 N N . GLU A 1 345 ? 29.498 -9.856 -17.259 1.00 37.91 345 GLU A N 1
ATOM 2693 C CA . GLU A 1 345 ? 30.423 -10.989 -17.179 1.00 37.91 345 GLU A CA 1
ATOM 2694 C C . GLU A 1 345 ? 29.664 -12.262 -17.557 1.00 37.91 345 GLU A C 1
ATOM 2696 O O . GLU A 1 345 ? 28.987 -12.862 -16.723 1.00 37.91 345 GLU A O 1
ATOM 2701 N N . CYS A 1 346 ? 29.810 -12.740 -18.793 1.00 36.81 346 CYS A N 1
ATOM 2702 C CA . CYS A 1 346 ? 29.332 -14.086 -19.110 1.00 36.81 346 CYS A CA 1
ATOM 2703 C C . CYS A 1 346 ? 30.310 -15.108 -18.527 1.00 36.81 346 CYS A C 1
ATOM 2705 O O . CYS A 1 346 ? 31.475 -15.169 -18.940 1.00 36.81 346 CYS A O 1
ATOM 2707 N N . ARG A 1 347 ? 29.826 -15.950 -17.611 1.00 36.62 347 ARG A N 1
ATOM 2708 C CA . ARG A 1 347 ? 30.482 -17.206 -17.230 1.00 36.62 347 ARG A CA 1
ATOM 2709 C C . ARG A 1 347 ? 29.735 -18.349 -17.902 1.00 36.62 347 ARG A C 1
ATOM 2711 O O . ARG A 1 347 ? 28.537 -18.467 -17.701 1.00 36.62 347 ARG A O 1
ATOM 2718 N N . ALA A 1 348 ? 30.450 -19.137 -18.705 1.00 33.00 348 ALA A N 1
ATOM 2719 C CA . ALA A 1 348 ? 30.045 -20.422 -19.284 1.00 33.00 348 ALA A CA 1
ATOM 2720 C C . ALA A 1 348 ? 28.520 -20.682 -19.380 1.00 33.00 348 ALA A C 1
ATOM 2722 O O . ALA A 1 348 ? 27.929 -21.223 -18.450 1.00 33.00 348 ALA A O 1
ATOM 2723 N N . GLY A 1 349 ? 27.914 -20.385 -20.539 1.00 39.47 349 GLY A N 1
ATOM 2724 C CA . GLY A 1 349 ? 26.617 -20.965 -20.928 1.00 39.47 349 GLY A CA 1
ATOM 2725 C C . GLY A 1 349 ? 25.492 -20.014 -21.354 1.00 39.47 349 GLY A C 1
ATOM 2726 O O . GLY A 1 349 ? 24.489 -20.519 -21.847 1.00 39.47 349 GLY A O 1
ATOM 2727 N N . MET A 1 350 ? 25.629 -18.686 -21.232 1.00 45.19 350 MET A N 1
ATOM 2728 C CA . MET A 1 350 ? 24.559 -17.738 -21.605 1.00 45.19 350 MET A CA 1
ATOM 2729 C C . MET A 1 350 ? 25.058 -16.564 -22.471 1.00 45.19 350 MET A C 1
ATOM 2731 O O . MET A 1 350 ? 26.176 -16.087 -22.246 1.00 45.19 350 MET A O 1
ATOM 2735 N N . PRO A 1 351 ? 24.276 -16.113 -23.476 1.00 48.09 351 PRO A N 1
ATOM 2736 C CA . PRO A 1 351 ? 24.552 -14.880 -24.217 1.00 48.09 351 PRO A CA 1
ATOM 2737 C C . PRO A 1 351 ? 24.413 -13.655 -23.297 1.00 48.09 351 PRO A C 1
ATOM 2739 O O . PRO A 1 351 ? 23.598 -13.670 -22.383 1.00 48.09 351 PRO A O 1
ATOM 2742 N N . SER A 1 352 ? 25.184 -12.591 -23.542 1.00 50.75 352 SER A N 1
ATOM 2743 C CA . SER A 1 352 ? 24.910 -11.266 -22.959 1.00 50.75 352 SER A CA 1
ATOM 2744 C C . SER A 1 352 ? 24.366 -10.343 -24.037 1.00 50.75 352 SER A C 1
ATOM 2746 O O . SER A 1 352 ? 24.988 -10.170 -25.094 1.00 50.75 352 SER A O 1
ATOM 2748 N N . GLN A 1 353 ? 23.209 -9.747 -23.766 1.00 53.12 353 GLN A N 1
ATOM 2749 C CA . GLN A 1 353 ? 22.585 -8.759 -24.634 1.00 53.12 353 GLN A CA 1
ATOM 2750 C C . GLN A 1 353 ? 22.295 -7.495 -23.827 1.00 53.12 353 GLN A C 1
ATOM 2752 O O . GLN A 1 353 ? 21.753 -7.547 -22.729 1.00 53.12 353 GLN A O 1
ATOM 2757 N N . LEU A 1 354 ? 22.692 -6.349 -24.375 1.00 52.28 354 LEU A N 1
ATOM 2758 C CA . LEU A 1 354 ? 22.285 -5.038 -23.880 1.00 52.28 354 LEU A CA 1
ATOM 2759 C C . LEU A 1 354 ? 21.458 -4.381 -24.985 1.00 52.28 354 LEU A C 1
ATOM 2761 O O . LEU A 1 354 ? 22.008 -3.997 -26.025 1.00 52.28 354 LEU A O 1
ATOM 2765 N N . HIS A 1 355 ? 20.144 -4.287 -24.769 1.00 58.69 355 HIS A N 1
ATOM 2766 C CA . HIS A 1 355 ? 19.216 -3.667 -25.707 1.00 58.69 355 HIS A CA 1
ATOM 2767 C C . HIS A 1 355 ? 18.770 -2.298 -25.195 1.00 58.69 355 HIS A C 1
ATOM 2769 O O . HIS A 1 355 ? 18.130 -2.159 -24.155 1.00 58.69 355 HIS A O 1
ATOM 2775 N N . ILE A 1 356 ? 19.088 -1.260 -25.962 1.00 56.53 356 ILE A N 1
ATOM 2776 C CA . ILE A 1 356 ? 18.696 0.113 -25.661 1.00 56.53 356 ILE A CA 1
ATOM 2777 C C . ILE A 1 356 ? 17.814 0.619 -26.798 1.00 56.53 356 ILE A C 1
ATOM 2779 O O . ILE A 1 356 ? 18.300 0.993 -27.871 1.00 56.53 356 ILE A O 1
ATOM 2783 N N . GLN A 1 357 ? 16.507 0.675 -26.557 1.00 53.56 357 GLN A N 1
ATOM 2784 C CA . GLN A 1 357 ? 15.544 1.007 -27.605 1.00 53.56 357 GLN A CA 1
ATOM 2785 C C . GLN A 1 357 ? 15.483 2.518 -27.892 1.00 53.56 357 GLN A C 1
ATOM 2787 O O . GLN A 1 357 ? 15.510 2.962 -29.044 1.00 53.56 357 GLN A O 1
ATOM 2792 N N . LYS A 1 358 ? 15.428 3.356 -26.850 1.00 53.31 358 LYS A N 1
ATOM 2793 C CA . LYS A 1 358 ? 15.288 4.810 -27.015 1.00 53.31 358 LYS A CA 1
ATOM 2794 C C . LYS A 1 358 ? 15.917 5.567 -25.851 1.00 53.31 358 LYS A C 1
ATOM 2796 O O . LYS A 1 358 ? 15.386 5.592 -24.748 1.00 53.31 358 LYS A O 1
ATOM 2801 N N . LEU A 1 359 ? 17.017 6.264 -26.130 1.00 55.41 359 LEU A N 1
ATOM 2802 C CA . LEU A 1 359 ? 17.652 7.194 -25.195 1.00 55.41 359 LEU A CA 1
ATOM 2803 C C . LEU A 1 359 ? 17.548 8.626 -25.718 1.00 55.41 359 LEU A C 1
ATOM 2805 O O . LEU A 1 359 ? 17.924 8.943 -26.850 1.00 55.41 359 LEU A O 1
ATOM 2809 N N . LEU A 1 360 ? 17.058 9.505 -24.852 1.00 49.59 360 LEU A N 1
ATOM 2810 C CA . LEU A 1 360 ? 16.998 10.944 -25.060 1.00 49.59 360 LEU A CA 1
ATOM 2811 C C . LEU A 1 360 ? 17.932 11.608 -24.031 1.00 49.59 360 LEU A C 1
ATOM 2813 O O . LEU A 1 360 ? 17.578 11.692 -22.857 1.00 49.59 360 LEU A O 1
ATOM 2817 N N . TYR A 1 361 ? 19.089 12.089 -24.505 1.00 52.69 361 TYR A N 1
ATOM 2818 C CA . TYR A 1 361 ? 20.066 12.969 -23.837 1.00 52.69 361 TYR A CA 1
ATOM 2819 C C . TYR A 1 361 ? 20.835 12.393 -22.632 1.00 52.69 361 TYR A C 1
ATOM 2821 O O . TYR A 1 361 ? 20.288 12.523 -21.542 1.00 52.69 361 TYR A O 1
ATOM 2829 N N . ASN A 1 362 ? 22.071 11.846 -22.777 1.00 58.97 362 ASN A N 1
ATOM 2830 C CA . ASN A 1 362 ? 22.954 11.350 -21.677 1.00 58.97 362 ASN A CA 1
ATOM 2831 C C . ASN A 1 362 ? 24.451 11.035 -22.012 1.00 58.97 362 ASN A C 1
ATOM 2833 O O . ASN A 1 362 ? 24.894 11.106 -23.158 1.00 58.97 362 ASN A O 1
ATOM 2837 N N . THR A 1 363 ? 25.224 10.633 -20.981 1.00 53.59 363 THR A N 1
ATOM 2838 C CA . THR A 1 363 ? 26.603 10.099 -21.070 1.00 53.59 363 THR A CA 1
ATOM 2839 C C . THR A 1 363 ? 26.636 8.589 -20.782 1.00 53.59 363 THR A C 1
ATOM 2841 O O . THR A 1 363 ? 26.129 8.155 -19.749 1.00 53.59 363 THR A O 1
ATOM 2844 N N . ILE A 1 364 ? 27.274 7.796 -21.648 1.00 59.72 364 ILE A N 1
ATOM 2845 C CA . ILE A 1 364 ? 27.671 6.406 -21.349 1.00 59.72 364 ILE A CA 1
ATOM 2846 C C . ILE A 1 364 ? 29.126 6.459 -20.886 1.00 59.72 364 ILE A C 1
ATOM 2848 O O . ILE A 1 364 ? 29.990 6.814 -21.689 1.00 59.72 364 ILE A O 1
ATOM 2852 N N . SER A 1 365 ? 29.390 6.195 -19.603 1.00 54.19 365 SER A N 1
ATOM 2853 C CA . SER A 1 365 ? 30.727 6.393 -19.031 1.00 54.19 365 SER A CA 1
ATOM 2854 C C . SER A 1 365 ? 31.679 5.236 -19.354 1.00 54.19 365 SER A C 1
ATOM 2856 O O . SER A 1 365 ? 32.785 5.467 -19.836 1.00 54.19 365 SER A O 1
ATOM 2858 N N . GLU A 1 366 ? 31.222 4.003 -19.127 1.00 54.56 366 GLU A N 1
ATOM 2859 C CA . GLU A 1 366 ? 31.997 2.775 -19.326 1.00 54.56 366 GLU A CA 1
ATOM 2860 C C . GLU A 1 366 ? 31.033 1.587 -19.510 1.00 54.56 366 GLU A C 1
ATOM 2862 O O . GLU A 1 366 ? 30.356 1.155 -18.572 1.00 54.56 366 GLU A O 1
ATOM 2867 N N . CYS A 1 367 ? 30.911 1.086 -20.742 1.00 53.75 367 CYS A N 1
ATOM 2868 C CA . CYS A 1 367 ? 30.176 -0.147 -21.051 1.00 53.75 367 CYS A CA 1
ATOM 2869 C C . CYS A 1 367 ? 31.170 -1.238 -21.448 1.00 53.75 367 CYS A C 1
ATOM 2871 O O . CYS A 1 367 ? 31.813 -1.127 -22.495 1.00 53.75 367 CYS A O 1
ATOM 2873 N N . ARG A 1 368 ? 31.281 -2.297 -20.639 1.00 54.56 368 ARG A N 1
ATOM 2874 C CA . ARG A 1 368 ? 32.201 -3.411 -20.873 1.00 54.56 368 ARG A CA 1
ATOM 2875 C C . ARG A 1 368 ? 31.449 -4.733 -20.873 1.00 54.56 368 ARG A C 1
ATOM 2877 O O . ARG A 1 368 ? 31.031 -5.222 -19.832 1.00 54.56 368 ARG A O 1
ATOM 2884 N N . THR A 1 369 ? 31.341 -5.355 -22.038 1.00 54.12 369 THR A N 1
ATOM 2885 C CA . THR A 1 369 ? 30.830 -6.724 -22.124 1.00 54.12 369 THR A CA 1
ATOM 2886 C C . THR A 1 369 ? 32.022 -7.679 -22.162 1.00 54.12 369 THR A C 1
ATOM 2888 O O . THR A 1 369 ? 32.772 -7.698 -23.133 1.00 54.12 369 THR A O 1
ATOM 2891 N N . GLU A 1 370 ? 32.268 -8.422 -21.079 1.00 51.88 370 GLU A N 1
ATOM 2892 C CA . GLU A 1 370 ? 33.373 -9.384 -20.956 1.00 51.88 370 GLU A CA 1
ATOM 2893 C C . GLU A 1 370 ? 32.813 -10.812 -21.002 1.00 51.88 370 GLU A C 1
ATOM 2895 O O . GLU A 1 370 ? 32.268 -11.332 -20.030 1.00 51.88 370 GLU A O 1
ATOM 2900 N N . CYS A 1 371 ? 32.979 -11.496 -22.135 1.00 49.62 371 CYS A N 1
ATOM 2901 C CA . CYS A 1 371 ? 32.555 -12.892 -22.262 1.00 49.62 371 CYS A CA 1
ATOM 2902 C C . CYS A 1 371 ? 33.712 -13.868 -22.002 1.00 49.62 371 CYS A C 1
ATOM 2904 O O . CYS A 1 371 ? 34.689 -13.913 -22.764 1.00 49.62 371 CYS A O 1
ATOM 2906 N N . ARG A 1 372 ? 33.590 -14.705 -20.957 1.00 48.09 372 ARG A N 1
ATOM 2907 C CA . ARG A 1 372 ? 34.503 -15.824 -20.669 1.00 48.09 372 ARG A CA 1
ATOM 2908 C C . ARG A 1 372 ? 33.831 -17.153 -21.023 1.00 48.09 372 ARG A C 1
ATOM 2910 O O . ARG A 1 372 ? 33.112 -17.733 -20.219 1.00 48.09 372 ARG A O 1
ATOM 2917 N N . ALA A 1 373 ? 34.158 -17.631 -22.224 1.00 51.53 373 ALA A N 1
ATOM 2918 C CA . ALA A 1 373 ? 33.760 -18.916 -22.804 1.00 51.53 373 ALA A CA 1
ATOM 2919 C C . ALA A 1 373 ? 32.256 -19.071 -23.124 1.00 51.53 373 ALA A C 1
ATOM 2921 O O . ALA A 1 373 ? 31.419 -19.186 -22.234 1.00 51.53 373 ALA A O 1
ATOM 2922 N N . GLY A 1 374 ? 31.939 -19.179 -24.423 1.00 51.78 374 GLY A N 1
ATOM 2923 C CA . GLY A 1 374 ? 30.785 -19.955 -24.896 1.00 51.78 374 GLY A CA 1
ATOM 2924 C C . GLY A 1 374 ? 29.748 -19.286 -25.809 1.00 51.78 374 GLY A C 1
ATOM 2925 O O . GLY A 1 374 ? 29.108 -20.032 -26.537 1.00 51.78 374 GLY A O 1
ATOM 2926 N N . MET A 1 375 ? 29.563 -17.956 -25.828 1.00 55.03 375 MET A N 1
ATOM 2927 C CA . MET A 1 375 ? 28.484 -17.290 -26.602 1.00 55.03 375 MET A CA 1
ATOM 2928 C C . MET A 1 375 ? 28.853 -15.850 -27.046 1.00 55.03 375 MET A C 1
ATOM 2930 O O . MET A 1 375 ? 29.760 -15.265 -26.447 1.00 55.03 375 MET A O 1
ATOM 2934 N N . PRO A 1 376 ? 28.203 -15.279 -28.091 1.00 56.56 376 PRO A N 1
ATOM 2935 C CA . PRO A 1 376 ? 28.449 -13.910 -28.570 1.00 56.56 376 PRO A CA 1
ATOM 2936 C C . PRO A 1 376 ? 27.962 -12.835 -27.584 1.00 56.56 376 PRO A C 1
ATOM 2938 O O . PRO A 1 376 ? 26.945 -13.019 -26.916 1.00 56.56 376 PRO A O 1
ATOM 2941 N N . SER A 1 377 ? 28.656 -11.692 -27.545 1.00 58.00 377 SER A N 1
ATOM 2942 C CA . SER A 1 377 ? 28.188 -10.466 -26.886 1.00 58.00 377 SER A CA 1
ATOM 2943 C C . SER A 1 377 ? 27.584 -9.507 -27.912 1.00 58.00 377 SER A C 1
ATOM 2945 O O . SER A 1 377 ? 28.193 -9.230 -28.952 1.00 58.00 377 SER A O 1
ATOM 2947 N N . GLN A 1 378 ? 26.385 -8.994 -27.625 1.00 61.59 378 GLN A N 1
ATOM 2948 C CA . GLN A 1 378 ? 25.685 -8.046 -28.496 1.00 61.59 378 GLN A CA 1
ATOM 2949 C C . GLN A 1 378 ? 25.304 -6.778 -27.733 1.00 61.59 378 GLN A C 1
ATOM 2951 O O . GLN A 1 378 ? 24.629 -6.825 -26.706 1.00 61.59 378 GLN A O 1
ATOM 2956 N N . LEU A 1 379 ? 25.724 -5.632 -28.269 1.00 61.31 379 LEU A N 1
ATOM 2957 C CA . LEU A 1 379 ? 25.264 -4.316 -27.840 1.00 61.31 379 LEU A CA 1
ATOM 2958 C C . LEU A 1 379 ? 24.438 -3.710 -28.973 1.00 61.31 379 LEU A C 1
ATOM 2960 O O . LEU A 1 379 ? 24.981 -3.383 -30.032 1.00 61.31 379 LEU A O 1
ATOM 2964 N N . HIS A 1 380 ? 23.133 -3.572 -28.750 1.00 66.50 380 HIS A N 1
ATOM 2965 C CA . HIS A 1 380 ? 22.211 -3.012 -29.729 1.00 66.50 380 HIS A CA 1
ATOM 2966 C C . HIS A 1 380 ? 21.598 -1.712 -29.216 1.00 66.50 380 HIS A C 1
ATOM 2968 O O . HIS A 1 380 ? 20.923 -1.685 -28.185 1.00 66.50 380 HIS A O 1
ATOM 2974 N N . ILE A 1 381 ? 21.801 -0.631 -29.965 1.00 64.44 381 ILE A N 1
ATOM 2975 C CA . ILE A 1 381 ? 21.264 0.688 -29.641 1.00 64.44 381 ILE A CA 1
ATOM 2976 C C . ILE A 1 381 ? 20.416 1.184 -30.812 1.00 64.44 381 ILE A C 1
ATOM 2978 O O . ILE A 1 381 ? 20.932 1.579 -31.861 1.00 64.44 381 ILE A O 1
ATOM 2982 N N . GLN A 1 382 ? 19.096 1.210 -30.633 1.00 62.75 382 GLN A N 1
ATOM 2983 C CA . GLN A 1 382 ? 18.178 1.501 -31.732 1.00 62.75 382 GLN A CA 1
ATOM 2984 C C . GLN A 1 382 ? 18.054 3.009 -32.016 1.00 62.75 382 GLN A C 1
ATOM 2986 O O . GLN A 1 382 ? 18.025 3.418 -33.180 1.00 62.75 382 GLN A O 1
ATOM 2991 N N . LYS A 1 383 ? 17.993 3.868 -30.984 1.00 59.50 383 LYS A N 1
ATOM 2992 C CA . LYS A 1 383 ? 17.826 5.322 -31.172 1.00 59.50 383 LYS A CA 1
ATOM 2993 C C . LYS A 1 383 ? 18.520 6.170 -30.103 1.00 59.50 383 LYS A C 1
ATOM 2995 O O . LYS A 1 383 ? 18.172 6.100 -28.924 1.00 59.50 383 LYS A O 1
ATOM 3000 N N . LEU A 1 384 ? 19.416 7.057 -30.551 1.00 59.09 384 LEU A N 1
ATOM 3001 C CA . LEU A 1 384 ? 20.135 8.034 -29.725 1.00 59.09 384 LEU A CA 1
ATOM 3002 C C . LEU A 1 384 ? 19.824 9.477 -30.143 1.00 59.09 384 LEU A C 1
ATOM 3004 O O . LEU A 1 384 ? 20.022 9.871 -31.299 1.00 59.09 384 LEU A O 1
ATOM 3008 N N . LEU A 1 385 ? 19.396 10.297 -29.182 1.00 53.88 385 LEU A N 1
ATOM 3009 C CA . LEU A 1 385 ? 19.256 11.743 -29.348 1.00 53.88 385 LEU A CA 1
ATOM 3010 C C . LEU A 1 385 ? 20.185 12.464 -28.349 1.00 53.88 385 LEU A C 1
ATOM 3012 O O . LEU A 1 385 ? 19.868 12.486 -27.167 1.00 53.88 385 LEU A O 1
ATOM 3016 N N . TYR A 1 386 ? 21.291 13.057 -28.834 1.00 54.12 386 TYR A N 1
ATOM 3017 C CA . TYR A 1 386 ? 22.282 13.879 -28.097 1.00 54.12 386 TYR A CA 1
ATOM 3018 C C . TYR A 1 386 ? 23.085 13.182 -26.972 1.00 54.12 386 TYR A C 1
ATOM 3020 O O . TYR A 1 386 ? 22.760 13.354 -25.799 1.00 54.12 386 TYR A O 1
ATOM 3028 N N . ASN A 1 387 ? 24.192 12.495 -27.300 1.00 62.31 387 ASN A N 1
ATOM 3029 C CA . ASN A 1 387 ? 25.030 11.799 -26.302 1.00 62.31 387 ASN A CA 1
ATOM 3030 C C . ASN A 1 387 ? 26.546 12.125 -26.342 1.00 62.31 387 ASN A C 1
ATOM 3032 O O . ASN A 1 387 ? 27.090 12.617 -27.337 1.00 62.31 387 ASN A O 1
ATOM 3036 N N . THR A 1 388 ? 27.225 11.771 -25.238 1.00 56.12 388 THR A N 1
ATOM 3037 C CA . THR A 1 388 ? 28.680 11.538 -25.152 1.00 56.12 388 THR A CA 1
ATOM 3038 C C . THR A 1 388 ? 28.927 10.076 -24.768 1.00 56.12 388 THR A C 1
ATOM 3040 O O . THR A 1 388 ? 28.423 9.619 -23.745 1.00 56.12 388 THR A O 1
ATOM 3043 N N . ILE A 1 389 ? 29.693 9.327 -25.559 1.00 61.03 389 ILE A N 1
ATOM 3044 C CA . ILE A 1 389 ? 30.171 7.987 -25.180 1.00 61.03 389 ILE A CA 1
ATOM 3045 C C . ILE A 1 389 ? 31.634 8.131 -24.786 1.00 61.03 389 ILE A C 1
ATOM 3047 O O . ILE A 1 389 ? 32.443 8.489 -25.648 1.00 61.03 389 ILE A O 1
ATOM 3051 N N . SER A 1 390 ? 31.970 7.909 -23.509 1.00 58.75 390 SER A N 1
ATOM 3052 C CA . SER A 1 390 ? 33.366 8.027 -23.091 1.00 58.75 390 SER A CA 1
ATOM 3053 C C . SER A 1 390 ? 34.177 6.763 -23.344 1.00 58.75 390 SER A C 1
ATOM 3055 O O . SER A 1 390 ? 35.230 6.859 -23.973 1.00 58.75 390 SER A O 1
ATOM 3057 N N . GLU A 1 391 ? 33.666 5.598 -22.934 1.00 59.19 391 GLU A N 1
ATOM 3058 C CA . GLU A 1 391 ? 34.309 4.306 -23.184 1.00 59.19 391 GLU A CA 1
ATOM 3059 C C . GLU A 1 391 ? 33.273 3.198 -23.460 1.00 59.19 391 GLU A C 1
ATOM 3061 O O . GLU A 1 391 ? 32.337 2.977 -22.686 1.00 59.19 391 GLU A O 1
ATOM 3066 N N . CYS A 1 392 ? 33.412 2.492 -24.585 1.00 60.09 392 CYS A N 1
ATOM 3067 C CA . CYS A 1 392 ? 32.663 1.265 -24.888 1.00 60.09 392 CYS A CA 1
ATOM 3068 C C . CYS A 1 392 ? 33.620 0.175 -25.363 1.00 60.09 392 CYS A C 1
ATOM 3070 O O . CYS A 1 392 ? 34.306 0.348 -26.376 1.00 60.09 392 CYS A O 1
ATOM 3072 N N . ARG A 1 393 ? 33.637 -0.958 -24.657 1.00 63.16 393 ARG A N 1
ATOM 3073 C CA . ARG A 1 393 ? 34.585 -2.045 -24.899 1.00 63.16 393 ARG A CA 1
ATOM 3074 C C . ARG A 1 393 ? 33.926 -3.425 -24.829 1.00 63.16 393 ARG A C 1
ATOM 3076 O O . ARG A 1 393 ? 33.937 -4.062 -23.776 1.00 63.16 393 ARG A O 1
ATOM 3083 N N . PRO A 1 394 ? 33.341 -3.918 -25.932 1.00 59.56 394 PRO A N 1
ATOM 3084 C CA . PRO A 1 394 ? 33.033 -5.336 -26.040 1.00 59.56 394 PRO A CA 1
ATOM 3085 C C . PRO A 1 394 ? 34.336 -6.144 -26.170 1.00 59.56 394 PRO A C 1
ATOM 3087 O O . PRO A 1 394 ? 35.099 -5.969 -27.125 1.00 59.56 394 PRO A O 1
ATOM 3090 N N . GLU A 1 395 ? 34.598 -7.017 -25.195 1.00 58.34 395 GLU A N 1
ATOM 3091 C CA . GLU A 1 395 ? 35.757 -7.914 -25.134 1.00 58.34 395 GLU A CA 1
ATOM 3092 C C . GLU A 1 395 ? 35.323 -9.382 -25.230 1.00 58.34 395 GLU A C 1
ATOM 3094 O O . GLU A 1 395 ? 34.521 -9.882 -24.435 1.00 58.34 395 GLU A O 1
ATOM 3099 N N . CYS A 1 396 ? 35.937 -10.129 -26.148 1.00 56.84 396 CYS A N 1
ATOM 3100 C CA . CYS A 1 396 ? 35.732 -11.575 -26.258 1.00 56.84 396 CYS A CA 1
ATOM 3101 C C . CYS A 1 396 ? 37.037 -12.315 -25.947 1.00 56.84 396 CYS A C 1
ATOM 3103 O O . CYS A 1 396 ? 37.983 -12.232 -26.721 1.00 56.84 396 CYS A O 1
ATOM 3105 N N . ARG A 1 397 ? 37.112 -13.093 -24.856 1.00 55.06 397 ARG A N 1
ATOM 3106 C CA . ARG A 1 397 ? 38.352 -13.822 -24.495 1.00 55.06 397 ARG A CA 1
ATOM 3107 C C . ARG A 1 397 ? 38.495 -15.213 -25.130 1.00 55.06 397 ARG A C 1
ATOM 3109 O O . ARG A 1 397 ? 39.577 -15.784 -25.061 1.00 55.06 397 ARG A O 1
ATOM 3116 N N . ALA A 1 398 ? 37.438 -15.763 -25.737 1.00 53.44 398 ALA A N 1
ATOM 3117 C CA . ALA A 1 398 ? 37.370 -17.184 -26.114 1.00 53.44 398 ALA A CA 1
ATOM 3118 C C . ALA A 1 398 ? 36.865 -17.466 -27.552 1.00 53.44 398 ALA A C 1
ATOM 3120 O O . ALA A 1 398 ? 36.109 -18.409 -27.761 1.00 53.44 398 ALA A O 1
ATOM 3121 N N . GLY A 1 399 ? 37.295 -16.677 -28.546 1.00 53.50 399 GLY A N 1
ATOM 3122 C CA . GLY A 1 399 ? 37.221 -17.075 -29.965 1.00 53.50 399 GLY A CA 1
ATOM 3123 C C . GLY A 1 399 ? 35.871 -16.924 -30.687 1.00 53.50 399 GLY A C 1
ATOM 3124 O O . GLY A 1 399 ? 35.563 -17.769 -31.519 1.00 53.50 399 GLY A O 1
ATOM 3125 N N . MET A 1 400 ? 35.083 -15.876 -30.409 1.00 59.75 400 MET A N 1
ATOM 3126 C CA . MET A 1 400 ? 33.792 -15.596 -31.076 1.00 59.75 400 MET A CA 1
ATOM 3127 C C . MET A 1 400 ? 33.608 -14.091 -31.386 1.00 59.75 400 MET A C 1
ATOM 3129 O O . MET A 1 400 ? 34.303 -13.280 -30.766 1.00 59.75 400 MET A O 1
ATOM 3133 N N . PRO A 1 401 ? 32.721 -13.711 -32.338 1.00 58.84 401 PRO A N 1
ATOM 3134 C CA . PRO A 1 401 ? 32.517 -12.320 -32.757 1.00 58.84 401 PRO A CA 1
ATOM 3135 C C . PRO A 1 401 ? 31.869 -11.440 -31.683 1.00 58.84 401 PRO A C 1
ATOM 3137 O O . PRO A 1 401 ? 30.970 -11.877 -30.965 1.00 58.84 401 PRO A O 1
ATOM 3140 N N . SER A 1 402 ? 32.284 -10.172 -31.647 1.00 61.41 402 SER A N 1
ATOM 3141 C CA . SER A 1 402 ? 31.585 -9.085 -30.953 1.00 61.41 402 SER A CA 1
ATOM 3142 C C . SER A 1 402 ? 30.834 -8.221 -31.967 1.00 61.41 402 SER A C 1
ATOM 3144 O O . SER A 1 402 ? 31.369 -7.910 -33.039 1.00 61.41 402 SER A O 1
ATOM 3146 N N . GLN A 1 403 ? 29.600 -7.828 -31.637 1.00 65.69 403 GLN A N 1
ATOM 3147 C CA . GLN A 1 403 ? 28.786 -6.960 -32.490 1.00 65.69 403 GLN A CA 1
ATOM 3148 C C . GLN A 1 403 ? 28.281 -5.739 -31.718 1.00 65.69 403 GLN A C 1
ATOM 3150 O O . GLN A 1 403 ? 27.631 -5.859 -30.677 1.00 65.69 403 GLN A O 1
ATOM 3155 N N . LEU A 1 404 ? 28.572 -4.564 -32.271 1.00 65.25 404 LEU A N 1
ATOM 3156 C CA . LEU A 1 404 ? 28.035 -3.277 -31.856 1.00 65.25 404 LEU A CA 1
ATOM 3157 C C . LEU A 1 404 ? 27.212 -2.708 -33.017 1.00 65.25 404 LEU A C 1
ATOM 3159 O O . LEU A 1 404 ? 27.779 -2.340 -34.047 1.00 65.25 404 LEU A O 1
ATOM 3163 N N . ASP A 1 405 ? 25.889 -2.657 -32.852 1.00 68.62 405 ASP A N 1
ATOM 3164 C CA . ASP A 1 405 ? 24.955 -2.087 -33.833 1.00 68.62 405 ASP A CA 1
ATOM 3165 C C . ASP A 1 405 ? 24.281 -0.835 -33.259 1.00 68.62 405 ASP A C 1
ATOM 3167 O O . ASP A 1 405 ? 23.624 -0.883 -32.215 1.00 68.62 405 ASP A O 1
ATOM 3171 N N . ILE A 1 406 ? 24.451 0.295 -33.947 1.00 66.94 406 ILE A N 1
ATOM 3172 C CA . ILE A 1 406 ? 23.844 1.582 -33.607 1.00 66.94 406 ILE A CA 1
ATOM 3173 C C . ILE A 1 406 ? 23.034 2.061 -34.813 1.00 66.94 406 ILE A C 1
ATOM 3175 O O . ILE A 1 406 ? 23.601 2.491 -35.816 1.00 66.94 406 ILE A O 1
ATOM 3179 N N . GLN A 1 407 ? 21.702 2.034 -34.725 1.00 64.50 407 GLN A N 1
ATOM 3180 C CA . GLN A 1 407 ? 20.858 2.205 -35.916 1.00 64.50 407 GLN A CA 1
ATOM 3181 C C . GLN A 1 407 ? 20.451 3.646 -36.249 1.00 64.50 407 GLN A C 1
ATOM 3183 O O . GLN A 1 407 ? 20.117 3.922 -37.404 1.00 64.50 407 GLN A O 1
ATOM 3188 N N . LYS A 1 408 ? 20.411 4.565 -35.275 1.00 63.19 408 LYS A N 1
ATOM 3189 C CA . LYS A 1 408 ? 19.967 5.947 -35.525 1.00 63.19 408 LYS A CA 1
ATOM 3190 C C . LYS A 1 408 ? 20.571 6.948 -34.547 1.00 63.19 408 LYS A C 1
ATOM 3192 O O . LYS A 1 408 ? 20.280 6.898 -33.347 1.00 63.19 408 LYS A O 1
ATOM 3197 N N . VAL A 1 409 ? 21.353 7.899 -35.064 1.00 58.97 409 VAL A N 1
ATOM 3198 C CA . VAL A 1 409 ? 22.108 8.877 -34.260 1.00 58.97 409 VAL A CA 1
ATOM 3199 C C . VAL A 1 409 ? 21.927 10.285 -34.813 1.00 58.97 409 VAL A C 1
ATOM 3201 O O . VAL A 1 409 ? 22.369 10.583 -35.918 1.00 58.97 409 VAL A O 1
ATOM 3204 N N . LEU A 1 410 ? 21.333 11.183 -34.022 1.00 55.94 410 LEU A N 1
ATOM 3205 C CA . LEU A 1 410 ? 21.117 12.568 -34.461 1.00 55.94 410 LEU A CA 1
ATOM 3206 C C . LEU A 1 410 ? 22.246 13.539 -34.059 1.00 55.94 410 LEU A C 1
ATOM 3208 O O . LEU A 1 410 ? 22.499 14.460 -34.825 1.00 55.94 410 LEU A O 1
ATOM 3212 N N . PHE A 1 411 ? 22.978 13.322 -32.950 1.00 54.81 411 PHE A N 1
ATOM 3213 C CA . PHE A 1 411 ? 24.121 14.158 -32.500 1.00 54.81 411 PHE A CA 1
ATOM 3214 C C . PHE A 1 411 ? 25.023 13.394 -31.496 1.00 54.81 411 PHE A C 1
ATOM 3216 O O . PHE A 1 411 ? 24.465 12.807 -30.568 1.00 54.81 411 PHE A O 1
ATOM 3223 N N . ASN A 1 412 ? 26.371 13.402 -31.633 1.00 63.09 412 ASN A N 1
ATOM 3224 C CA . ASN A 1 412 ? 27.281 12.669 -30.716 1.00 63.09 412 ASN A CA 1
ATOM 3225 C C . ASN A 1 412 ? 28.710 13.248 -30.538 1.00 63.09 412 ASN A C 1
ATOM 3227 O O . ASN A 1 412 ? 29.263 13.818 -31.478 1.00 63.09 412 ASN A O 1
ATOM 3231 N N . THR A 1 413 ? 29.328 12.990 -29.371 1.00 55.91 413 THR A N 1
ATOM 3232 C CA . THR A 1 413 ? 30.789 13.039 -29.102 1.00 55.91 413 THR A CA 1
ATOM 3233 C C . THR A 1 413 ? 31.252 11.652 -28.630 1.00 55.91 413 THR A C 1
ATOM 3235 O O . THR A 1 413 ? 30.669 11.103 -27.700 1.00 55.91 413 THR A O 1
ATOM 3238 N N . PHE A 1 414 ? 32.276 11.064 -29.248 1.00 59.53 414 PHE A N 1
ATOM 3239 C CA . PHE A 1 414 ? 32.857 9.777 -28.831 1.00 59.53 414 PHE A CA 1
ATOM 3240 C C . PHE A 1 414 ? 34.304 10.014 -28.389 1.00 59.53 414 PHE A C 1
ATOM 3242 O O . PHE A 1 414 ? 35.047 10.605 -29.172 1.00 59.53 414 PHE A O 1
ATOM 3249 N N . SER A 1 415 ? 34.718 9.578 -27.191 1.00 58.03 415 SER A N 1
ATOM 3250 C CA . SER A 1 415 ? 36.151 9.594 -26.838 1.00 58.03 415 SER A CA 1
ATOM 3251 C C . SER A 1 415 ? 36.854 8.278 -27.158 1.00 58.03 415 SER A C 1
ATOM 3253 O O . SER A 1 415 ? 37.835 8.323 -27.891 1.00 58.03 415 SER A O 1
ATOM 3255 N N . GLU A 1 416 ? 36.343 7.120 -26.721 1.00 62.31 416 GLU A N 1
ATOM 3256 C CA . GLU A 1 416 ? 36.890 5.804 -27.088 1.00 62.31 416 GLU A CA 1
ATOM 3257 C C . GLU A 1 416 ? 35.796 4.729 -27.224 1.00 62.31 416 GLU A C 1
ATOM 3259 O O . GLU A 1 416 ? 35.029 4.461 -26.308 1.00 62.31 416 GLU A O 1
ATOM 3264 N N . CYS A 1 417 ? 35.745 4.056 -28.376 1.00 57.44 417 CYS A N 1
ATOM 3265 C CA . CYS A 1 417 ? 34.986 2.817 -28.565 1.00 57.44 417 CYS A CA 1
ATOM 3266 C C . CYS A 1 417 ? 35.910 1.800 -29.229 1.00 57.44 417 CYS A C 1
ATOM 3268 O O . CYS A 1 417 ? 36.433 2.073 -30.312 1.00 57.44 417 CYS A O 1
ATOM 3270 N N . ARG A 1 418 ? 36.118 0.636 -28.610 1.00 60.22 418 ARG A N 1
ATOM 3271 C CA . ARG A 1 418 ? 36.991 -0.418 -29.145 1.00 60.22 418 ARG A CA 1
ATOM 3272 C C . ARG A 1 418 ? 36.336 -1.780 -29.005 1.00 60.22 418 ARG A C 1
ATOM 3274 O O . ARG A 1 418 ? 36.034 -2.215 -27.906 1.00 60.22 418 ARG A O 1
ATOM 3281 N N . THR A 1 419 ? 36.183 -2.485 -30.114 1.00 58.69 419 THR A N 1
ATOM 3282 C CA . THR A 1 419 ? 35.919 -3.926 -30.103 1.00 58.69 419 THR A CA 1
ATOM 3283 C C . THR A 1 419 ? 37.250 -4.655 -29.986 1.00 58.69 419 THR A C 1
ATOM 3285 O O . THR A 1 419 ? 38.094 -4.527 -30.875 1.00 58.69 419 THR A O 1
ATOM 3288 N N . GLU A 1 420 ? 37.461 -5.413 -28.915 1.00 61.28 420 GLU A N 1
ATOM 3289 C CA . GLU A 1 420 ? 38.681 -6.199 -28.744 1.00 61.28 420 GLU A CA 1
ATOM 3290 C C . GLU A 1 420 ? 38.383 -7.695 -28.823 1.00 61.28 420 GLU A C 1
ATOM 3292 O O . GLU A 1 420 ? 37.767 -8.299 -27.941 1.00 61.28 420 GLU A O 1
ATOM 3297 N N . CYS A 1 421 ? 38.870 -8.305 -29.901 1.00 57.81 421 CYS A N 1
ATOM 3298 C CA . CYS A 1 421 ? 38.866 -9.746 -30.101 1.00 57.81 421 CYS A CA 1
ATOM 3299 C C . CYS A 1 421 ? 40.309 -10.219 -30.375 1.00 57.81 421 CYS A C 1
ATOM 3301 O O . CYS A 1 421 ? 41.064 -9.505 -31.040 1.00 57.81 421 CYS A O 1
ATOM 3303 N N . PRO A 1 422 ? 40.721 -11.407 -29.892 1.00 56.16 422 PRO A N 1
ATOM 3304 C CA . PRO A 1 422 ? 41.996 -12.021 -30.244 1.00 56.16 422 PRO A CA 1
ATOM 3305 C C . PRO A 1 422 ? 42.195 -12.092 -31.765 1.00 56.16 422 PRO A C 1
ATOM 3307 O O . PRO A 1 422 ? 41.230 -12.229 -32.519 1.00 56.16 422 PRO A O 1
ATOM 3310 N N . ALA A 1 423 ? 43.453 -12.007 -32.207 1.00 46.81 423 ALA A N 1
ATOM 3311 C CA . ALA A 1 423 ? 43.824 -11.927 -33.619 1.00 46.81 423 ALA A CA 1
ATOM 3312 C C . ALA A 1 423 ? 43.166 -13.029 -34.477 1.00 46.81 423 ALA A C 1
ATOM 3314 O O . ALA A 1 423 ? 43.292 -14.215 -34.173 1.00 46.81 423 ALA A O 1
ATOM 3315 N N . GLY A 1 424 ? 42.501 -12.620 -35.567 1.00 52.22 424 GLY A N 1
ATOM 3316 C CA . GLY A 1 424 ? 41.887 -13.517 -36.557 1.00 52.22 424 GLY A CA 1
ATOM 3317 C C . GLY A 1 424 ? 40.356 -13.618 -36.529 1.00 52.22 424 GLY A C 1
ATOM 3318 O O . GLY A 1 424 ? 39.818 -14.444 -37.260 1.00 52.22 424 GLY A O 1
ATOM 3319 N N . MET A 1 425 ? 39.650 -12.804 -35.731 1.00 55.59 425 MET A N 1
ATOM 3320 C CA . MET A 1 425 ? 38.193 -12.914 -35.546 1.00 55.59 425 MET A CA 1
ATOM 3321 C C . MET A 1 425 ? 37.417 -11.655 -35.975 1.00 55.59 425 MET A C 1
ATOM 3323 O O . MET A 1 425 ? 37.925 -10.544 -35.809 1.00 55.59 425 MET A O 1
ATOM 3327 N N . PRO A 1 426 ? 36.187 -11.801 -36.511 1.00 55.97 426 PRO A N 1
ATOM 3328 C CA . PRO A 1 426 ? 35.391 -10.667 -36.962 1.00 55.97 426 PRO A CA 1
ATOM 3329 C C . PRO A 1 426 ? 34.813 -9.882 -35.778 1.00 55.97 426 PRO A C 1
ATOM 3331 O O . PRO A 1 426 ? 34.013 -10.396 -35.002 1.00 55.97 426 PRO A O 1
ATOM 3334 N N . SER A 1 427 ? 35.189 -8.612 -35.676 1.00 58.00 427 SER A N 1
ATOM 3335 C CA . SER A 1 427 ? 34.498 -7.595 -34.882 1.00 58.00 427 SER A CA 1
ATOM 3336 C C . SER A 1 427 ? 33.676 -6.714 -35.819 1.00 58.00 427 SER A C 1
ATOM 3338 O O . SER A 1 427 ? 34.221 -6.216 -36.809 1.00 58.00 427 SER A O 1
ATOM 3340 N N . GLN A 1 428 ? 32.390 -6.508 -35.532 1.00 61.12 428 GLN A N 1
ATOM 3341 C CA . GLN A 1 428 ? 31.527 -5.652 -36.350 1.00 61.12 428 GLN A CA 1
ATOM 3342 C C . GLN A 1 428 ? 31.071 -4.423 -35.568 1.00 61.12 428 GLN A C 1
ATOM 3344 O O . GLN A 1 428 ? 30.435 -4.534 -34.521 1.00 61.12 428 GLN A O 1
ATOM 3349 N N . LEU A 1 429 ? 31.400 -3.257 -36.119 1.00 62.75 429 LEU A N 1
ATOM 3350 C CA . LEU A 1 429 ? 30.894 -1.958 -35.701 1.00 62.75 429 LEU A CA 1
ATOM 3351 C C . LEU A 1 429 ? 30.043 -1.406 -36.847 1.00 62.75 429 LEU A C 1
ATOM 3353 O O . LEU A 1 429 ? 30.594 -1.031 -37.882 1.00 62.75 429 LEU A O 1
ATOM 3357 N N . ASP A 1 430 ? 28.725 -1.363 -36.669 1.00 64.56 430 ASP A N 1
ATOM 3358 C CA . ASP A 1 430 ? 27.799 -0.730 -37.613 1.00 64.56 430 ASP A CA 1
ATOM 3359 C C . ASP A 1 430 ? 27.180 0.510 -36.955 1.00 64.56 430 ASP A C 1
ATOM 3361 O O . ASP A 1 430 ? 26.601 0.437 -35.871 1.00 64.56 430 ASP A O 1
ATOM 3365 N N . ILE A 1 431 ? 27.353 1.671 -37.590 1.00 64.00 431 ILE A N 1
ATOM 3366 C CA . ILE A 1 431 ? 26.783 2.944 -37.140 1.00 64.00 431 ILE A CA 1
ATOM 3367 C C . ILE A 1 431 ? 26.004 3.540 -38.305 1.00 64.00 431 ILE A C 1
ATOM 3369 O O . ILE A 1 431 ? 26.583 4.025 -39.281 1.00 64.00 431 ILE A O 1
ATOM 3373 N N . ARG A 1 432 ? 24.681 3.567 -38.171 1.00 64.44 432 ARG A N 1
ATOM 3374 C CA . ARG A 1 432 ? 23.752 4.134 -39.148 1.00 64.44 432 ARG A CA 1
ATOM 3375 C C . ARG A 1 432 ? 23.233 5.478 -38.630 1.00 64.44 432 ARG A C 1
ATOM 3377 O O . ARG A 1 432 ? 22.889 5.624 -37.455 1.00 64.44 432 ARG A O 1
ATOM 3384 N N . LYS A 1 433 ? 23.258 6.490 -39.499 1.00 57.91 433 LYS A N 1
ATOM 3385 C CA . LYS A 1 433 ? 22.826 7.861 -39.185 1.00 57.91 433 LYS A CA 1
ATOM 3386 C C . LYS A 1 433 ? 21.371 8.085 -39.565 1.00 57.91 433 LYS A C 1
ATOM 3388 O O . LYS A 1 433 ? 21.015 7.725 -40.708 1.00 57.91 433 LYS A O 1
#

Secondary structure (DSSP, 8-state):
------------EE--SS-EEEE--EEESSEEEE--EEE--SSEEEEE--EEESSEEEEEEEEEEESSEEEEEEEEEESSEEEEEEEEEEESSEEEEEEEEEESSEEEEEEEEEEESSEEEEEEEEEESSEEEEEEEEEEESSEEEEEEEEEESSEEEEEEEEEEESSEEEEEEEEEESSEEEEEEEEEEESSEEEEEEEEEESSEEEEEEEEEEESSEEEEEEEEEESSEEEEEEEEEEESSEEEEEEEEEESSEEEEEEEEEEESSEEEEEEEEEESSEEEEEEEEEEESSEEEEEEEEEESSEEEE--EEEEESSEEEEEEEEEESSEEEE--EEEEEEEEEEESS--EEEEEEEEEEEEEEEEEEEEESSS-EEEEE--EEEEEEEEEEEEESSS--EEEEE--BSSEEEEEE--B--TT--EEEEE--

pLDDT: mean 72.14, std 14.73, range [26.14, 91.69]

Organism: Dreissena polymorpha (NCBI:txid45954)

Radius of gyration: 27.74 Å; chains: 1; bounding box: 71×46×76 Å